Protein AF-A0A087SQT0-F1 (afdb_monomer_lite)

pLDDT: mean 78.24, std 19.34, range [22.3, 98.0]

Sequence (687 aa):
MQLRAHACLVACLLISAVVGAVAVTSETPVAKTRPLAFPFNVNFKPQDTWAPEAVFGVFVFLFLINIWRGRQSNERRAIFWATQLISAESQLPDNFALIGPGNSGEGEVLVRESMNIYCVHVSGRRYCKSGRLTFFFRKRQDLLAWAVSGITRSPDVLDIQIDLSPGSIPPLVLLIARAGHAKTLAKEQADVKTFTKLLEVKKDRLAAWPSIDLAVYAEQASAFYDLMTPYLLSHSFGQGAWEELGTCFRHLHITSEGQGDDTKQARQQAKRAAENRAKKEVLALKAAEQKRQEELMARREKKAEQDQPMRAASTAGASGDELRDELGFKLMRKGVKEFSGETILTPRFYTTDFEEMEKMYSLEENPNLKMDELEAMLAEFRRDYNQCHFVRNATFPEAAKKLTGNTRKIFIEFLERSCTAEFSGFLLYKELGRRLKKANPVLAEIFTLLSRDEARHAGFINKSMSDFNLALDLGFLTRNRKYTFFKPKFIIYATYLSEKIGYWRYISIYRHLQRNPDCQLYPLFEYFENWCQDESRHGDFLAATLKCQPELLEGTAARLWSRFFCLSVYITMYLNDHQRSFFYESLGMDTTRFNKHVILETNNTTERIFPEVPDVENPAFFQRLDEMVKHNNAIVQIGRSDAPNWLKNLQKLPHLERIAKGCILLFLAPAKRVGSLDVEGDAAFQY

InterPro domains:
  IPR003251 Rubrerythrin, diiron-binding domain [PF02915] (413-544)
  IPR008434 Magnesium-protoporphyrin IX monomethyl ester [oxidative] cyclase [MF_01840] (329-686)
  IPR008434 Magnesium-protoporphyrin IX monomethyl ester [oxidative] cyclase [NF010172] (332-672)
  IPR008434 Magnesium-protoporphyrin IX monomethyl ester [oxidative] cyclase [PTHR31053] (280-679)
  IPR008434 Magnesium-protoporphyrin IX monomethyl ester [oxidative] cyclase [TIGR02029] (334-672)
  IPR008434 Magnesium-protoporphyrin IX monomethyl ester [oxidative] cyclase [cd01047] (343-670)
  IPR009078 Ferritin-like superfamily [SSF47240] (409-549)
  IPR012879 PAT complex subunit CCDC47 [PF07946] (50-264)

Radius of gyration: 32.13 Å; chains: 1; bounding box: 74×80×95 Å

Secondary structure (DSSP, 8-state):
-HHHHHHHHHHHHHHHHHHHTT-----------PPPPP-----PPPPS--HHHHHHHHHHHHHHHHHHHHHHHHHHHHHHHHHHHHSTTSHHHHH-SEES-TTSSTT--EEEEETTEEEEEEE--TTEEEEEEEEE---TT-HHHHHHHHHS----EEEEEEEEPTTSS-S-EEEEEEHHHHHHHHHH-HHHHHH-EEE---TTT-TTS-SS-EEEEES-HHHHHHH--HHHIIIIISHHHHHHHHHH--EEEEESS---HHHHHHHHHHHHHHHHHHHHHHHHHHHHHHHHHHHHHHHHH-------PPPPPP-----S---B-TT--BEEETTEEPPPP--SSSPPEEEE-HHHHHHHT-TTT-TT---HHHHHHHHHHHH-TTTTT----THHHHHHHH--HHHHHHHHHHHHHHHHHHHHHHHHHHHHHHHTTTT-HHHHHHHHHHHHHHHHHHHHHHHHHGGGT-B--HHHHHHHPPEEEE-HHHHHHHHHHHHHHHHHHHHHHHHHHTT-GGG---GGGGGHHHHHHHHHHHHHHHHHHHHT-GGGTSHHHHHHHHHHHHHHHHHHHHHHHHTSHHHHHHTT--HHHHHHHHHHHHHHHHTTT-SEEE--SSHHHHHHHHHHHHHHHHHHHHHHSSS-HHHHHHHHHHHHHHHHHHHHHHHTS-EEE---TTSTT-TT---

Structure (mmCIF, N/CA/C/O backbone):
data_AF-A0A087SQT0-F1
#
_entry.id   AF-A0A087SQT0-F1
#
loop_
_atom_site.group_PDB
_atom_site.id
_atom_site.type_symbol
_atom_site.label_atom_id
_atom_site.label_alt_id
_atom_site.label_comp_id
_atom_site.label_asym_id
_atom_site.label_entity_id
_atom_site.label_seq_id
_atom_site.pdbx_PDB_ins_code
_atom_site.Cartn_x
_atom_site.Cartn_y
_atom_site.Cartn_z
_atom_site.occupancy
_atom_site.B_iso_or_equiv
_atom_site.auth_seq_id
_atom_site.auth_comp_id
_atom_site.auth_asym_id
_atom_site.auth_atom_id
_atom_site.pdbx_PDB_model_num
ATOM 1 N N . MET A 1 1 ? 25.299 16.210 4.305 1.00 24.50 1 MET A N 1
ATOM 2 C CA . MET A 1 1 ? 24.096 16.993 3.925 1.00 24.50 1 MET A CA 1
ATOM 3 C C . MET A 1 1 ? 22.971 16.100 3.387 1.00 24.50 1 MET A C 1
ATOM 5 O O . MET A 1 1 ? 21.899 16.110 3.978 1.00 24.50 1 MET A O 1
ATOM 9 N N . GLN A 1 2 ? 23.218 15.256 2.372 1.00 22.30 2 GLN A N 1
ATOM 10 C CA . GLN A 1 2 ? 22.230 14.309 1.807 1.00 22.30 2 GLN A CA 1
ATOM 11 C C . GLN A 1 2 ? 21.514 13.415 2.845 1.00 22.30 2 GLN A C 1
ATOM 13 O O . GLN A 1 2 ? 20.313 13.189 2.716 1.00 22.30 2 GLN A O 1
ATOM 18 N N . LEU A 1 3 ? 22.208 12.975 3.904 1.00 23.36 3 LEU A N 1
ATOM 19 C CA . LEU A 1 3 ? 21.633 12.151 4.982 1.00 23.36 3 LEU A CA 1
ATOM 20 C C . LEU A 1 3 ? 20.445 12.830 5.703 1.00 23.36 3 LEU A C 1
ATOM 22 O O . LEU A 1 3 ? 19.452 12.180 6.015 1.00 23.36 3 LEU A O 1
ATOM 26 N N . ARG A 1 4 ? 20.516 14.156 5.916 1.00 24.97 4 ARG A N 1
ATOM 27 C CA . ARG A 1 4 ? 19.424 14.934 6.533 1.00 24.97 4 ARG A CA 1
ATOM 28 C C . ARG A 1 4 ? 18.255 15.142 5.568 1.00 24.97 4 ARG A C 1
ATOM 30 O O . ARG A 1 4 ? 17.113 15.135 6.008 1.00 24.97 4 ARG A O 1
ATOM 37 N N . ALA A 1 5 ? 18.527 15.273 4.267 1.00 24.38 5 ALA A N 1
ATOM 38 C CA . ALA A 1 5 ? 17.484 15.396 3.248 1.00 24.38 5 ALA A CA 1
ATOM 39 C C . ALA A 1 5 ? 16.647 14.110 3.129 1.00 24.38 5 ALA A C 1
ATOM 41 O O . ALA A 1 5 ? 15.424 14.189 3.120 1.00 24.38 5 ALA A O 1
ATOM 42 N N . HIS A 1 6 ? 17.285 12.932 3.131 1.00 28.08 6 HIS A N 1
ATOM 43 C CA . HIS A 1 6 ? 16.575 11.647 3.082 1.00 28.08 6 HIS A CA 1
ATOM 44 C C . HIS A 1 6 ? 15.768 11.389 4.360 1.00 28.08 6 HIS A C 1
ATOM 46 O O . HIS A 1 6 ? 14.589 11.062 4.270 1.00 28.08 6 HIS A O 1
ATOM 52 N N . ALA A 1 7 ? 16.346 11.624 5.544 1.00 26.45 7 ALA A N 1
ATOM 53 C CA . ALA A 1 7 ? 15.611 11.502 6.806 1.00 26.45 7 ALA A CA 1
ATOM 54 C C . ALA A 1 7 ? 14.406 12.460 6.880 1.00 26.45 7 ALA A C 1
ATOM 56 O O . ALA A 1 7 ? 13.346 12.079 7.369 1.00 26.45 7 ALA A O 1
ATOM 57 N N . CYS A 1 8 ? 14.536 13.683 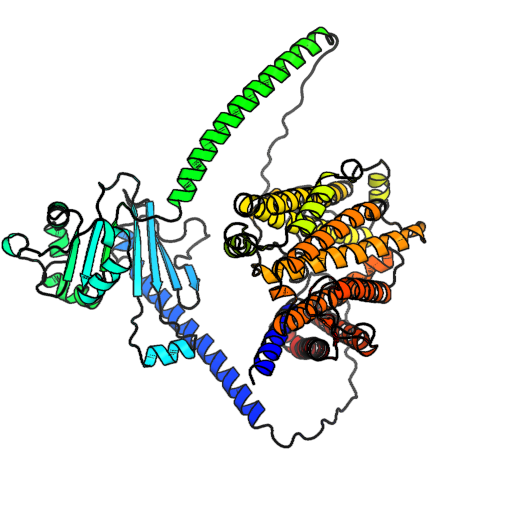6.353 1.00 26.09 8 CYS A N 1
ATOM 58 C CA . CYS A 1 8 ? 13.437 14.645 6.287 1.00 26.09 8 CYS A CA 1
ATOM 59 C C . CYS A 1 8 ? 12.353 14.216 5.280 1.00 26.09 8 CYS A C 1
ATOM 61 O O . CYS A 1 8 ? 11.170 14.306 5.592 1.00 26.09 8 CYS A O 1
ATOM 63 N N . LEU A 1 9 ? 12.731 13.661 4.121 1.00 27.08 9 LEU A N 1
ATOM 64 C CA . LEU A 1 9 ? 11.778 13.137 3.135 1.00 27.08 9 LEU A CA 1
ATOM 65 C C . LEU A 1 9 ? 10.979 11.941 3.686 1.00 27.08 9 LEU A C 1
ATOM 67 O O . LEU A 1 9 ? 9.760 11.889 3.541 1.00 27.08 9 LEU A O 1
ATOM 71 N N . VAL A 1 10 ? 11.656 11.008 4.365 1.00 31.86 10 VAL A N 1
ATOM 72 C CA . VAL A 1 10 ? 11.038 9.830 4.998 1.00 31.86 10 VAL A CA 1
ATOM 73 C C . VAL A 1 10 ? 10.148 10.238 6.180 1.00 31.86 10 VAL A C 1
ATOM 75 O O . VAL A 1 10 ? 9.036 9.728 6.320 1.00 31.86 10 VAL A O 1
ATOM 78 N N . ALA A 1 11 ? 10.559 11.239 6.964 1.00 28.00 11 ALA A N 1
ATOM 79 C CA . ALA A 1 11 ? 9.697 11.875 7.957 1.00 28.00 11 ALA A CA 1
ATOM 80 C C . ALA A 1 11 ? 8.444 12.505 7.322 1.00 28.00 11 ALA A C 1
ATOM 82 O O . ALA A 1 11 ? 7.341 12.273 7.805 1.00 28.00 11 ALA A O 1
ATOM 83 N N . CYS A 1 12 ? 8.566 13.243 6.213 1.00 27.77 12 CYS A N 1
ATOM 84 C CA . CYS A 1 12 ? 7.412 13.798 5.497 1.00 27.77 12 CYS A CA 1
ATOM 85 C C . CYS A 1 12 ? 6.469 12.715 4.940 1.00 27.77 12 CYS A C 1
ATOM 87 O O . CYS A 1 12 ? 5.258 12.942 4.882 1.00 27.77 12 CYS A O 1
ATOM 89 N N . LEU A 1 13 ? 6.983 11.534 4.577 1.00 32.22 13 LEU A N 1
ATOM 90 C CA . LEU A 1 13 ? 6.170 10.381 4.174 1.00 32.22 13 LEU A CA 1
ATOM 91 C C . LEU A 1 13 ? 5.427 9.753 5.367 1.00 32.22 13 LEU A C 1
ATOM 93 O O . LEU A 1 13 ? 4.225 9.518 5.249 1.00 32.22 13 LEU A O 1
ATOM 97 N N . LEU A 1 14 ? 6.078 9.579 6.529 1.00 31.28 14 LEU A N 1
ATOM 98 C CA . LEU A 1 14 ? 5.407 9.164 7.777 1.00 31.28 14 LEU A CA 1
ATOM 99 C C . LEU A 1 14 ? 4.304 10.153 8.162 1.00 31.28 14 LEU A C 1
ATOM 101 O O . LEU A 1 14 ? 3.178 9.761 8.453 1.00 31.28 14 LEU A O 1
ATOM 105 N N . ILE A 1 15 ? 4.612 11.450 8.109 1.00 31.16 15 ILE A N 1
ATOM 106 C CA . ILE A 1 15 ? 3.653 12.519 8.389 1.00 31.16 15 ILE A CA 1
ATOM 107 C C . ILE A 1 15 ? 2.492 12.462 7.396 1.00 31.16 15 ILE A C 1
ATOM 109 O O . ILE A 1 15 ? 1.354 12.580 7.820 1.00 31.16 15 ILE A O 1
ATOM 113 N N . SER A 1 16 ? 2.727 12.224 6.105 1.00 30.72 16 SER A N 1
ATOM 114 C CA . SER A 1 16 ? 1.643 12.133 5.114 1.00 30.72 16 SER A CA 1
ATOM 115 C C . SER A 1 16 ? 0.747 10.908 5.333 1.00 30.72 16 SER A C 1
ATOM 117 O O . SER A 1 16 ? -0.476 11.023 5.241 1.00 30.72 16 SER A O 1
ATOM 119 N N . ALA A 1 17 ? 1.332 9.756 5.677 1.00 36.12 17 ALA A N 1
ATOM 120 C CA . ALA A 1 17 ? 0.589 8.541 6.006 1.00 36.12 17 ALA A CA 1
ATOM 121 C C . ALA A 1 17 ? -0.269 8.720 7.271 1.00 36.12 17 ALA A C 1
ATOM 123 O O . ALA A 1 17 ? -1.450 8.369 7.279 1.00 36.12 17 ALA A O 1
ATOM 124 N N . VAL A 1 18 ? 0.296 9.324 8.322 1.00 34.44 18 VAL A N 1
ATOM 125 C CA . VAL A 1 18 ? -0.376 9.458 9.621 1.00 34.44 18 VAL A CA 1
ATOM 126 C C . VAL A 1 18 ? -1.300 10.682 9.688 1.00 34.44 18 VAL A C 1
ATOM 128 O O . VAL A 1 18 ? -2.393 10.566 10.223 1.00 34.44 18 VAL A O 1
ATOM 131 N N . VAL A 1 19 ? -0.975 11.832 9.088 1.00 30.95 19 VAL A N 1
ATOM 132 C CA . VAL A 1 19 ? -1.892 12.998 9.017 1.00 30.95 19 VAL A CA 1
ATOM 133 C C . VAL A 1 19 ? -3.154 12.672 8.216 1.00 30.95 19 VAL A C 1
ATOM 135 O O . VAL A 1 19 ? -4.225 13.201 8.512 1.00 30.95 19 VAL A O 1
ATOM 138 N N . GLY A 1 20 ? -3.068 11.748 7.257 1.00 31.95 20 GLY A N 1
ATOM 139 C CA . GLY A 1 20 ? -4.249 11.210 6.593 1.00 31.95 20 GLY A CA 1
ATOM 140 C C . GLY A 1 20 ? -5.165 10.376 7.507 1.00 31.95 20 GLY A C 1
ATOM 141 O O . GLY A 1 20 ? -6.382 10.366 7.322 1.00 31.95 20 GLY A O 1
ATOM 142 N N . ALA A 1 21 ? -4.610 9.686 8.505 1.00 35.38 21 ALA A N 1
ATOM 143 C CA . ALA A 1 21 ? -5.254 8.565 9.187 1.00 35.38 21 ALA A CA 1
ATOM 144 C C . ALA A 1 21 ? -6.438 8.836 10.158 1.00 35.38 21 ALA A C 1
ATOM 146 O O . ALA A 1 21 ? -7.159 7.896 10.463 1.00 35.38 21 ALA A O 1
ATOM 147 N N . VAL A 1 22 ? -6.811 10.009 10.679 1.00 32.50 22 VAL A N 1
ATOM 148 C CA . VAL A 1 22 ? -6.189 11.345 10.724 1.00 32.50 22 VAL A CA 1
ATOM 149 C C . VAL A 1 22 ? -7.206 12.438 10.288 1.00 32.50 22 VAL A C 1
ATOM 151 O O . VAL A 1 22 ? -7.233 13.549 10.822 1.00 32.50 22 VAL A O 1
ATOM 154 N N . ALA A 1 23 ? -8.141 12.108 9.375 1.00 25.30 23 ALA A N 1
ATOM 155 C CA . ALA A 1 23 ? -9.242 12.992 8.959 1.00 25.30 23 ALA A CA 1
ATOM 156 C C . ALA A 1 23 ? -10.615 12.297 8.724 1.00 25.30 23 ALA A C 1
ATOM 158 O O . ALA A 1 23 ? -10.821 11.630 7.720 1.00 25.30 23 ALA A O 1
ATOM 159 N N . VAL A 1 24 ? -11.589 12.635 9.592 1.00 31.34 24 VAL A N 1
ATOM 160 C CA . VAL A 1 24 ? -13.046 12.793 9.304 1.00 31.34 24 VAL A CA 1
ATOM 161 C C . VAL A 1 24 ? -13.956 11.531 9.247 1.00 31.34 24 VAL A C 1
ATOM 163 O O . VAL A 1 24 ? -14.137 10.902 8.217 1.00 31.34 24 VAL A O 1
ATOM 166 N N . THR A 1 25 ? -14.562 11.258 10.418 1.00 31.72 25 THR A N 1
ATOM 167 C CA . THR A 1 25 ? -16.002 11.045 10.772 1.00 31.72 25 THR A CA 1
ATOM 168 C C . THR A 1 25 ? -16.950 10.067 10.057 1.00 31.72 25 THR A C 1
ATOM 170 O O . THR A 1 25 ? -17.192 10.162 8.861 1.00 31.72 25 THR A O 1
ATOM 173 N N . SER A 1 26 ? -17.712 9.349 10.895 1.00 25.69 26 SER A N 1
ATOM 174 C CA . SER A 1 26 ? -19.106 8.924 10.672 1.00 25.69 26 SER A CA 1
ATOM 175 C C . SER A 1 26 ? -20.040 9.550 11.732 1.00 25.69 26 SER A C 1
ATOM 177 O O . SER A 1 26 ? -19.580 9.950 12.805 1.00 25.69 26 SER A O 1
ATOM 179 N N . GLU A 1 27 ? -21.338 9.647 11.433 1.00 26.75 27 GLU A N 1
ATOM 180 C CA . GLU A 1 27 ? -22.348 10.387 12.213 1.00 26.75 27 GLU A CA 1
ATOM 181 C C . GLU A 1 27 ? -23.009 9.547 13.326 1.00 26.75 27 GLU A C 1
ATOM 183 O O . GLU A 1 27 ? -23.510 8.458 13.056 1.00 26.75 27 GLU A O 1
ATOM 188 N N . THR A 1 28 ? -23.090 10.085 14.552 1.00 28.45 28 THR A N 1
ATOM 189 C CA . THR A 1 28 ? -24.044 9.687 15.618 1.00 28.45 28 THR A CA 1
ATOM 190 C C . THR A 1 28 ? -24.236 10.855 16.608 1.00 28.45 28 THR A C 1
ATOM 192 O O . THR A 1 28 ? -23.244 11.528 16.901 1.00 28.45 28 THR A O 1
ATOM 195 N N . PRO A 1 29 ? -25.444 11.107 17.152 1.00 30.52 29 PRO A N 1
ATOM 196 C CA . PRO A 1 29 ? -25.757 12.362 17.849 1.00 30.52 29 PRO A CA 1
ATOM 197 C C . PRO A 1 29 ? -25.503 12.403 19.378 1.00 30.52 29 PRO A C 1
ATOM 199 O O . PRO A 1 29 ? -25.776 11.447 20.092 1.00 30.52 29 PRO A O 1
ATOM 202 N N . VAL A 1 30 ? -25.131 13.609 19.844 1.00 28.39 30 VAL A N 1
ATOM 203 C CA . VAL A 1 30 ? -25.451 14.261 21.145 1.00 28.39 30 VAL A CA 1
ATOM 204 C C . VAL A 1 30 ? -24.851 13.733 22.468 1.00 28.39 30 VAL A C 1
ATOM 206 O O . VAL A 1 30 ? -25.267 12.718 23.009 1.00 28.39 30 VAL A O 1
ATOM 209 N N . ALA A 1 31 ? -24.039 14.595 23.106 1.00 27.14 31 ALA A N 1
ATOM 210 C CA . ALA A 1 31 ? -24.261 15.125 24.469 1.00 27.14 31 ALA A CA 1
ATOM 211 C C . ALA A 1 31 ? -23.409 16.402 24.690 1.00 27.14 31 ALA A C 1
ATOM 213 O O . ALA A 1 31 ? -22.259 16.456 24.259 1.00 27.14 31 ALA A O 1
ATOM 214 N N . LYS A 1 32 ? -23.950 17.450 25.338 1.00 32.50 32 LYS A N 1
ATOM 215 C CA . LYS A 1 32 ? -23.248 18.738 25.562 1.00 32.50 32 LYS A CA 1
ATOM 216 C C . LYS A 1 32 ? -22.628 18.818 26.962 1.00 32.50 32 LYS A C 1
ATOM 218 O O . LYS A 1 32 ? -23.358 18.749 27.945 1.00 32.50 32 LYS A O 1
ATOM 223 N N . THR A 1 33 ? -21.331 19.121 27.060 1.00 32.88 33 THR A N 1
ATOM 224 C CA . THR A 1 33 ? -20.671 19.534 28.318 1.00 32.88 33 THR A CA 1
ATOM 225 C C . THR A 1 33 ? -19.790 20.772 28.115 1.00 32.88 33 THR A C 1
ATOM 227 O O . THR A 1 33 ? -19.222 20.973 27.043 1.00 32.88 33 THR A O 1
ATOM 230 N N . ARG A 1 34 ? -19.704 21.633 29.141 1.00 30.41 34 ARG A N 1
ATOM 231 C CA . ARG A 1 34 ? -18.950 22.905 29.115 1.00 30.41 34 ARG A CA 1
ATOM 232 C C . ARG A 1 34 ? -17.424 22.683 29.109 1.00 30.41 34 ARG A C 1
ATOM 234 O O . ARG A 1 34 ? -16.968 21.701 29.690 1.00 30.41 34 ARG A O 1
ATOM 241 N N . PRO A 1 35 ? -16.630 23.603 28.525 1.00 31.52 35 PRO A N 1
ATOM 242 C CA . PRO A 1 35 ? -15.172 23.539 28.588 1.00 31.52 35 PRO A CA 1
ATOM 243 C C . PRO A 1 35 ? -14.650 23.902 29.987 1.00 31.52 35 PRO A C 1
ATOM 245 O O . PRO A 1 35 ? -15.111 24.866 30.598 1.00 31.52 35 PRO A O 1
ATOM 248 N N . LEU A 1 36 ? -13.653 23.155 30.464 1.00 33.41 36 LEU A N 1
ATOM 249 C CA . LEU A 1 36 ? -12.836 23.514 31.626 1.00 33.41 36 LEU A CA 1
ATOM 250 C C . LEU A 1 36 ? -11.635 24.361 31.177 1.00 33.41 36 LEU A C 1
ATOM 252 O O . LEU A 1 36 ? -11.065 24.126 30.111 1.00 33.41 36 LEU A O 1
ATOM 256 N N . ALA A 1 37 ? -11.256 25.349 31.988 1.00 33.06 37 ALA A N 1
ATOM 257 C CA . ALA A 1 37 ? -10.104 26.206 31.717 1.00 33.06 37 ALA A CA 1
ATOM 258 C C . ALA A 1 37 ? -8.779 25.469 31.991 1.00 33.06 37 ALA A C 1
ATOM 260 O O . ALA A 1 37 ? -8.655 24.764 32.990 1.00 33.06 37 ALA A O 1
ATOM 261 N N . PHE A 1 38 ? -7.782 25.660 31.121 1.00 31.44 38 PHE A N 1
ATOM 262 C CA . PHE A 1 38 ? -6.448 25.063 31.245 1.00 31.44 38 PHE A CA 1
ATOM 263 C C . PHE A 1 38 ? -5.476 26.000 31.987 1.00 31.44 38 PHE A C 1
ATOM 265 O O . PHE A 1 38 ? -5.259 27.114 31.509 1.00 31.44 38 PHE A O 1
ATOM 272 N N . PRO A 1 39 ? -4.817 25.559 33.077 1.00 38.50 39 PRO A N 1
ATOM 273 C CA . PRO A 1 39 ? -3.802 26.345 33.771 1.00 38.50 39 PRO A CA 1
ATOM 274 C C . PRO A 1 39 ? -2.400 25.726 33.614 1.00 38.50 39 PRO A C 1
ATOM 276 O O . PRO A 1 39 ? -1.864 25.154 34.557 1.00 38.50 39 PRO A O 1
ATOM 279 N N . PHE A 1 40 ? -1.777 25.848 32.437 1.00 36.47 40 PHE A N 1
ATOM 280 C CA . PHE A 1 40 ? -0.353 25.513 32.266 1.00 36.47 40 PHE A CA 1
ATOM 281 C C . PHE A 1 40 ? 0.355 26.523 31.365 1.00 36.47 40 PHE A C 1
ATOM 283 O O . PHE A 1 40 ? 0.182 26.527 30.148 1.00 36.47 40 PHE A O 1
ATOM 290 N N . ASN A 1 41 ? 1.177 27.371 31.984 1.00 34.03 41 ASN A N 1
ATOM 291 C CA . ASN A 1 41 ? 2.011 28.345 31.292 1.00 34.03 41 ASN A CA 1
ATOM 292 C C . ASN A 1 41 ? 3.368 27.692 30.975 1.00 34.03 41 ASN A C 1
ATOM 294 O O . ASN A 1 41 ? 4.134 27.375 31.886 1.00 34.03 41 ASN A O 1
ATOM 298 N N . VAL A 1 42 ? 3.644 27.422 29.697 1.00 40.41 42 VAL A N 1
ATOM 299 C CA . VAL A 1 42 ? 4.847 26.691 29.263 1.00 40.41 42 VAL A CA 1
ATOM 300 C C . VAL A 1 42 ? 5.933 27.685 28.860 1.00 40.41 42 VAL A C 1
ATOM 302 O O . VAL A 1 42 ? 5.876 28.264 27.778 1.00 40.41 42 VAL A O 1
ATOM 305 N N . ASN A 1 43 ? 6.948 27.852 29.710 1.00 34.09 43 ASN A N 1
ATOM 306 C CA . ASN A 1 43 ? 8.145 28.614 29.353 1.00 34.09 43 ASN A CA 1
ATOM 307 C C . ASN A 1 43 ? 9.030 27.794 28.405 1.00 34.09 43 ASN A C 1
ATOM 309 O O . ASN A 1 43 ? 9.648 26.803 28.798 1.00 34.09 43 ASN A O 1
ATOM 313 N N . PHE A 1 44 ? 9.107 28.229 27.150 1.00 41.53 44 PHE A N 1
ATOM 314 C CA . PHE A 1 44 ? 10.084 27.730 26.185 1.00 41.53 44 PHE A CA 1
ATOM 315 C C . PHE A 1 44 ? 11.473 28.300 26.507 1.00 41.53 44 PHE A C 1
ATOM 317 O O . PHE A 1 44 ? 11.587 29.438 26.963 1.00 41.53 44 PHE A O 1
ATOM 324 N N . LYS A 1 45 ? 12.546 27.536 26.243 1.00 46.75 45 LYS A N 1
ATOM 325 C CA . LYS A 1 45 ? 13.896 28.120 26.236 1.00 46.75 45 LYS A CA 1
ATOM 326 C C . LYS A 1 45 ? 13.950 29.213 25.156 1.00 46.75 45 LYS A C 1
ATOM 328 O O . LYS A 1 45 ? 13.444 28.963 24.060 1.00 46.75 45 LYS A O 1
ATOM 333 N N . PRO A 1 46 ? 14.559 30.381 25.425 1.00 47.22 46 PRO A N 1
ATOM 334 C CA . PRO A 1 46 ? 14.800 31.362 24.378 1.00 47.22 46 PRO A CA 1
ATOM 335 C C . PRO A 1 46 ? 15.697 30.735 23.307 1.00 47.22 46 PRO A C 1
ATOM 337 O O . PRO A 1 46 ? 16.717 30.126 23.623 1.00 47.22 46 PRO A O 1
ATOM 340 N N . GLN A 1 47 ? 15.275 30.850 22.050 1.00 58.19 47 GLN A N 1
ATOM 341 C CA . GLN A 1 47 ? 16.069 30.475 20.886 1.00 58.19 47 GLN A CA 1
ATOM 342 C C . GLN A 1 47 ? 16.683 31.755 20.317 1.00 58.19 47 GLN A C 1
ATOM 344 O O . GLN A 1 47 ? 15.947 32.669 19.945 1.00 58.19 47 GLN A O 1
ATOM 349 N N . ASP A 1 48 ? 18.016 31.821 20.283 1.00 64.94 48 ASP A N 1
ATOM 350 C CA . ASP A 1 48 ? 18.761 33.078 20.110 1.00 64.94 48 ASP A CA 1
ATOM 351 C C . ASP A 1 48 ? 18.466 33.798 18.786 1.00 64.94 48 ASP A C 1
ATOM 353 O O . ASP A 1 48 ? 18.485 35.025 18.730 1.00 64.94 48 ASP A O 1
ATOM 357 N N . THR A 1 49 ? 18.143 33.056 17.720 1.00 73.94 49 THR A N 1
ATOM 358 C CA . THR A 1 49 ? 17.610 33.627 16.475 1.00 73.94 49 THR A CA 1
ATOM 359 C C . THR A 1 49 ? 16.577 32.707 15.822 1.00 73.94 49 THR A C 1
ATOM 361 O O . THR A 1 49 ? 16.728 31.489 15.809 1.00 73.94 49 THR A O 1
ATOM 364 N N . TRP A 1 50 ? 15.545 33.324 15.237 1.00 78.44 50 TRP A N 1
ATOM 365 C CA . TRP A 1 50 ? 14.518 32.684 14.394 1.00 78.44 50 TRP A CA 1
ATOM 366 C C . TRP A 1 50 ? 14.764 32.912 12.892 1.00 78.44 50 TRP A C 1
ATOM 368 O O . TRP A 1 50 ? 13.901 32.641 12.058 1.00 78.44 50 TRP A O 1
ATOM 378 N N . ALA A 1 51 ? 15.909 33.500 12.533 1.00 77.12 51 ALA A N 1
ATOM 379 C CA . ALA A 1 51 ? 16.204 33.926 11.170 1.00 77.12 51 ALA A CA 1
ATOM 380 C C . ALA A 1 51 ? 16.182 32.774 10.139 1.00 77.12 51 ALA A C 1
ATOM 382 O O . ALA A 1 51 ? 15.522 32.945 9.111 1.00 77.12 51 ALA A O 1
ATOM 383 N N . PRO A 1 52 ? 16.828 31.606 10.360 1.00 76.44 52 PRO A N 1
ATOM 384 C CA . PRO A 1 52 ? 16.796 30.531 9.370 1.00 76.44 52 PRO A CA 1
ATOM 385 C C . PRO A 1 52 ? 15.413 29.868 9.264 1.00 76.44 52 PRO A C 1
ATOM 387 O O . PRO A 1 52 ? 14.988 29.543 8.155 1.00 76.44 52 PRO A O 1
ATOM 390 N N . GLU A 1 53 ? 14.670 29.729 10.366 1.00 79.31 53 GLU A N 1
ATOM 391 C CA . GLU A 1 53 ? 13.291 29.226 10.362 1.00 79.31 53 GLU A CA 1
ATOM 392 C C . GLU A 1 53 ? 12.341 30.184 9.634 1.00 79.31 53 GLU A C 1
ATOM 394 O O . GLU A 1 53 ? 11.510 29.740 8.842 1.00 79.31 53 GLU A O 1
ATOM 399 N N . ALA A 1 54 ? 12.486 31.496 9.846 1.00 80.81 54 ALA A N 1
ATOM 400 C CA . ALA A 1 54 ? 11.705 32.516 9.153 1.00 80.81 54 ALA A CA 1
ATOM 401 C C . ALA A 1 54 ? 12.013 32.538 7.648 1.00 80.81 54 ALA A C 1
ATOM 403 O O . ALA A 1 54 ? 11.089 32.554 6.837 1.00 80.81 54 ALA A O 1
ATOM 404 N N . VAL A 1 55 ? 13.291 32.465 7.253 1.00 82.19 55 VAL A N 1
ATOM 405 C CA . VAL A 1 55 ? 13.698 32.383 5.838 1.00 82.19 55 VAL A CA 1
ATOM 406 C C . VAL A 1 55 ? 13.158 31.110 5.182 1.00 82.19 55 VAL A C 1
ATOM 408 O O . VAL A 1 55 ? 12.617 31.176 4.076 1.00 82.19 55 VAL A O 1
ATOM 411 N N . PHE A 1 56 ? 13.231 29.960 5.859 1.00 77.06 56 PHE A N 1
ATOM 412 C CA . PHE A 1 56 ? 12.666 28.710 5.349 1.00 77.06 56 PHE A CA 1
ATOM 413 C C . PHE A 1 56 ? 11.132 28.760 5.256 1.00 77.06 56 PHE A C 1
ATOM 415 O O . PHE A 1 56 ? 10.563 28.353 4.243 1.00 77.06 56 PHE A O 1
ATOM 422 N N . GLY A 1 57 ? 10.456 29.326 6.260 1.00 82.12 57 GLY A N 1
ATOM 423 C CA . GLY A 1 57 ? 9.008 29.543 6.254 1.00 82.12 57 GLY A CA 1
ATOM 424 C C . GLY A 1 57 ? 8.554 30.450 5.107 1.00 82.12 57 GLY A C 1
ATOM 425 O O . GLY A 1 57 ? 7.609 30.112 4.394 1.00 82.12 57 GLY A O 1
ATOM 426 N N . VAL A 1 58 ? 9.269 31.553 4.860 1.00 85.94 58 VAL A N 1
ATOM 427 C CA . VAL A 1 58 ? 9.034 32.449 3.716 1.00 85.94 58 VAL A CA 1
ATOM 428 C C . VAL A 1 58 ? 9.279 31.726 2.389 1.00 85.94 58 VAL A C 1
ATOM 430 O O . VAL A 1 58 ? 8.461 31.849 1.479 1.00 85.94 58 VAL A O 1
ATOM 433 N N . PHE A 1 59 ? 10.342 30.923 2.270 1.00 84.75 59 PHE A N 1
ATOM 434 C CA . PHE A 1 59 ? 10.600 30.123 1.068 1.00 84.75 59 PHE A CA 1
ATOM 435 C C . PHE A 1 59 ? 9.459 29.134 0.776 1.00 84.75 59 PHE A C 1
ATOM 437 O O . PHE A 1 59 ? 8.941 29.108 -0.341 1.00 84.75 59 PHE A O 1
ATOM 444 N N . VAL A 1 60 ? 9.013 28.366 1.778 1.00 81.06 60 VAL A N 1
ATOM 445 C CA . VAL A 1 60 ? 7.891 27.419 1.637 1.00 81.06 60 VAL A CA 1
ATOM 446 C C . VAL A 1 60 ? 6.590 28.153 1.294 1.00 81.06 60 VAL A C 1
ATOM 448 O O . VAL A 1 60 ? 5.847 27.712 0.418 1.00 81.06 60 VAL A O 1
ATOM 451 N N . PHE A 1 61 ? 6.328 29.303 1.915 1.00 85.62 61 PHE A N 1
ATOM 452 C CA . PHE A 1 61 ? 5.155 30.128 1.620 1.00 85.62 61 PHE A CA 1
ATOM 453 C C . PHE A 1 61 ? 5.153 30.638 0.168 1.00 85.62 61 PHE A C 1
ATOM 455 O O . PHE A 1 61 ? 4.156 30.487 -0.542 1.00 85.62 61 PHE A O 1
ATOM 462 N N . LEU A 1 62 ? 6.283 31.165 -0.316 1.00 82.88 62 LEU A N 1
ATOM 463 C CA . LEU A 1 62 ? 6.440 31.609 -1.706 1.00 82.88 62 LEU A CA 1
ATOM 464 C C . LEU A 1 62 ? 6.344 30.444 -2.706 1.00 82.88 62 LEU A C 1
ATOM 466 O O . LEU A 1 62 ? 5.729 30.597 -3.763 1.00 82.88 62 LEU A O 1
ATOM 470 N N . PHE A 1 63 ? 6.880 29.269 -2.364 1.00 84.06 63 PHE A N 1
ATOM 471 C CA . PHE A 1 63 ? 6.760 28.047 -3.163 1.00 84.06 63 PHE A CA 1
ATOM 472 C C . PHE A 1 63 ? 5.297 27.600 -3.321 1.00 84.06 63 PHE A C 1
ATOM 474 O O . PHE A 1 63 ? 4.842 27.346 -4.439 1.00 84.06 63 PHE A O 1
ATOM 481 N N . LEU A 1 64 ? 4.526 27.581 -2.228 1.00 83.25 64 LEU A N 1
ATOM 482 C CA . LEU A 1 64 ? 3.096 27.251 -2.255 1.00 83.25 64 LEU A CA 1
ATOM 483 C C . LEU A 1 64 ? 2.282 28.282 -3.055 1.00 83.25 64 LEU A C 1
ATOM 485 O O . LEU A 1 64 ? 1.410 27.902 -3.842 1.00 83.25 64 LEU A O 1
ATOM 489 N N . ILE A 1 65 ? 2.609 29.574 -2.930 1.00 89.31 65 ILE A N 1
ATOM 490 C CA . ILE A 1 65 ? 2.028 30.634 -3.767 1.00 89.31 65 ILE A CA 1
ATOM 491 C C . ILE A 1 65 ? 2.343 30.401 -5.250 1.00 89.31 65 ILE A C 1
ATOM 493 O O . ILE A 1 65 ? 1.455 30.587 -6.087 1.00 89.31 65 ILE A O 1
ATOM 497 N N . ASN A 1 66 ? 3.562 29.975 -5.600 1.00 87.75 66 ASN A N 1
ATOM 498 C CA . ASN A 1 66 ? 3.913 29.673 -6.987 1.00 87.75 66 ASN A CA 1
ATOM 499 C C . ASN A 1 66 ? 3.117 28.484 -7.539 1.00 87.75 66 ASN A C 1
ATOM 501 O O . ASN A 1 66 ? 2.566 28.588 -8.633 1.00 87.75 66 ASN A O 1
ATOM 505 N N . ILE A 1 67 ? 2.989 27.391 -6.777 1.00 85.69 67 ILE A N 1
ATOM 506 C CA . ILE A 1 67 ? 2.165 26.238 -7.174 1.00 85.69 67 ILE A CA 1
ATOM 507 C C . ILE A 1 67 ? 0.725 26.683 -7.453 1.00 85.69 67 ILE A C 1
ATOM 509 O O . ILE A 1 67 ? 0.170 26.366 -8.508 1.00 85.69 67 ILE A O 1
ATOM 513 N N . TRP A 1 68 ? 0.134 27.456 -6.538 1.00 87.00 68 TRP A N 1
ATOM 514 C CA . TRP A 1 68 ? -1.242 27.933 -6.665 1.00 87.00 68 TRP A CA 1
ATOM 515 C C . TRP A 1 68 ? -1.432 28.862 -7.875 1.00 87.00 68 TRP A C 1
ATOM 517 O O . TRP A 1 68 ? -2.317 28.623 -8.701 1.00 87.00 68 TRP A O 1
ATOM 527 N N . ARG A 1 69 ? -0.564 29.872 -8.045 1.00 88.75 69 ARG A N 1
ATOM 528 C CA . ARG A 1 69 ? -0.599 30.800 -9.194 1.00 88.75 69 ARG A CA 1
ATOM 529 C C . ARG A 1 69 ? -0.340 30.090 -10.523 1.00 88.75 69 ARG A C 1
ATOM 531 O O . ARG A 1 69 ? -1.036 30.357 -11.502 1.00 88.75 69 ARG A O 1
ATOM 538 N N . GLY A 1 70 ? 0.635 29.185 -10.565 1.00 87.31 70 GLY A N 1
ATOM 539 C CA . GLY A 1 70 ? 1.006 28.426 -11.756 1.00 87.31 70 GLY A CA 1
ATOM 540 C C . GLY A 1 70 ? -0.118 27.509 -12.230 1.00 87.31 70 GLY A C 1
ATOM 541 O O . GLY A 1 70 ? -0.480 27.551 -13.408 1.00 87.31 70 GLY A O 1
ATOM 542 N N . ARG A 1 71 ? -0.743 26.770 -11.300 1.00 89.06 71 ARG A N 1
ATOM 543 C CA . ARG A 1 71 ? -1.951 25.978 -11.569 1.00 89.06 71 ARG A CA 1
ATOM 544 C C . ARG A 1 71 ? -3.071 26.858 -12.123 1.00 89.06 71 ARG A C 1
ATOM 546 O O . ARG A 1 71 ? -3.566 26.577 -13.208 1.00 89.06 71 ARG A O 1
ATOM 553 N N . GLN A 1 72 ? -3.430 27.935 -11.423 1.00 89.50 72 GLN A N 1
ATOM 554 C CA . GLN A 1 72 ? -4.509 28.841 -11.835 1.00 89.50 72 GLN A CA 1
ATOM 555 C C . GLN A 1 72 ? -4.255 29.493 -13.204 1.00 89.50 72 GLN A C 1
ATOM 557 O O . GLN A 1 72 ? -5.191 29.680 -13.979 1.00 89.50 72 GLN A O 1
ATOM 562 N N . SER A 1 73 ? -3.001 29.811 -13.544 1.00 90.00 73 SER A N 1
ATOM 563 C CA . SER A 1 73 ? -2.652 30.354 -14.862 1.00 90.00 73 SER A CA 1
ATOM 564 C C . SER A 1 73 ? -2.836 29.328 -15.985 1.00 90.00 73 SER A C 1
ATOM 566 O O . SER A 1 73 ? -3.384 29.672 -17.031 1.00 90.00 73 SER A O 1
ATOM 568 N N . ASN A 1 74 ? -2.424 28.074 -15.770 1.00 92.56 74 ASN A N 1
ATOM 569 C CA . ASN A 1 74 ? -2.634 26.992 -16.736 1.00 92.56 74 ASN A CA 1
ATOM 570 C C . ASN A 1 74 ? -4.126 26.651 -16.888 1.00 92.56 74 ASN A C 1
ATOM 572 O O . ASN A 1 74 ? -4.608 26.532 -18.007 1.00 92.56 74 ASN A O 1
ATOM 576 N N . GLU A 1 75 ? -4.864 26.571 -15.779 1.00 90.50 75 GLU A N 1
ATOM 577 C CA . GLU A 1 75 ? -6.303 26.267 -15.729 1.00 90.50 75 GLU A CA 1
ATOM 578 C C . GLU A 1 75 ? -7.119 27.314 -16.517 1.00 90.50 75 GLU A C 1
ATOM 580 O O . GLU A 1 75 ? -7.911 26.957 -17.386 1.00 90.50 75 GLU A O 1
ATOM 585 N N . ARG A 1 76 ? -6.829 28.614 -16.340 1.00 91.62 76 ARG A N 1
ATOM 586 C CA . ARG A 1 76 ? -7.447 29.699 -17.134 1.00 91.62 76 ARG A CA 1
ATOM 587 C C . ARG A 1 76 ? -7.123 29.622 -18.629 1.00 91.62 76 ARG A C 1
ATOM 589 O O . ARG A 1 76 ? -7.996 29.891 -19.447 1.00 91.62 76 ARG A O 1
ATOM 596 N N . ARG A 1 77 ? -5.885 29.265 -18.998 1.00 91.25 77 ARG A N 1
ATOM 597 C CA . ARG A 1 77 ? -5.478 29.103 -20.409 1.00 91.25 77 ARG A CA 1
ATOM 598 C C . ARG A 1 77 ? -6.159 27.902 -21.059 1.00 91.25 77 ARG A C 1
ATOM 600 O O . ARG A 1 77 ? -6.585 28.013 -22.202 1.00 91.25 77 ARG A O 1
ATOM 607 N N . ALA A 1 78 ? -6.285 26.795 -20.330 1.00 89.56 78 ALA A N 1
ATOM 608 C CA . ALA A 1 78 ? -6.987 25.602 -20.783 1.00 89.56 78 ALA A CA 1
ATOM 609 C C . ALA A 1 78 ? -8.471 25.896 -21.043 1.00 89.56 78 ALA A C 1
ATOM 611 O O . ALA A 1 78 ? -8.968 25.591 -22.121 1.00 89.56 78 ALA A O 1
ATOM 612 N N . ILE A 1 79 ? -9.147 26.570 -20.105 1.00 88.19 79 ILE A N 1
ATOM 613 C CA . ILE A 1 79 ? -10.552 26.984 -20.254 1.00 88.19 79 ILE A CA 1
ATOM 614 C C . ILE A 1 79 ? -10.726 27.947 -21.436 1.00 88.19 79 ILE A C 1
ATOM 616 O O . ILE A 1 79 ? -11.638 27.756 -22.237 1.00 88.19 79 ILE A O 1
ATOM 620 N N . PHE A 1 80 ? -9.848 28.949 -21.584 1.00 90.50 80 PHE A N 1
ATOM 621 C CA . PHE A 1 80 ? -9.900 29.887 -22.711 1.00 90.50 80 PHE A CA 1
ATOM 622 C C . PHE A 1 80 ? -9.808 29.159 -24.059 1.00 90.50 80 PHE A C 1
ATOM 624 O O . PHE A 1 80 ? -10.698 29.305 -24.892 1.00 90.50 80 PHE A O 1
ATOM 631 N N . TRP A 1 81 ? -8.779 28.328 -24.254 1.00 87.88 81 TRP A N 1
ATOM 632 C CA . TRP A 1 81 ? -8.593 27.600 -25.511 1.00 87.88 81 TRP A CA 1
ATOM 633 C C . TRP A 1 81 ? -9.682 26.559 -25.770 1.00 87.88 81 TRP A C 1
ATOM 635 O O . TRP A 1 81 ? -10.121 26.433 -26.908 1.00 87.88 81 TRP A O 1
ATOM 645 N N . ALA A 1 82 ? -10.166 25.862 -24.737 1.00 86.00 82 ALA A N 1
ATOM 646 C CA . ALA A 1 82 ? -11.308 24.964 -24.869 1.00 86.00 82 ALA A CA 1
ATOM 647 C C . ALA A 1 82 ? -12.558 25.730 -25.329 1.00 86.00 82 ALA A C 1
ATOM 649 O O . ALA A 1 82 ? -13.175 25.344 -26.312 1.00 86.00 82 ALA A O 1
ATOM 650 N N . THR A 1 83 ? -12.880 26.863 -24.697 1.00 85.62 83 THR A N 1
ATOM 651 C CA . THR A 1 83 ? -14.036 27.696 -25.077 1.00 85.62 83 THR A CA 1
ATOM 652 C C . THR A 1 83 ? -13.934 28.181 -26.525 1.00 85.62 83 THR A C 1
ATOM 654 O O . THR A 1 83 ? -14.917 28.124 -27.256 1.00 85.62 83 THR A O 1
ATOM 657 N N . GLN A 1 84 ? -12.744 28.598 -26.973 1.00 85.62 84 GLN A N 1
ATOM 658 C CA . GLN A 1 84 ? -12.515 28.994 -28.368 1.00 85.62 84 GLN A CA 1
ATOM 659 C C . GLN A 1 84 ? -12.697 27.821 -29.348 1.00 85.62 84 GLN A C 1
ATOM 661 O O . GLN A 1 84 ? -13.303 28.003 -30.397 1.00 85.62 84 GLN A O 1
ATOM 666 N N . LEU A 1 85 ? -12.252 26.613 -28.986 1.00 82.56 85 LEU A N 1
ATOM 667 C CA . LEU A 1 85 ? -12.377 25.396 -29.803 1.00 82.56 85 LEU A CA 1
ATOM 668 C C . LEU A 1 85 ? -13.763 24.727 -29.763 1.00 82.56 85 LEU A C 1
ATOM 670 O O . LEU A 1 85 ? -13.997 23.807 -30.535 1.00 82.56 85 LEU A O 1
ATOM 674 N N . ILE A 1 86 ? -14.655 25.143 -28.861 1.00 79.56 86 ILE A N 1
ATOM 675 C CA . ILE A 1 86 ? -16.037 24.636 -28.744 1.00 79.56 86 ILE A CA 1
ATOM 676 C C . ILE A 1 86 ? -17.051 25.693 -29.231 1.00 79.56 86 ILE A C 1
ATOM 678 O O . ILE A 1 86 ? -18.234 25.402 -29.390 1.00 79.56 86 ILE A O 1
ATOM 682 N N . SER A 1 87 ? -16.602 26.928 -29.479 1.00 81.75 87 SER A N 1
ATOM 683 C CA . SER A 1 87 ? -17.452 28.019 -29.960 1.00 81.75 87 SER A CA 1
ATOM 684 C C . SER A 1 87 ? -18.111 27.687 -31.306 1.00 81.75 87 SER A C 1
ATOM 686 O O . SER A 1 87 ? -17.532 26.986 -32.136 1.00 81.75 87 SER A O 1
ATOM 688 N N . ALA A 1 88 ? -19.307 28.233 -31.543 1.00 65.12 88 ALA A N 1
ATOM 689 C CA . ALA A 1 88 ? -20.050 28.047 -32.795 1.00 65.12 88 ALA A CA 1
ATOM 690 C C . ALA A 1 88 ? -19.379 28.700 -34.024 1.00 65.12 88 ALA A C 1
ATOM 692 O O . ALA A 1 88 ? -19.791 28.453 -35.149 1.00 65.12 88 ALA A O 1
ATOM 693 N N . GLU A 1 89 ? -18.350 29.525 -33.812 1.00 69.81 89 GLU A N 1
ATOM 694 C CA . GLU A 1 89 ? -17.509 30.114 -34.864 1.00 69.81 89 GLU A CA 1
ATOM 695 C C . GLU A 1 89 ? -16.307 29.212 -35.216 1.00 69.81 89 GLU A C 1
ATOM 697 O O . GLU A 1 89 ? -15.592 29.456 -36.188 1.00 69.81 89 GLU A O 1
ATOM 702 N N . SER A 1 90 ? -16.061 28.163 -34.424 1.00 78.19 90 SER A N 1
ATOM 703 C CA . SER A 1 90 ? -14.961 27.226 -34.636 1.00 78.19 90 SER A CA 1
ATOM 704 C C . SER A 1 90 ? -15.367 26.052 -35.525 1.00 78.19 90 SER A C 1
ATOM 706 O O . SER A 1 90 ? -16.507 25.604 -35.534 1.00 78.19 90 SER A O 1
ATOM 708 N N . GLN A 1 91 ? -14.394 25.482 -36.231 1.00 76.88 91 GLN A N 1
ATOM 709 C CA . GLN A 1 91 ? -14.621 24.343 -37.124 1.00 76.88 91 GLN A CA 1
ATOM 710 C C . GLN A 1 91 ? -14.814 22.998 -36.394 1.00 76.88 91 GLN A C 1
ATOM 712 O O . GLN A 1 91 ? -15.041 21.982 -37.048 1.00 76.88 91 GLN A O 1
ATOM 717 N N . LEU A 1 92 ? -14.686 22.929 -35.062 1.00 82.94 92 LEU A N 1
ATOM 718 C CA . LEU A 1 92 ? -14.725 21.648 -34.345 1.00 82.94 92 LEU A CA 1
ATOM 719 C C . LEU A 1 92 ? -16.154 21.073 -34.217 1.00 82.94 92 LEU A C 1
ATOM 721 O O . LEU A 1 92 ? -16.309 19.898 -34.560 1.00 82.94 92 LEU A O 1
ATOM 725 N N . PRO A 1 93 ? -17.193 21.848 -33.825 1.00 81.44 93 PRO A N 1
ATOM 726 C CA . PRO A 1 93 ? -18.583 21.377 -33.805 1.00 81.44 93 PRO A CA 1
ATOM 727 C C . PRO A 1 93 ? -19.117 21.003 -35.195 1.00 81.44 93 PRO A C 1
ATOM 729 O O . PRO A 1 93 ? -19.795 19.989 -35.330 1.00 81.44 93 PRO A O 1
ATOM 732 N N . ASP A 1 94 ? -18.738 21.748 -36.239 1.00 83.12 94 ASP A N 1
ATOM 733 C CA . ASP A 1 94 ? -19.115 21.450 -37.633 1.00 83.12 94 ASP A CA 1
ATOM 734 C C . ASP A 1 94 ? -18.579 20.092 -38.116 1.00 83.12 94 ASP A C 1
ATOM 736 O O . ASP A 1 94 ? -19.174 19.429 -38.968 1.00 83.12 94 ASP A O 1
ATOM 740 N N . ASN A 1 95 ? -17.424 19.672 -37.591 1.00 82.81 95 ASN A N 1
ATOM 741 C CA . ASN A 1 95 ? -16.729 18.467 -38.032 1.00 82.81 95 ASN A CA 1
ATOM 742 C C . ASN A 1 95 ? -16.970 17.240 -37.131 1.00 82.81 95 ASN A C 1
ATOM 744 O O . ASN A 1 95 ? -16.731 16.122 -37.594 1.00 82.81 95 ASN A O 1
ATOM 748 N N . PHE A 1 96 ? -17.413 17.408 -35.879 1.00 85.94 96 PHE A N 1
ATOM 749 C CA . PHE A 1 96 ? -17.586 16.324 -34.902 1.00 85.94 96 PHE A CA 1
ATOM 750 C C . PHE A 1 96 ? -18.902 16.457 -34.125 1.00 85.94 96 PHE A C 1
ATOM 752 O O . PHE A 1 96 ? -19.092 17.395 -33.359 1.00 85.94 96 PHE A O 1
ATOM 759 N N . ALA A 1 97 ? -19.780 15.456 -34.252 1.00 81.38 97 ALA A N 1
ATOM 760 C CA . ALA A 1 97 ? -21.099 15.456 -33.611 1.00 81.38 97 ALA A CA 1
ATOM 761 C C . ALA A 1 97 ? -21.071 15.307 -32.075 1.00 81.38 97 ALA A C 1
ATOM 763 O O . ALA A 1 97 ? -22.082 15.553 -31.422 1.00 81.38 97 ALA A O 1
ATOM 764 N N . LEU A 1 98 ? -19.950 14.865 -31.493 1.00 82.12 98 LEU A N 1
ATOM 765 C CA . LEU A 1 98 ? -19.789 14.675 -30.050 1.00 82.12 98 LEU A CA 1
ATOM 766 C C . LEU A 1 98 ? -18.465 15.289 -29.586 1.00 82.12 98 LEU A C 1
ATOM 768 O O . LEU A 1 98 ? -17.397 14.880 -30.046 1.00 82.12 98 LEU A O 1
ATOM 772 N N . ILE A 1 99 ? -18.541 16.223 -28.637 1.00 82.75 99 ILE A N 1
ATOM 773 C CA . ILE A 1 99 ? -17.390 16.866 -27.996 1.00 82.75 99 ILE A CA 1
ATOM 774 C C . ILE A 1 99 ? -17.509 16.659 -26.479 1.00 82.75 99 ILE A C 1
ATOM 776 O O . ILE A 1 99 ? -18.536 16.976 -25.884 1.00 82.75 99 ILE A O 1
ATOM 780 N N . GLY A 1 100 ? -16.457 16.122 -25.864 1.00 75.06 100 GLY A N 1
ATOM 781 C CA . GLY A 1 100 ? -16.402 15.725 -24.456 1.00 75.06 100 GLY A CA 1
ATOM 782 C C . GLY A 1 100 ? -16.374 14.200 -24.244 1.00 75.06 100 GLY A C 1
ATOM 783 O O . GLY A 1 100 ? -16.632 13.421 -25.169 1.00 75.06 100 GLY A O 1
ATOM 784 N N . PRO A 1 101 ? -16.026 13.737 -23.031 1.00 64.25 101 PRO A N 1
ATOM 785 C CA . PRO A 1 101 ? -16.039 12.321 -22.676 1.00 64.25 101 PRO A CA 1
ATOM 786 C C . PRO A 1 101 ? -17.486 11.831 -22.490 1.00 64.25 101 PRO A C 1
ATOM 788 O O . PRO A 1 101 ? -18.124 12.112 -21.481 1.00 64.25 101 PRO A O 1
ATOM 791 N N . GLY A 1 102 ? -18.006 11.066 -23.454 1.00 54.91 102 GLY A N 1
ATOM 792 C CA . GLY A 1 102 ? -19.430 10.693 -23.566 1.00 54.91 102 GLY A CA 1
ATOM 793 C C . GLY A 1 102 ? -20.042 9.783 -22.482 1.00 54.91 102 GLY A C 1
ATOM 794 O O . GLY A 1 102 ? -21.010 9.094 -22.779 1.00 54.91 102 GLY A O 1
ATOM 795 N N . ASN A 1 103 ? -19.486 9.746 -21.266 1.00 52.31 103 ASN A N 1
ATOM 796 C CA . ASN A 1 103 ? -19.972 8.969 -20.114 1.00 52.31 103 ASN A CA 1
ATOM 797 C C . ASN A 1 103 ? -20.038 9.768 -18.790 1.00 52.31 103 ASN A C 1
ATOM 799 O O . ASN A 1 103 ? -20.463 9.209 -17.780 1.00 52.31 103 ASN A O 1
ATOM 803 N N . SER A 1 104 ? -19.617 11.038 -18.748 1.00 45.03 104 SER A N 1
ATOM 804 C CA . SER A 1 104 ? -19.796 11.904 -17.569 1.00 45.03 104 SER A CA 1
ATOM 805 C C . SER A 1 104 ? -21.071 12.737 -17.689 1.00 45.03 104 SER A C 1
ATOM 807 O O . SER A 1 104 ? -21.378 13.248 -18.764 1.00 45.03 104 SER A O 1
ATOM 809 N N . GLY A 1 105 ? -21.801 12.893 -16.580 1.00 40.75 105 GLY A N 1
ATOM 810 C CA . GLY A 1 105 ? -22.984 13.752 -16.529 1.00 40.75 105 GLY A CA 1
ATOM 811 C C . GLY A 1 105 ? -22.660 15.208 -16.883 1.00 40.75 105 GLY A C 1
ATOM 812 O O . GLY A 1 105 ? -21.628 15.724 -16.471 1.00 40.75 105 GLY A O 1
ATOM 813 N N . GLU A 1 106 ? -23.554 15.815 -17.665 1.00 42.56 106 GLU A N 1
ATOM 814 C CA . GLU A 1 106 ? -23.696 17.245 -17.984 1.00 42.56 106 GLU A CA 1
ATOM 815 C C . GLU A 1 106 ? -22.429 18.136 -17.948 1.00 42.56 106 GLU A C 1
ATOM 817 O O . GLU A 1 106 ? -22.040 18.691 -16.924 1.00 42.56 106 GLU A O 1
ATOM 822 N N . GLY A 1 107 ? -21.875 18.410 -19.136 1.00 54.09 107 GLY A N 1
ATOM 823 C CA . GLY A 1 107 ? -21.195 19.682 -19.429 1.00 54.09 107 GLY A CA 1
ATOM 824 C C . GLY A 1 107 ? -19.672 19.756 -19.259 1.00 54.09 107 GLY A C 1
ATOM 825 O O . GLY A 1 107 ? -19.075 20.720 -19.740 1.00 54.09 107 GLY A O 1
ATOM 826 N N . GLU A 1 108 ? -19.004 18.775 -18.645 1.00 60.59 108 GLU A N 1
ATOM 827 C CA . GLU A 1 108 ? -17.541 18.828 -18.462 1.00 60.59 108 GLU A CA 1
ATOM 828 C C . GLU A 1 108 ? -16.773 18.382 -19.727 1.00 60.59 108 GLU A C 1
ATOM 830 O O . GLU A 1 108 ? -16.394 17.226 -19.898 1.00 60.59 108 GLU A O 1
ATOM 835 N N . VAL A 1 109 ? -16.542 19.325 -20.649 1.00 72.31 109 VAL A N 1
ATOM 836 C CA . VAL A 1 109 ? -15.880 19.063 -21.947 1.00 72.31 109 VAL A CA 1
ATOM 837 C C . VAL A 1 109 ? -14.344 18.972 -21.833 1.00 72.31 109 VAL A C 1
ATOM 839 O O . VAL A 1 109 ? -13.691 18.330 -22.659 1.00 72.31 109 VAL A O 1
ATOM 842 N N . LEU A 1 110 ? -13.758 19.610 -20.814 1.00 83.44 110 LEU A N 1
ATOM 843 C CA . LEU A 1 110 ? -12.311 19.733 -20.608 1.00 83.44 110 LEU A CA 1
ATOM 844 C C . LEU A 1 110 ? -11.836 18.831 -19.461 1.00 83.44 110 LEU A C 1
ATOM 846 O O . LEU A 1 110 ? -12.088 19.117 -18.294 1.00 83.44 110 LEU A O 1
ATOM 850 N N . VAL A 1 111 ? -11.063 17.794 -19.779 1.00 83.88 111 VAL A N 1
ATOM 851 C CA . VAL A 1 111 ? -10.510 16.852 -18.796 1.00 83.88 111 VAL A CA 1
ATOM 852 C C . VAL A 1 111 ? -9.098 17.283 -18.387 1.00 83.88 111 VAL A C 1
ATOM 854 O O . VAL A 1 111 ? -8.232 17.508 -19.234 1.00 83.88 111 VAL A O 1
ATOM 857 N N . ARG A 1 112 ? -8.825 17.383 -17.080 1.00 86.50 112 ARG A N 1
ATOM 858 C CA . ARG A 1 112 ? -7.486 17.704 -16.547 1.00 86.50 112 ARG A CA 1
ATOM 859 C C . ARG A 1 112 ? -6.747 16.442 -16.102 1.00 86.50 112 ARG A C 1
ATOM 861 O O . ARG A 1 112 ? -7.029 15.911 -15.030 1.00 86.50 112 ARG A O 1
ATOM 868 N N . GLU A 1 113 ? -5.732 16.041 -16.859 1.00 82.81 113 GLU A N 1
ATOM 869 C CA . GLU A 1 113 ? -4.864 14.903 -16.518 1.00 82.81 113 GLU A CA 1
ATOM 870 C C . GLU A 1 113 ? -3.719 15.292 -15.570 1.00 82.81 113 GLU A C 1
ATOM 872 O O . GLU A 1 113 ? -3.298 14.501 -14.730 1.00 82.81 113 GLU A O 1
ATOM 877 N N . SER A 1 114 ? -3.211 16.525 -15.670 1.00 85.12 114 SER A N 1
ATOM 878 C CA . SER A 1 114 ? -2.139 17.037 -14.807 1.00 85.12 114 SER A CA 1
ATOM 879 C C . SER A 1 114 ? -2.235 18.557 -14.637 1.00 85.12 114 SER A C 1
ATOM 881 O O . SER A 1 114 ? -2.994 19.230 -15.329 1.00 85.12 114 SER A O 1
ATOM 883 N N . MET A 1 115 ? -1.438 19.155 -13.745 1.00 82.44 115 MET A N 1
ATOM 884 C CA . MET A 1 115 ? -1.445 20.614 -13.513 1.00 82.44 115 MET A CA 1
ATOM 885 C C . MET A 1 115 ? -1.015 21.448 -14.739 1.00 82.44 115 MET A C 1
ATOM 887 O O . MET A 1 115 ? -1.188 22.670 -14.755 1.00 82.44 115 MET A O 1
ATOM 891 N N . ASN A 1 116 ? -0.456 20.806 -15.766 1.00 87.31 116 ASN A N 1
ATOM 892 C CA . ASN A 1 116 ? -0.068 21.424 -17.032 1.00 87.31 116 ASN A CA 1
ATOM 893 C C . ASN A 1 116 ? -0.522 20.638 -18.280 1.00 87.31 116 ASN A C 1
ATOM 895 O O . ASN A 1 116 ? -0.087 20.983 -19.374 1.00 87.31 116 ASN A O 1
ATOM 899 N N . ILE A 1 117 ? -1.363 19.605 -18.125 1.00 89.56 117 ILE A N 1
ATOM 900 C CA . ILE A 1 117 ? -1.877 18.786 -19.236 1.00 89.56 117 ILE A CA 1
ATOM 901 C C . ILE A 1 117 ? -3.397 18.704 -19.120 1.00 89.56 117 ILE A C 1
ATOM 903 O O . ILE A 1 117 ? -3.927 18.256 -18.099 1.00 89.56 117 ILE A O 1
ATOM 907 N N . TYR A 1 118 ? -4.075 19.151 -20.170 1.00 90.94 118 TYR A N 1
ATOM 908 C CA . TYR A 1 118 ? -5.530 19.159 -20.290 1.00 90.94 118 TYR A CA 1
ATOM 909 C C . TYR A 1 118 ? -5.901 18.572 -21.649 1.00 90.94 118 TYR A C 1
ATOM 911 O O . TYR A 1 118 ? -5.167 18.779 -22.613 1.00 90.94 118 TYR A O 1
ATOM 919 N N . CYS A 1 119 ? -7.021 17.867 -21.751 1.00 90.25 119 CYS A N 1
ATOM 920 C CA . CYS A 1 119 ? -7.464 17.268 -23.002 1.00 90.25 119 CYS A CA 1
ATOM 921 C C . CYS A 1 119 ? -8.965 17.454 -23.250 1.00 90.25 119 CYS A C 1
ATOM 923 O O . CYS A 1 119 ? -9.758 17.608 -22.321 1.00 90.25 119 CYS A O 1
ATOM 925 N N . VAL A 1 120 ? -9.331 17.466 -24.529 1.00 89.56 120 VAL A N 1
ATOM 926 C CA . VAL A 1 120 ? -10.708 17.482 -25.030 1.00 89.56 120 VAL A CA 1
ATOM 927 C C . VAL A 1 120 ? -10.855 16.303 -25.983 1.00 89.56 120 VAL A C 1
ATOM 929 O O . VAL A 1 120 ? -10.037 16.113 -26.885 1.00 89.56 120 VAL A O 1
ATOM 932 N N . HIS A 1 121 ? -11.894 15.502 -25.775 1.00 88.81 121 HIS A N 1
ATOM 933 C CA . HIS A 1 121 ? -12.214 14.362 -26.628 1.00 88.81 121 HIS A CA 1
ATOM 934 C C . HIS A 1 121 ? -13.251 14.755 -27.680 1.00 88.81 121 HIS A C 1
ATOM 936 O O . HIS A 1 121 ? -14.172 15.511 -27.383 1.00 88.81 121 HIS A O 1
ATOM 942 N N . VAL A 1 122 ? -13.116 14.228 -28.896 1.00 87.81 122 VAL A N 1
ATOM 943 C CA . VAL A 1 122 ? -14.079 14.417 -29.990 1.00 87.81 122 VAL A CA 1
ATOM 944 C C . VAL A 1 122 ? -14.400 13.090 -30.672 1.00 87.81 122 VAL A C 1
ATOM 946 O O . VAL A 1 122 ? -13.554 12.201 -30.768 1.00 87.81 122 VAL A O 1
ATOM 949 N N . SER A 1 123 ? -15.634 12.925 -31.139 1.00 85.69 123 SER A N 1
ATOM 950 C CA . SER A 1 123 ? -16.078 11.736 -31.875 1.00 85.69 123 SER A CA 1
ATOM 951 C C . SER A 1 123 ? -17.313 12.037 -32.740 1.00 85.69 123 SER A C 1
ATOM 953 O O . SER A 1 123 ? -17.748 13.182 -32.854 1.00 85.69 123 SER A O 1
ATOM 955 N N . GLY A 1 124 ? -17.851 11.024 -33.424 1.00 80.75 124 GLY A N 1
ATOM 956 C CA . GLY A 1 124 ? -19.042 11.179 -34.270 1.00 80.75 124 GLY A CA 1
ATOM 957 C C . GLY A 1 124 ? -18.782 11.718 -35.685 1.00 80.75 124 GLY A C 1
ATOM 958 O O . GLY A 1 124 ? -19.735 11.993 -36.407 1.00 80.75 124 GLY A O 1
ATOM 959 N N . ARG A 1 125 ? -17.518 11.835 -36.119 1.00 85.75 125 ARG A N 1
ATOM 960 C CA . ARG A 1 125 ? -17.162 12.123 -37.520 1.00 85.75 125 ARG A CA 1
ATOM 961 C C . ARG A 1 125 ? -17.038 10.828 -38.324 1.00 85.75 125 ARG A C 1
ATOM 963 O O . ARG A 1 125 ? -16.364 9.894 -37.897 1.00 85.75 125 ARG A O 1
ATOM 970 N N . ARG A 1 126 ? -17.635 10.774 -39.521 1.00 81.44 126 ARG A N 1
ATOM 971 C CA . ARG A 1 126 ? -17.537 9.608 -40.422 1.00 81.44 126 ARG A CA 1
ATOM 972 C C . ARG A 1 126 ? -16.068 9.268 -40.721 1.00 81.44 126 ARG A C 1
ATOM 974 O O . ARG A 1 126 ? -15.272 10.161 -40.988 1.00 81.44 126 ARG A O 1
ATOM 981 N N . TYR A 1 127 ? -15.739 7.975 -40.690 1.00 83.12 127 TYR A N 1
ATOM 982 C CA . TYR A 1 127 ? -14.389 7.399 -40.839 1.00 83.12 127 TYR A CA 1
ATOM 983 C C . TYR A 1 127 ? -13.390 7.668 -39.695 1.00 83.12 127 TYR A C 1
ATOM 985 O O . TYR A 1 127 ? -12.367 6.981 -39.646 1.00 83.12 127 TYR A O 1
ATOM 993 N N . CYS A 1 128 ? -13.695 8.541 -38.729 1.00 85.19 128 CYS A N 1
ATOM 994 C CA . CYS A 1 128 ? -12.925 8.720 -37.493 1.00 85.19 128 CYS A CA 1
ATOM 995 C C . CYS A 1 128 ? -13.513 7.857 -36.364 1.00 85.19 128 CYS A C 1
ATOM 997 O O . CYS A 1 128 ? -14.720 7.868 -36.133 1.00 85.19 128 CYS A O 1
ATOM 999 N N . LYS A 1 129 ? -12.665 7.121 -35.642 1.00 83.56 129 LYS A N 1
ATOM 1000 C CA . LYS A 1 129 ? -13.051 6.334 -34.460 1.00 83.56 129 LYS A CA 1
ATOM 1001 C C . LYS A 1 129 ? -13.138 7.234 -33.221 1.00 83.56 129 LYS A C 1
ATOM 1003 O O . LYS A 1 129 ? -14.128 7.202 -32.495 1.00 83.56 129 LYS A O 1
ATOM 1008 N N . SER A 1 130 ? -12.097 8.029 -33.003 1.00 85.94 130 SER A N 1
ATOM 1009 C CA . SER A 1 130 ? -11.910 8.901 -31.843 1.00 85.94 130 SER A CA 1
ATOM 1010 C C . SER A 1 130 ? -10.957 10.035 -32.209 1.00 85.94 130 SER A C 1
ATOM 1012 O O . SER A 1 130 ? -10.137 9.897 -33.111 1.00 85.94 130 SER A O 1
ATOM 1014 N N . GLY A 1 131 ? -11.058 11.166 -31.522 1.00 87.19 131 GLY A N 1
ATOM 1015 C CA . GLY A 1 131 ? -10.073 12.236 -31.578 1.00 87.19 131 GLY A CA 1
ATOM 1016 C C . GLY A 1 131 ? -9.799 12.788 -30.185 1.00 87.19 131 GLY A C 1
ATOM 1017 O O . GLY A 1 131 ? -10.659 12.753 -29.300 1.00 87.19 131 GLY A O 1
ATOM 1018 N N . ARG A 1 132 ? -8.579 13.274 -29.988 1.00 90.31 132 ARG A N 1
ATOM 1019 C CA . ARG A 1 132 ? -8.071 13.771 -28.715 1.00 90.31 132 ARG A CA 1
ATOM 1020 C C . ARG A 1 132 ? -7.194 14.993 -28.968 1.00 90.31 132 ARG A C 1
ATOM 1022 O O . ARG A 1 132 ? -6.121 14.895 -29.557 1.00 90.31 132 ARG A O 1
ATOM 1029 N N . LEU A 1 133 ? -7.655 16.142 -28.489 1.00 91.12 133 LEU A N 1
ATOM 1030 C CA . LEU A 1 133 ? -6.912 17.395 -28.492 1.00 91.12 133 LEU A CA 1
ATOM 1031 C C . LEU A 1 133 ? -6.244 17.532 -27.121 1.00 91.12 133 LEU A C 1
ATOM 1033 O O . LEU A 1 133 ? -6.944 17.546 -26.111 1.00 91.12 133 LEU A O 1
ATOM 1037 N N . THR A 1 134 ? -4.915 17.611 -27.063 1.00 92.62 134 THR A N 1
ATOM 1038 C CA . THR A 1 134 ? -4.152 17.690 -25.805 1.00 92.62 134 THR A CA 1
ATOM 1039 C C . THR A 1 134 ? -3.377 19.005 -25.726 1.00 92.62 134 THR A C 1
ATOM 1041 O O . THR A 1 134 ? -2.515 19.290 -26.555 1.00 92.62 134 THR A O 1
ATOM 1044 N N . PHE A 1 135 ? -3.661 19.808 -24.702 1.00 92.88 135 PHE A N 1
ATOM 1045 C CA . PHE A 1 135 ? -2.935 21.033 -24.381 1.00 92.88 135 PHE A CA 1
ATOM 1046 C C . PHE A 1 135 ? -1.790 20.730 -23.410 1.00 92.88 135 PHE A C 1
ATOM 1048 O O . PHE A 1 135 ? -2.011 20.462 -22.225 1.00 92.88 135 PHE A O 1
ATOM 1055 N N . PHE A 1 136 ? -0.558 20.834 -23.897 1.00 92.00 136 PHE A N 1
ATOM 1056 C CA . PHE A 1 136 ? 0.663 20.759 -23.107 1.00 92.00 136 PHE A CA 1
ATOM 1057 C C . PHE A 1 136 ? 1.137 22.172 -22.751 1.00 92.00 136 PHE A C 1
ATOM 1059 O O . PHE A 1 136 ? 1.838 22.837 -23.517 1.00 92.00 136 PHE A O 1
ATOM 1066 N N . PHE A 1 137 ? 0.770 22.639 -21.560 1.00 91.25 137 PHE A N 1
ATOM 1067 C CA . PHE A 1 137 ? 1.242 23.916 -21.034 1.00 91.25 137 PHE A CA 1
ATOM 1068 C C . PHE A 1 137 ? 2.616 23.781 -20.365 1.00 91.25 137 PHE A C 1
ATOM 1070 O O . PHE A 1 137 ? 2.982 22.720 -19.846 1.00 91.25 137 PHE A O 1
ATOM 1077 N N . ARG A 1 138 ? 3.362 24.890 -20.281 1.00 89.19 138 ARG A N 1
ATOM 1078 C CA . ARG A 1 138 ? 4.539 25.006 -19.404 1.00 89.19 138 ARG A CA 1
ATOM 1079 C C . ARG A 1 138 ? 4.174 24.644 -17.960 1.00 89.19 138 ARG A C 1
ATOM 1081 O O . ARG A 1 138 ? 3.104 25.005 -17.458 1.00 89.19 138 ARG A O 1
ATOM 1088 N N . LYS A 1 139 ? 5.110 24.016 -17.245 1.00 87.31 139 LYS A N 1
ATOM 1089 C CA . LYS A 1 139 ? 4.991 23.676 -15.816 1.00 87.31 139 LYS A CA 1
ATOM 1090 C C . LYS A 1 139 ? 5.162 24.910 -14.910 1.00 87.31 139 LYS A C 1
ATOM 1092 O O . LYS A 1 139 ? 6.072 24.972 -14.095 1.00 87.31 139 LYS A O 1
ATOM 1097 N N . ARG A 1 140 ? 4.286 25.911 -15.055 1.00 85.75 140 ARG A N 1
ATOM 1098 C CA . ARG A 1 140 ? 4.320 27.189 -14.310 1.00 85.75 140 ARG A CA 1
ATOM 1099 C C . ARG A 1 140 ? 4.232 27.009 -12.786 1.00 85.75 140 ARG A C 1
ATOM 1101 O O . ARG A 1 140 ? 4.676 27.874 -12.043 1.00 85.75 140 ARG A O 1
ATOM 1108 N N . GLN A 1 141 ? 3.661 25.895 -12.329 1.00 84.00 141 GLN A N 1
ATOM 1109 C CA . GLN A 1 141 ? 3.548 25.516 -10.919 1.00 84.00 141 GLN A CA 1
ATOM 1110 C C . GLN A 1 141 ? 4.879 25.071 -10.280 1.00 84.00 141 GLN A C 1
ATOM 1112 O O . GLN A 1 141 ? 5.028 25.150 -9.064 1.00 84.00 141 GLN A O 1
ATOM 1117 N N . ASP A 1 142 ? 5.839 24.612 -11.081 1.00 83.62 142 ASP A N 1
ATOM 1118 C CA . ASP A 1 142 ? 7.122 24.056 -10.645 1.00 83.62 142 ASP A CA 1
ATOM 1119 C C . ASP A 1 142 ? 8.207 25.135 -10.778 1.00 83.62 142 ASP A C 1
ATOM 1121 O O . ASP A 1 142 ? 8.451 25.622 -11.879 1.00 83.62 142 ASP A O 1
ATOM 1125 N N . LEU A 1 143 ? 8.847 25.532 -9.670 1.00 77.88 143 LEU A N 1
ATOM 1126 C CA . LEU A 1 143 ? 9.867 26.593 -9.682 1.00 77.88 143 LEU A CA 1
ATOM 1127 C C . LEU A 1 143 ? 11.099 26.240 -10.525 1.00 77.88 143 LEU A C 1
ATOM 1129 O O . LEU A 1 143 ? 11.667 27.131 -11.157 1.00 77.88 143 LEU A O 1
ATOM 1133 N N . LEU A 1 144 ? 11.516 24.970 -10.551 1.00 76.31 144 LEU A N 1
ATOM 1134 C CA . LEU A 1 144 ? 12.689 24.539 -11.314 1.00 76.31 144 LEU A CA 1
ATOM 1135 C C . LEU A 1 144 ? 12.366 24.554 -12.807 1.00 76.31 144 LEU A C 1
ATOM 1137 O O . LEU A 1 144 ? 13.099 25.150 -13.596 1.00 76.31 144 LEU A O 1
ATOM 1141 N N . ALA A 1 145 ? 11.224 23.979 -13.192 1.00 76.38 145 ALA A N 1
ATOM 1142 C CA . ALA A 1 145 ? 10.771 24.017 -14.578 1.00 76.38 145 ALA A CA 1
ATOM 1143 C C . ALA A 1 145 ? 10.449 25.449 -15.046 1.00 76.38 145 ALA A C 1
ATOM 1145 O O . ALA A 1 145 ? 10.742 25.796 -16.189 1.00 76.38 145 ALA A O 1
ATOM 1146 N N . TRP A 1 146 ? 9.901 26.300 -14.172 1.00 79.56 146 TRP A N 1
ATOM 1147 C CA . TRP A 1 146 ? 9.668 27.717 -14.450 1.00 79.56 146 TRP A CA 1
ATOM 1148 C C . TRP A 1 146 ? 10.984 28.454 -14.720 1.00 79.56 146 TRP A C 1
ATOM 1150 O O . TRP A 1 146 ? 11.108 29.063 -15.784 1.00 79.56 146 TRP A O 1
ATOM 1160 N N . ALA A 1 147 ? 11.987 28.322 -13.843 1.00 74.38 147 ALA A N 1
ATOM 1161 C CA . ALA A 1 147 ? 13.307 28.929 -14.018 1.00 74.38 147 ALA A CA 1
ATOM 1162 C C . ALA A 1 147 ? 14.002 28.448 -15.306 1.00 74.38 147 ALA A C 1
ATOM 1164 O O . ALA A 1 147 ? 14.447 29.264 -16.116 1.00 74.38 147 ALA A O 1
ATOM 1165 N N . VAL A 1 148 ? 14.006 27.135 -15.564 1.00 74.62 148 VAL A N 1
ATOM 1166 C CA . VAL A 1 148 ? 14.552 26.557 -16.805 1.00 74.62 148 VAL A CA 1
ATOM 1167 C C . VAL A 1 148 ? 13.779 27.042 -18.040 1.00 74.62 148 VAL A C 1
ATOM 1169 O O . VAL A 1 148 ? 14.396 27.299 -19.073 1.00 74.62 148 VAL A O 1
ATOM 1172 N N . SER A 1 149 ? 12.459 27.256 -17.954 1.00 67.88 149 SER A N 1
ATOM 1173 C CA . SER A 1 149 ? 11.637 27.823 -19.044 1.00 67.88 149 SER A CA 1
ATOM 1174 C C . SER A 1 149 ? 11.775 29.344 -19.232 1.00 67.88 149 SER A C 1
ATOM 1176 O O . SER A 1 149 ? 11.304 29.894 -20.232 1.00 67.88 149 SER A O 1
ATOM 1178 N N . GLY A 1 150 ? 12.410 30.035 -18.279 1.00 68.75 150 GLY A N 1
ATOM 1179 C CA . GLY A 1 150 ? 12.865 31.417 -18.439 1.00 68.75 150 GLY A CA 1
ATOM 1180 C C . GLY A 1 150 ? 14.094 31.500 -19.348 1.00 68.75 150 GLY A C 1
ATOM 1181 O O . GLY A 1 150 ? 14.190 32.405 -20.172 1.00 68.75 150 GLY A O 1
ATOM 1182 N N . ILE A 1 151 ? 14.984 30.508 -19.247 1.00 72.94 151 ILE A N 1
ATOM 1183 C CA . ILE A 1 151 ? 16.183 30.358 -20.087 1.00 72.94 151 ILE A CA 1
ATOM 1184 C C . ILE A 1 151 ? 15.814 29.740 -21.448 1.00 72.94 151 ILE A C 1
ATOM 1186 O O . ILE A 1 151 ? 16.240 30.212 -22.500 1.00 72.94 151 ILE A O 1
ATOM 1190 N N . THR A 1 152 ? 14.977 28.699 -21.446 1.00 65.44 152 THR A N 1
ATOM 1191 C CA . THR A 1 152 ? 14.537 27.974 -22.646 1.00 65.44 152 THR A CA 1
ATOM 1192 C C . THR A 1 152 ? 13.124 28.397 -23.055 1.00 65.44 152 THR A C 1
ATOM 1194 O O . THR A 1 152 ? 12.137 28.055 -22.402 1.00 65.44 152 THR A O 1
ATOM 1197 N N . ARG A 1 153 ? 12.993 29.130 -24.171 1.00 67.94 153 ARG A N 1
ATOM 1198 C CA . ARG A 1 153 ? 11.695 29.576 -24.723 1.00 67.94 153 ARG A CA 1
ATOM 1199 C C . ARG A 1 153 ? 10.878 28.402 -25.297 1.00 67.94 153 ARG A C 1
ATOM 1201 O O . ARG A 1 153 ? 10.730 28.268 -26.504 1.00 67.94 153 ARG A O 1
ATOM 1208 N N . SER A 1 154 ? 10.320 27.571 -24.423 1.00 73.69 154 SER A N 1
ATOM 1209 C CA . SER A 1 154 ? 9.472 26.412 -24.737 1.00 73.69 154 SER A CA 1
ATOM 1210 C C . SER A 1 154 ? 7.999 26.837 -24.885 1.00 73.69 154 SER A C 1
ATOM 1212 O O . SER A 1 154 ? 7.363 27.126 -23.876 1.00 73.69 154 SER A O 1
ATOM 1214 N N . PRO A 1 155 ? 7.416 26.991 -26.089 1.00 83.75 155 PRO A N 1
ATOM 1215 C CA . PRO A 1 155 ? 6.014 27.411 -26.223 1.00 83.75 155 PRO A CA 1
ATOM 1216 C C . PRO A 1 155 ? 5.047 26.412 -25.558 1.00 83.75 155 PRO A C 1
ATOM 1218 O O . PRO A 1 155 ? 5.382 25.240 -25.395 1.00 83.75 155 PRO A O 1
ATOM 1221 N N . ASP A 1 156 ? 3.854 26.877 -25.170 1.00 89.44 156 ASP A N 1
ATOM 1222 C CA . ASP A 1 156 ? 2.741 25.960 -24.885 1.00 89.44 156 ASP A CA 1
ATOM 1223 C C . ASP A 1 156 ? 2.349 25.266 -26.213 1.00 89.44 156 ASP A C 1
ATOM 1225 O O . ASP A 1 156 ? 2.416 25.896 -27.270 1.00 89.44 156 ASP A O 1
ATOM 1229 N N . VAL A 1 157 ? 1.982 23.982 -26.184 1.00 90.50 157 VAL A N 1
ATOM 1230 C CA . VAL A 1 157 ? 1.738 23.167 -27.392 1.00 90.50 157 VAL A CA 1
ATOM 1231 C C . VAL A 1 157 ? 0.317 22.607 -27.372 1.00 90.50 157 VAL A C 1
ATOM 1233 O O . VAL A 1 157 ? -0.106 22.040 -26.369 1.00 90.50 157 VAL A O 1
ATOM 1236 N N . LEU A 1 158 ? -0.398 22.733 -28.491 1.00 91.94 158 LEU A N 1
ATOM 1237 C CA . LEU A 1 158 ? -1.610 21.968 -28.779 1.00 91.94 158 LEU A CA 1
ATOM 1238 C C . LEU A 1 158 ? -1.232 20.800 -29.692 1.00 91.94 158 LEU A C 1
ATOM 1240 O O . LEU A 1 158 ? -0.610 21.010 -30.732 1.00 91.94 158 LEU A O 1
ATOM 1244 N N . ASP A 1 159 ? -1.605 19.595 -29.285 1.00 91.69 159 ASP A N 1
ATOM 1245 C CA . ASP A 1 159 ? -1.470 18.369 -30.063 1.00 91.69 159 ASP A CA 1
ATOM 1246 C C . ASP A 1 159 ? -2.861 17.836 -30.433 1.00 91.69 159 ASP A C 1
ATOM 1248 O O . ASP A 1 159 ? -3.783 17.907 -29.616 1.00 91.69 159 ASP A O 1
ATOM 1252 N N . ILE A 1 160 ? -3.035 17.345 -31.660 1.00 91.75 160 ILE A N 1
ATOM 1253 C CA . ILE A 1 160 ? -4.336 16.919 -32.199 1.00 91.75 160 ILE A CA 1
ATOM 1254 C C . ILE A 1 160 ? -4.175 15.529 -32.807 1.00 91.75 160 ILE A C 1
ATOM 1256 O O . ILE A 1 160 ? -3.770 15.381 -33.959 1.00 91.75 160 ILE A O 1
ATOM 1260 N N . GLN A 1 161 ? -4.531 14.510 -32.031 1.00 91.69 161 GLN A N 1
ATOM 1261 C CA . GLN A 1 161 ? -4.542 13.123 -32.478 1.00 91.69 161 GLN A CA 1
ATOM 1262 C C . GLN A 1 161 ? -5.950 12.745 -32.951 1.00 91.69 161 GLN A C 1
ATOM 1264 O O . GLN A 1 161 ? -6.934 12.990 -32.251 1.00 91.69 161 GLN A O 1
ATOM 1269 N N . ILE A 1 162 ? -6.058 12.131 -34.131 1.00 90.56 162 ILE A N 1
ATOM 1270 C CA . ILE A 1 162 ? -7.320 11.608 -34.672 1.00 90.56 162 ILE A CA 1
ATOM 1271 C C . ILE A 1 162 ? -7.097 10.153 -35.078 1.00 90.56 162 ILE A C 1
ATOM 1273 O O . ILE A 1 162 ? -6.377 9.867 -36.033 1.00 90.56 162 ILE A O 1
ATOM 1277 N N . ASP A 1 163 ? -7.750 9.237 -34.371 1.00 89.00 163 ASP A N 1
ATOM 1278 C CA . ASP A 1 163 ? -7.727 7.816 -34.684 1.00 89.00 163 ASP A CA 1
ATOM 1279 C C . ASP A 1 163 ? -8.750 7.527 -35.786 1.00 89.00 163 ASP A C 1
ATOM 1281 O O . ASP A 1 163 ? -9.954 7.780 -35.651 1.00 89.00 163 ASP A O 1
ATOM 1285 N N . LEU A 1 164 ? -8.282 6.957 -36.889 1.00 87.12 164 LEU A N 1
ATOM 1286 C CA . LEU A 1 164 ? -9.128 6.595 -38.019 1.00 87.12 164 LEU A CA 1
ATOM 1287 C C . LEU A 1 164 ? -9.680 5.174 -37.869 1.00 87.12 164 LEU A C 1
ATOM 1289 O O . LEU A 1 164 ? -9.118 4.319 -37.183 1.00 87.12 164 LEU A O 1
ATOM 1293 N N . SER A 1 165 ? -10.820 4.916 -38.506 1.00 84.00 165 SER A N 1
ATOM 1294 C CA . SER A 1 165 ? -11.418 3.580 -38.514 1.00 84.00 165 SER A CA 1
ATOM 1295 C C . SER A 1 165 ? -10.555 2.600 -39.331 1.00 84.00 165 SER A C 1
ATOM 1297 O O . SER A 1 165 ? -9.960 3.000 -40.336 1.00 84.00 165 SER A O 1
ATOM 1299 N N . PRO A 1 166 ? -10.467 1.311 -38.944 1.00 77.19 166 PRO A N 1
ATOM 1300 C CA . PRO A 1 166 ? -9.646 0.339 -39.663 1.00 77.19 166 PRO A CA 1
ATOM 1301 C C . PRO A 1 166 ? -10.081 0.195 -41.128 1.00 77.19 166 PRO A C 1
ATOM 1303 O O . PRO A 1 166 ? -11.232 -0.140 -41.395 1.00 77.19 166 PRO A O 1
ATOM 1306 N N . GLY A 1 167 ? -9.151 0.413 -42.062 1.00 73.31 167 GLY A N 1
ATOM 1307 C CA . GLY A 1 167 ? -9.414 0.353 -43.505 1.00 73.31 167 GLY A CA 1
ATOM 1308 C C . GLY A 1 167 ? -9.917 1.658 -44.140 1.00 73.31 167 GLY A C 1
ATOM 1309 O O . GLY A 1 167 ? -10.223 1.648 -45.327 1.00 73.31 167 GLY A O 1
ATOM 1310 N N . SER A 1 168 ? -9.987 2.773 -43.399 1.00 74.81 168 SER A N 1
ATOM 1311 C CA . SER A 1 168 ? -10.382 4.083 -43.955 1.00 74.81 168 SER A CA 1
ATOM 1312 C C . SER A 1 168 ? -9.342 4.722 -44.887 1.00 74.81 168 SER A C 1
ATOM 1314 O O . SER A 1 168 ? -9.711 5.555 -45.709 1.00 74.81 168 SER A O 1
ATOM 1316 N N . ILE A 1 169 ? -8.057 4.383 -44.741 1.00 74.19 169 ILE A N 1
ATOM 1317 C CA . ILE A 1 169 ? -6.943 4.876 -45.570 1.00 74.19 169 ILE A CA 1
ATOM 1318 C C . ILE A 1 169 ? -6.072 3.660 -45.950 1.00 74.19 169 ILE A C 1
ATOM 1320 O O . ILE A 1 169 ? -5.943 2.750 -45.120 1.00 74.19 169 ILE A O 1
ATOM 1324 N N . PRO A 1 170 ? -5.507 3.590 -47.175 1.00 77.31 170 PRO A N 1
ATOM 1325 C CA . PRO A 1 170 ? -4.465 2.613 -47.512 1.00 77.31 170 PRO A CA 1
ATOM 1326 C C . PRO A 1 170 ? -3.225 2.747 -46.601 1.00 77.31 170 PRO A C 1
ATOM 1328 O O . PRO A 1 170 ? -3.080 3.759 -45.914 1.00 77.31 170 PRO A O 1
ATOM 1331 N N . PRO A 1 171 ? -2.307 1.761 -46.590 1.00 79.38 171 PRO A N 1
ATOM 1332 C CA . PRO A 1 171 ? -1.016 1.913 -45.926 1.00 79.38 171 PRO A CA 1
ATOM 1333 C C . PRO A 1 171 ? -0.300 3.177 -46.416 1.00 79.38 171 PRO A C 1
ATOM 1335 O O . PRO A 1 171 ? -0.211 3.409 -47.623 1.00 79.38 171 PRO A O 1
ATOM 1338 N N . LEU A 1 172 ? 0.111 4.024 -45.474 1.00 85.75 172 LEU A N 1
ATOM 1339 C CA . LEU A 1 172 ? 0.722 5.320 -45.746 1.00 85.75 172 LEU A CA 1
ATOM 1340 C C . LEU A 1 172 ? 1.474 5.804 -44.509 1.00 85.75 172 LEU A C 1
ATOM 1342 O O . LEU A 1 172 ? 0.864 6.018 -43.459 1.00 85.75 172 LEU A O 1
ATOM 1346 N N . VAL A 1 173 ? 2.770 6.073 -44.666 1.00 89.44 173 VAL A N 1
ATOM 1347 C CA . VAL A 1 173 ? 3.551 6.875 -43.714 1.00 89.44 173 VAL A CA 1
ATOM 1348 C C . VAL A 1 173 ? 3.988 8.186 -44.379 1.00 89.44 173 VAL A C 1
ATOM 1350 O O . VAL A 1 173 ? 4.649 8.191 -45.423 1.00 89.44 173 VAL A O 1
ATOM 1353 N N . LEU A 1 174 ? 3.596 9.312 -43.777 1.00 91.88 174 LEU A N 1
ATOM 1354 C CA . LEU A 1 174 ? 3.871 10.672 -44.240 1.00 91.88 174 LEU A CA 1
ATOM 1355 C C . LEU A 1 174 ? 4.111 11.610 -43.048 1.00 91.88 174 LEU A C 1
ATOM 1357 O O . LEU A 1 174 ? 3.248 11.780 -42.189 1.00 91.88 174 LEU A O 1
ATOM 1361 N N . LEU A 1 175 ? 5.256 12.289 -43.040 1.00 93.12 175 LEU A N 1
ATOM 1362 C CA . LEU A 1 175 ? 5.609 13.339 -42.089 1.00 93.12 175 LEU A CA 1
ATOM 1363 C C . LEU A 1 175 ? 5.899 14.646 -42.841 1.00 93.12 175 LEU A C 1
ATOM 1365 O O . LEU A 1 175 ? 6.749 14.689 -43.729 1.00 93.12 175 LEU A O 1
ATOM 1369 N N . ILE A 1 176 ? 5.240 15.732 -42.440 1.00 92.19 176 ILE A N 1
ATOM 1370 C CA . ILE A 1 176 ? 5.498 17.097 -42.917 1.00 92.19 176 ILE A CA 1
ATOM 1371 C C . ILE A 1 176 ? 5.839 17.955 -41.702 1.00 92.19 176 ILE A C 1
ATOM 1373 O O . ILE A 1 176 ? 5.010 18.123 -40.811 1.00 92.19 176 ILE A O 1
ATOM 1377 N N . ALA A 1 177 ? 7.050 18.502 -41.635 1.00 92.06 177 ALA A N 1
ATOM 1378 C CA . ALA A 1 177 ? 7.499 19.303 -40.494 1.00 92.06 177 ALA A CA 1
ATOM 1379 C C . ALA A 1 177 ? 8.552 20.335 -40.912 1.00 92.06 177 ALA A C 1
ATOM 1381 O O . ALA A 1 177 ? 9.209 20.178 -41.940 1.00 92.06 177 ALA A O 1
ATOM 1382 N N . ARG A 1 178 ? 8.776 21.374 -40.094 1.00 88.88 178 ARG A N 1
ATOM 1383 C CA . ARG A 1 178 ? 9.918 22.289 -40.307 1.00 88.88 178 ARG A CA 1
ATOM 1384 C C . ARG A 1 178 ? 11.227 21.492 -40.298 1.00 88.88 178 ARG A C 1
ATOM 1386 O O . ARG A 1 178 ? 11.399 20.661 -39.405 1.00 88.88 178 ARG A O 1
ATOM 1393 N N . ALA A 1 179 ? 12.150 21.723 -41.232 1.00 84.00 179 ALA A N 1
ATOM 1394 C CA . ALA A 1 179 ? 13.211 20.757 -41.546 1.00 84.00 179 ALA A CA 1
ATOM 1395 C C . ALA A 1 179 ? 14.120 20.389 -40.359 1.00 84.00 179 ALA A C 1
ATOM 1397 O O . ALA A 1 179 ? 14.524 19.232 -40.225 1.00 84.00 179 ALA A O 1
ATOM 1398 N N . GLY A 1 180 ? 14.397 21.333 -39.453 1.00 84.00 180 GLY A N 1
ATOM 1399 C CA . GLY A 1 180 ? 15.096 21.046 -38.193 1.00 84.00 180 GLY A CA 1
ATOM 1400 C C . GLY A 1 180 ? 14.347 20.046 -37.298 1.00 84.00 180 GLY A C 1
ATOM 1401 O O . GLY A 1 180 ? 14.940 19.080 -36.827 1.00 84.00 180 GLY A O 1
ATOM 1402 N N . HIS A 1 181 ? 13.035 20.228 -37.115 1.00 86.25 181 HIS A N 1
ATOM 1403 C CA . HIS A 1 181 ? 12.198 19.325 -36.318 1.00 86.25 181 HIS A CA 1
ATOM 1404 C C . HIS A 1 181 ? 11.936 17.994 -37.038 1.00 86.25 181 HIS A C 1
ATOM 1406 O O . HIS A 1 181 ? 11.948 16.943 -36.400 1.00 86.25 181 HIS A O 1
ATOM 1412 N N . ALA A 1 182 ? 11.779 18.027 -38.365 1.00 88.38 182 ALA A N 1
ATOM 1413 C CA . ALA A 1 182 ? 11.613 16.847 -39.209 1.00 88.38 182 ALA A CA 1
ATOM 1414 C C . ALA A 1 182 ? 12.795 15.875 -39.074 1.00 88.38 182 ALA A C 1
ATOM 1416 O O . ALA A 1 182 ? 12.591 14.678 -38.902 1.00 88.38 182 ALA A O 1
ATOM 1417 N N . LYS A 1 183 ? 14.033 16.393 -39.068 1.00 87.94 183 LYS A N 1
ATOM 1418 C CA . LYS A 1 183 ? 15.258 15.598 -38.861 1.00 87.94 183 LYS A CA 1
ATOM 1419 C C . LYS A 1 183 ? 15.325 14.933 -37.483 1.00 87.94 183 LYS A C 1
ATOM 1421 O O . LYS A 1 183 ? 15.963 13.890 -37.358 1.00 87.94 183 LYS A O 1
ATOM 1426 N N . THR A 1 184 ? 14.706 15.526 -36.462 1.00 89.44 184 THR A N 1
ATOM 1427 C CA . THR A 1 184 ? 14.577 14.924 -35.127 1.00 89.44 184 THR A CA 1
ATOM 1428 C C . THR A 1 184 ? 13.522 13.818 -35.143 1.00 89.44 184 THR A C 1
ATOM 1430 O O . THR A 1 184 ? 13.836 12.674 -34.826 1.00 89.44 184 THR A O 1
ATOM 1433 N N . LEU A 1 185 ? 12.311 14.116 -35.625 1.00 87.38 185 LEU A N 1
ATOM 1434 C CA . LEU A 1 185 ? 11.213 13.147 -35.697 1.00 87.38 185 LEU A CA 1
ATOM 1435 C C . LEU A 1 185 ? 11.558 11.928 -36.567 1.00 87.38 185 LEU A C 1
ATOM 1437 O O . LEU A 1 185 ? 11.305 10.806 -36.152 1.00 87.38 185 LEU A O 1
ATOM 1441 N N . ALA A 1 186 ? 12.229 12.114 -37.708 1.00 87.56 186 ALA A N 1
ATOM 1442 C CA . ALA A 1 186 ? 12.683 11.021 -38.575 1.00 87.56 186 ALA A CA 1
ATOM 1443 C C . ALA A 1 186 ? 13.820 10.158 -37.978 1.00 87.56 186 ALA A C 1
ATOM 1445 O O . ALA A 1 186 ? 14.173 9.126 -38.547 1.00 87.56 186 ALA A O 1
ATOM 1446 N N . LYS A 1 187 ? 14.417 10.563 -36.846 1.00 86.88 187 LYS A N 1
ATOM 1447 C CA . LYS A 1 187 ? 15.354 9.736 -36.063 1.00 86.88 187 LYS A CA 1
ATOM 1448 C C . LYS A 1 187 ? 14.673 9.029 -34.892 1.00 86.88 187 LYS A C 1
ATOM 1450 O O . LYS A 1 187 ? 15.071 7.910 -34.572 1.00 86.88 187 LYS A O 1
ATOM 1455 N N . GLU A 1 188 ? 13.708 9.693 -34.258 1.00 86.19 188 GLU A N 1
ATOM 1456 C CA . GLU A 1 188 ? 13.010 9.231 -33.051 1.00 86.19 188 GLU A CA 1
ATOM 1457 C C . GLU A 1 188 ? 11.834 8.291 -33.363 1.00 86.19 188 GLU A C 1
ATOM 1459 O O . GLU A 1 188 ? 11.649 7.298 -32.665 1.00 86.19 188 GLU A O 1
ATOM 1464 N N . GLN A 1 189 ? 11.062 8.569 -34.418 1.00 86.19 189 GLN A N 1
ATOM 1465 C CA . GLN A 1 189 ? 9.892 7.779 -34.811 1.00 86.19 189 GLN A CA 1
ATOM 1466 C C . GLN A 1 189 ? 10.304 6.609 -35.712 1.00 86.19 189 GLN A C 1
ATOM 1468 O O . GLN A 1 189 ? 10.888 6.792 -36.785 1.00 86.19 189 GLN A O 1
ATOM 1473 N N . ALA A 1 190 ? 10.024 5.387 -35.255 1.00 83.56 190 ALA A N 1
ATOM 1474 C CA . ALA A 1 190 ? 10.498 4.160 -35.894 1.00 83.56 190 ALA A CA 1
ATOM 1475 C C . ALA A 1 190 ? 9.840 3.886 -37.257 1.00 83.56 190 ALA A C 1
ATOM 1477 O O . ALA A 1 190 ? 10.497 3.348 -38.150 1.00 83.56 190 ALA A O 1
ATOM 1478 N N . ASP A 1 191 ? 8.576 4.269 -37.428 1.00 86.25 191 ASP A N 1
ATOM 1479 C CA . ASP A 1 191 ? 7.831 4.152 -38.682 1.00 86.25 191 ASP A CA 1
ATOM 1480 C C . ASP A 1 191 ? 8.359 5.134 -39.735 1.00 86.25 191 ASP A C 1
ATOM 1482 O O . ASP A 1 191 ? 8.757 4.706 -40.818 1.00 86.25 191 ASP A O 1
ATOM 1486 N N . VAL A 1 192 ? 8.496 6.420 -39.393 1.00 87.56 192 VAL A N 1
ATOM 1487 C CA . VAL A 1 192 ? 9.112 7.428 -40.274 1.00 87.56 192 VAL A CA 1
ATOM 1488 C C . VAL A 1 192 ? 10.510 6.975 -40.705 1.00 87.56 192 VAL A C 1
ATOM 1490 O O . VAL A 1 192 ? 10.814 6.955 -41.898 1.00 87.56 192 VAL A O 1
ATOM 1493 N N . LYS A 1 193 ? 11.348 6.544 -39.755 1.00 87.81 193 LYS A N 1
ATOM 1494 C CA . LYS A 1 193 ? 12.724 6.091 -40.012 1.00 87.81 193 LYS A CA 1
ATOM 1495 C C . LYS A 1 193 ? 12.814 4.869 -40.937 1.00 87.81 193 LYS A C 1
ATOM 1497 O O . LYS A 1 193 ? 13.792 4.746 -41.671 1.00 87.81 193 LYS A O 1
ATOM 1502 N N . THR A 1 194 ? 11.845 3.956 -40.865 1.00 84.94 194 THR A N 1
ATOM 1503 C CA . THR A 1 194 ? 11.868 2.676 -41.597 1.00 84.94 194 THR A CA 1
ATOM 1504 C C . THR A 1 194 ? 11.214 2.786 -42.972 1.00 84.94 194 THR A C 1
ATOM 1506 O O . THR A 1 194 ? 11.747 2.250 -43.941 1.00 84.94 194 THR A O 1
ATOM 1509 N N . PHE A 1 195 ? 10.075 3.476 -43.067 1.00 84.56 195 PHE A N 1
ATOM 1510 C CA . PHE A 1 195 ? 9.217 3.442 -44.254 1.00 84.56 195 PHE A CA 1
ATOM 1511 C C . PHE A 1 195 ? 9.339 4.675 -45.153 1.00 84.56 195 PHE A C 1
ATOM 1513 O O . PHE A 1 195 ? 9.027 4.584 -46.337 1.00 84.56 195 PHE A O 1
ATOM 1520 N N . THR A 1 196 ? 9.817 5.817 -44.647 1.00 89.69 196 THR A N 1
ATOM 1521 C CA . THR A 1 196 ? 9.828 7.071 -45.421 1.00 89.69 196 THR A CA 1
ATOM 1522 C C . THR A 1 196 ? 11.209 7.472 -45.929 1.00 89.69 196 THR A C 1
ATOM 1524 O O . THR A 1 196 ? 12.247 7.119 -45.366 1.00 89.69 196 THR A O 1
ATOM 1527 N N . LYS A 1 197 ? 11.227 8.281 -46.991 1.00 90.00 197 LYS A N 1
ATOM 1528 C CA . LYS A 1 197 ? 12.421 8.979 -47.483 1.00 90.00 197 LYS A CA 1
ATOM 1529 C C . LYS A 1 197 ? 12.144 10.475 -47.581 1.00 90.00 197 LYS A C 1
ATOM 1531 O O . LYS A 1 197 ? 11.009 10.884 -47.821 1.00 90.00 197 LYS A O 1
ATOM 1536 N N . LEU A 1 198 ? 13.192 11.284 -47.409 1.00 91.31 198 LEU A N 1
ATOM 1537 C CA . LEU A 1 198 ? 13.124 12.729 -47.632 1.00 91.31 198 LEU A CA 1
ATOM 1538 C C . LEU A 1 198 ? 12.760 12.996 -49.101 1.00 91.31 198 LEU A C 1
ATOM 1540 O O . LEU A 1 198 ? 13.457 12.539 -50.007 1.00 91.31 198 LEU A O 1
ATOM 1544 N N . LEU A 1 199 ? 11.673 13.731 -49.314 1.00 89.38 199 LEU A N 1
ATOM 1545 C CA . LEU A 1 199 ? 11.130 14.079 -50.618 1.00 89.38 199 LEU A CA 1
ATOM 1546 C C . LEU A 1 199 ? 11.452 15.537 -50.954 1.00 89.38 199 LEU A C 1
ATOM 1548 O O . LEU A 1 199 ? 11.106 16.453 -50.209 1.00 89.38 199 LEU A O 1
ATOM 1552 N N . GLU A 1 200 ? 12.061 15.754 -52.117 1.00 85.81 200 GLU A N 1
ATOM 1553 C CA . GLU A 1 200 ? 12.200 17.085 -52.703 1.00 85.81 200 GLU A CA 1
ATOM 1554 C C . GLU A 1 200 ? 10.897 17.470 -53.425 1.00 85.81 200 GLU A C 1
ATOM 1556 O O . GLU A 1 200 ? 10.476 16.816 -54.387 1.00 85.81 200 GLU A O 1
ATOM 1561 N N . VAL A 1 201 ? 10.229 18.521 -52.940 1.00 85.00 201 VAL A N 1
ATOM 1562 C CA . VAL A 1 201 ? 8.946 18.978 -53.491 1.00 85.00 201 VAL A CA 1
ATOM 1563 C C . VAL A 1 201 ? 9.188 19.802 -54.755 1.00 85.00 201 VAL A C 1
ATOM 1565 O O . VAL A 1 201 ? 9.659 20.939 -54.701 1.00 85.00 201 VAL A O 1
ATOM 1568 N N . LYS A 1 202 ? 8.841 19.234 -55.913 1.00 83.25 202 LYS A N 1
ATOM 1569 C CA . LYS A 1 202 ? 9.003 19.892 -57.215 1.00 83.25 202 LYS A CA 1
ATOM 1570 C C . LYS A 1 202 ? 7.937 20.970 -57.403 1.00 83.25 202 LYS A C 1
ATOM 1572 O O . LYS A 1 202 ? 6.758 20.649 -57.564 1.00 83.25 202 LYS A O 1
ATOM 1577 N N . LYS A 1 203 ? 8.361 22.238 -57.445 1.00 75.12 203 LYS A N 1
ATOM 1578 C CA . LYS A 1 203 ? 7.472 23.400 -57.643 1.00 75.12 203 LYS A CA 1
ATOM 1579 C C . LYS A 1 203 ? 6.638 23.306 -58.925 1.00 75.12 203 LYS A C 1
ATOM 1581 O O . LYS A 1 203 ? 5.479 23.695 -58.904 1.00 75.12 203 LYS A O 1
ATOM 1586 N N . ASP A 1 204 ? 7.165 22.684 -59.980 1.00 76.44 204 ASP A N 1
ATOM 1587 C CA . ASP A 1 204 ? 6.450 22.463 -61.250 1.00 76.44 204 ASP A CA 1
ATOM 1588 C C . ASP A 1 204 ? 5.167 21.623 -61.094 1.00 76.44 204 ASP A C 1
ATOM 1590 O O . ASP A 1 204 ? 4.273 21.695 -61.933 1.00 76.44 204 ASP A O 1
ATOM 1594 N N . ARG A 1 205 ? 5.071 20.806 -60.031 1.00 76.50 205 ARG A N 1
ATOM 1595 C CA . ARG A 1 205 ? 3.883 19.995 -59.706 1.00 76.50 205 ARG A CA 1
ATOM 1596 C C . ARG A 1 205 ? 3.008 20.602 -58.609 1.00 76.50 205 ARG A C 1
ATOM 1598 O O . ARG A 1 205 ? 1.826 20.289 -58.555 1.00 76.50 205 ARG A O 1
ATOM 1605 N N . LEU A 1 206 ? 3.572 21.443 -57.742 1.00 81.62 206 LEU A N 1
ATOM 1606 C CA . LEU A 1 206 ? 2.868 22.123 -56.650 1.00 81.62 206 LEU A CA 1
ATOM 1607 C C . LEU A 1 206 ? 3.319 23.587 -56.566 1.00 81.62 206 LEU A C 1
ATOM 1609 O O . LEU A 1 206 ? 4.042 23.980 -55.650 1.00 81.62 206 LEU A O 1
ATOM 1613 N N . ALA A 1 207 ? 2.875 24.407 -57.520 1.00 75.69 207 ALA A N 1
ATOM 1614 C CA . ALA A 1 207 ? 3.272 25.816 -57.608 1.00 75.69 207 ALA A CA 1
ATOM 1615 C C . ALA A 1 207 ? 2.853 26.649 -56.378 1.00 75.69 207 ALA A C 1
ATOM 1617 O O . ALA A 1 207 ? 3.499 27.643 -56.064 1.00 75.69 207 ALA A O 1
ATOM 1618 N N . ALA A 1 208 ? 1.798 26.229 -55.670 1.00 78.44 208 ALA A N 1
ATOM 1619 C CA . ALA A 1 208 ? 1.290 26.895 -54.469 1.00 78.44 208 ALA A CA 1
ATOM 1620 C C . ALA A 1 208 ? 2.026 26.515 -53.166 1.00 78.44 208 ALA A C 1
ATOM 1622 O O . ALA A 1 208 ? 1.733 27.108 -52.129 1.00 78.44 208 ALA A O 1
ATOM 1623 N N . TRP A 1 209 ? 2.938 25.530 -53.193 1.00 82.94 209 TRP A N 1
ATOM 1624 C CA . TRP A 1 209 ? 3.649 25.043 -52.002 1.00 82.94 209 TRP A CA 1
ATOM 1625 C C . TRP A 1 209 ? 4.514 26.149 -51.365 1.00 82.94 209 TRP A C 1
ATOM 1627 O O . TRP A 1 209 ? 5.133 26.926 -52.102 1.00 82.94 209 TRP A O 1
ATOM 1637 N N . PRO A 1 210 ? 4.622 26.245 -50.023 1.00 78.56 210 PRO A N 1
ATOM 1638 C CA . PRO A 1 210 ? 5.266 27.386 -49.392 1.00 78.56 210 PRO A CA 1
ATOM 1639 C C . PRO A 1 210 ? 6.774 27.333 -49.632 1.00 78.56 210 PRO A C 1
ATOM 1641 O O . PRO A 1 210 ? 7.408 26.289 -49.486 1.00 78.56 210 PRO A O 1
ATOM 1644 N N . SER A 1 211 ? 7.393 28.479 -49.914 1.00 65.38 211 SER A N 1
ATOM 1645 C CA . SER A 1 211 ? 8.847 28.597 -50.106 1.00 65.38 211 SER A CA 1
ATOM 1646 C C . SER A 1 211 ? 9.662 28.551 -48.801 1.00 65.38 211 SER A C 1
ATOM 1648 O O . SER A 1 211 ? 10.789 29.041 -48.764 1.00 65.38 211 SER A O 1
ATOM 1650 N N . ILE A 1 212 ? 9.082 28.020 -47.724 1.00 68.19 212 ILE A N 1
ATOM 1651 C CA . ILE A 1 212 ? 9.638 27.986 -46.365 1.00 68.19 212 ILE A CA 1
ATOM 1652 C C . ILE A 1 212 ? 10.207 26.585 -46.083 1.00 68.19 212 ILE A C 1
ATOM 1654 O O . ILE A 1 212 ? 9.821 25.617 -46.730 1.00 68.19 212 ILE A O 1
ATOM 1658 N N . ASP A 1 213 ? 11.131 26.489 -45.122 1.00 72.31 213 ASP A N 1
ATOM 1659 C CA . ASP A 1 213 ? 11.895 25.294 -44.718 1.00 72.31 213 ASP A CA 1
ATOM 1660 C C . ASP A 1 213 ? 11.028 24.158 -44.115 1.00 72.31 213 ASP A C 1
ATOM 1662 O O . ASP A 1 213 ? 11.156 23.785 -42.945 1.00 72.31 213 ASP A O 1
ATOM 1666 N N . LEU A 1 214 ? 10.104 23.616 -44.912 1.00 86.94 214 LEU A N 1
ATOM 1667 C CA . LEU A 1 214 ? 9.373 22.377 -44.667 1.00 86.94 214 LEU A CA 1
ATOM 1668 C C . LEU A 1 214 ? 10.109 21.207 -45.317 1.00 86.94 214 LEU A C 1
ATOM 1670 O O . LEU A 1 214 ? 10.336 21.195 -46.525 1.00 86.94 214 LEU A O 1
ATOM 1674 N N . ALA A 1 215 ? 10.402 20.182 -44.523 1.00 90.00 215 ALA A N 1
ATOM 1675 C CA . ALA A 1 215 ? 10.822 18.886 -45.027 1.00 90.00 215 ALA A CA 1
ATOM 1676 C C . ALA A 1 215 ? 9.623 17.933 -45.058 1.00 90.00 215 ALA A C 1
ATOM 1678 O O . ALA A 1 215 ? 8.868 17.821 -44.086 1.00 90.00 215 ALA A O 1
ATOM 1679 N N . VAL A 1 216 ? 9.489 17.227 -46.178 1.00 92.25 216 VAL A N 1
ATOM 1680 C CA . VAL A 1 216 ? 8.491 16.180 -46.389 1.00 92.25 216 VAL A CA 1
ATOM 1681 C C . VAL A 1 216 ? 9.208 14.839 -46.386 1.00 92.25 216 VAL A C 1
ATOM 1683 O O . VAL A 1 216 ? 10.172 14.645 -47.120 1.00 92.25 216 VAL A O 1
ATOM 1686 N N . TYR A 1 217 ? 8.733 13.911 -45.571 1.00 92.50 217 TYR A N 1
ATOM 1687 C CA . TYR A 1 217 ? 9.180 12.527 -45.531 1.00 92.50 217 TYR A CA 1
ATOM 1688 C C . TYR A 1 217 ? 7.990 11.648 -45.894 1.00 92.50 217 TYR A C 1
ATOM 1690 O O . TYR A 1 217 ? 6.996 11.647 -45.173 1.00 92.50 217 TYR A O 1
ATOM 1698 N N . ALA A 1 218 ? 8.068 10.924 -47.007 1.00 91.25 218 ALA A N 1
ATOM 1699 C CA . ALA A 1 218 ? 6.973 10.094 -47.503 1.00 91.25 218 ALA A CA 1
ATOM 1700 C C . ALA A 1 218 ? 7.470 8.692 -47.864 1.00 91.25 218 ALA A C 1
ATOM 1702 O O . ALA A 1 218 ? 8.609 8.528 -48.306 1.00 91.25 218 ALA A O 1
ATOM 1703 N N . GLU A 1 219 ? 6.612 7.688 -47.700 1.00 88.44 219 GLU A N 1
ATOM 1704 C CA . GLU A 1 219 ? 6.841 6.339 -48.231 1.00 88.44 219 GLU A CA 1
ATOM 1705 C C . GLU A 1 219 ? 6.861 6.343 -49.770 1.00 88.44 219 GLU A C 1
ATOM 1707 O O . GLU A 1 219 ? 7.774 5.805 -50.400 1.00 88.44 219 GLU A O 1
ATOM 1712 N N . GLN A 1 220 ? 5.888 7.027 -50.383 1.00 87.12 220 GLN A N 1
ATOM 1713 C CA . GLN A 1 220 ? 5.781 7.200 -51.831 1.00 87.12 220 GLN A CA 1
ATOM 1714 C C . GLN A 1 220 ? 5.521 8.665 -52.182 1.00 87.12 220 GLN A C 1
ATOM 1716 O O . GLN A 1 220 ? 4.674 9.327 -51.582 1.00 87.12 220 GLN A O 1
ATOM 1721 N N . ALA A 1 221 ? 6.227 9.173 -53.195 1.00 86.31 221 ALA A N 1
ATOM 1722 C CA . ALA A 1 221 ? 6.074 10.556 -53.641 1.00 86.31 221 ALA A CA 1
ATOM 1723 C C . ALA A 1 221 ? 4.669 10.843 -54.204 1.00 86.31 221 ALA A C 1
ATOM 1725 O O . ALA A 1 221 ? 4.136 11.922 -53.964 1.00 86.31 221 ALA A O 1
ATOM 1726 N N . SER A 1 222 ? 4.066 9.884 -54.918 1.00 86.50 222 SER A N 1
ATOM 1727 C CA . SER A 1 222 ? 2.689 9.954 -55.436 1.00 86.50 222 SER A CA 1
ATOM 1728 C C . SER A 1 222 ? 1.686 10.266 -54.330 1.00 86.50 222 SER A C 1
ATOM 1730 O O . SER A 1 222 ? 1.012 11.284 -54.409 1.00 86.50 222 SER A O 1
ATOM 1732 N N . ALA A 1 223 ? 1.688 9.482 -53.248 1.00 84.75 223 ALA A N 1
ATOM 1733 C CA . ALA A 1 223 ? 0.751 9.646 -52.137 1.00 84.75 223 ALA A CA 1
ATOM 1734 C C . ALA A 1 223 ? 0.813 11.039 -51.477 1.00 84.75 223 ALA A C 1
ATOM 1736 O O . ALA A 1 223 ? -0.209 11.551 -51.026 1.00 84.75 223 ALA A O 1
ATOM 1737 N N . PHE A 1 224 ? 1.987 11.684 -51.455 1.00 89.25 224 PHE A N 1
ATOM 1738 C CA . PHE A 1 224 ? 2.103 13.082 -51.026 1.00 89.25 224 PHE A CA 1
ATOM 1739 C C . PHE A 1 224 ? 1.433 14.050 -52.016 1.00 89.25 224 PHE A C 1
ATOM 1741 O O . PHE A 1 224 ? 0.664 14.909 -51.589 1.00 89.25 224 PHE A O 1
ATOM 1748 N N . TYR A 1 225 ? 1.693 13.916 -53.321 1.00 89.25 225 TYR A N 1
ATOM 1749 C CA . TYR A 1 225 ? 1.081 14.780 -54.339 1.00 89.25 225 TYR A CA 1
ATOM 1750 C C . TYR A 1 225 ? -0.444 14.591 -54.420 1.00 89.25 225 TYR A C 1
ATOM 1752 O O . TYR A 1 225 ? -1.162 15.582 -54.521 1.00 89.25 225 TYR A O 1
ATOM 1760 N N . ASP A 1 226 ? -0.936 13.356 -54.298 1.00 87.12 226 ASP A N 1
ATOM 1761 C CA . ASP A 1 226 ? -2.368 13.028 -54.337 1.00 87.12 226 ASP A CA 1
ATOM 1762 C C . ASP A 1 226 ? -3.123 13.584 -53.112 1.00 87.12 226 ASP A C 1
ATOM 1764 O O . ASP A 1 226 ? -4.277 14.005 -53.220 1.00 87.12 226 ASP A O 1
ATOM 1768 N N . LEU A 1 227 ? -2.467 13.645 -51.944 1.00 86.38 227 LEU A N 1
ATOM 1769 C CA . LEU A 1 227 ? -3.020 14.258 -50.731 1.00 86.38 227 LEU A CA 1
ATOM 1770 C C . LEU A 1 227 ? -3.070 15.796 -50.818 1.00 86.38 227 LEU A C 1
ATOM 1772 O O . LEU A 1 227 ? -3.963 16.421 -50.238 1.00 86.38 227 LEU A O 1
ATOM 1776 N N . MET A 1 228 ? -2.143 16.415 -51.557 1.00 88.50 228 MET A N 1
ATOM 1777 C CA . MET A 1 228 ? -2.030 17.871 -51.736 1.00 88.50 228 MET A CA 1
ATOM 1778 C C . MET A 1 228 ? -3.036 18.419 -52.756 1.00 88.50 228 MET A C 1
ATOM 1780 O O . MET A 1 228 ? -2.696 19.100 -53.723 1.00 88.50 228 MET A O 1
ATOM 1784 N N . THR A 1 229 ? -4.312 18.134 -52.500 1.00 87.56 229 THR A N 1
ATOM 1785 C CA . THR A 1 229 ? -5.447 18.644 -53.272 1.00 87.56 229 THR A CA 1
ATOM 1786 C C . THR A 1 229 ? -5.489 20.182 -53.283 1.00 87.56 229 THR A C 1
ATOM 1788 O O . THR A 1 229 ? -5.065 20.815 -52.310 1.00 87.56 229 THR A O 1
ATOM 1791 N N . PRO A 1 230 ? -6.085 20.816 -54.316 1.00 83.69 230 PRO A N 1
ATOM 1792 C CA . PRO A 1 230 ? -6.250 22.272 -54.366 1.00 83.69 230 PRO A CA 1
ATOM 1793 C C . PRO A 1 230 ? -6.927 22.865 -53.121 1.00 83.69 230 PRO A C 1
ATOM 1795 O O . PRO A 1 230 ? -6.574 23.963 -52.706 1.00 83.69 230 PRO A O 1
ATOM 1798 N N . TYR A 1 231 ? -7.838 22.114 -52.490 1.00 84.31 231 TYR A N 1
ATOM 1799 C CA . TYR A 1 231 ? -8.498 22.495 -51.240 1.00 84.31 231 TYR A CA 1
ATOM 1800 C C . TYR A 1 231 ? -7.534 22.526 -50.041 1.00 84.31 231 TYR A C 1
ATOM 1802 O O . TYR A 1 231 ? -7.559 23.472 -49.255 1.00 84.31 231 TYR A O 1
ATOM 1810 N N . LEU A 1 232 ? -6.672 21.513 -49.888 1.00 83.62 232 LEU A N 1
ATOM 1811 C CA . LEU A 1 232 ? -5.690 21.467 -48.795 1.00 83.62 232 LEU A CA 1
ATOM 1812 C C . LEU A 1 232 ? -4.590 22.525 -48.980 1.00 83.62 232 LEU A C 1
ATOM 1814 O O . LEU A 1 232 ? -4.083 23.090 -48.009 1.00 83.62 232 LEU A O 1
ATOM 1818 N N . LEU A 1 233 ? -4.254 22.837 -50.233 1.00 83.88 233 LEU A N 1
ATOM 1819 C CA . LEU A 1 233 ? -3.385 23.960 -50.561 1.00 83.88 233 LEU A CA 1
ATOM 1820 C C . LEU A 1 233 ? -4.072 25.289 -50.207 1.00 83.88 233 LEU A C 1
ATOM 1822 O O . LEU A 1 233 ? -3.510 26.058 -49.438 1.00 83.88 233 LEU A O 1
ATOM 1826 N N . SER A 1 234 ? -5.303 25.557 -50.651 1.00 83.25 234 SER A N 1
ATOM 1827 C CA . SER A 1 234 ? -5.950 26.853 -50.376 1.00 83.25 234 SER A CA 1
ATOM 1828 C C . SER A 1 234 ? -6.199 27.138 -48.887 1.00 83.25 234 SER A C 1
ATOM 1830 O O . SER A 1 234 ? -6.234 28.304 -48.512 1.00 83.25 234 SER A O 1
ATOM 1832 N N . HIS A 1 235 ? -6.348 26.107 -48.043 1.00 81.12 235 HIS A N 1
ATOM 1833 C CA . HIS A 1 235 ? -6.675 26.255 -46.614 1.00 81.12 235 HIS A CA 1
ATOM 1834 C C . HIS A 1 235 ? -5.530 25.943 -45.637 1.00 81.12 235 HIS A C 1
ATOM 1836 O O . HIS A 1 235 ? -5.701 26.119 -44.432 1.00 81.12 235 HIS A O 1
ATOM 1842 N N . SER A 1 236 ? -4.390 25.408 -46.086 1.00 81.75 236 SER A N 1
ATOM 1843 C CA . SER A 1 236 ? -3.311 25.014 -45.161 1.00 81.75 236 SER A CA 1
ATOM 1844 C C . SER A 1 236 ? -1.912 25.223 -45.725 1.00 81.75 236 SER A C 1
ATOM 1846 O O . SER A 1 236 ? -1.159 26.006 -45.162 1.00 81.75 236 SER A O 1
ATOM 1848 N N . PHE A 1 237 ? -1.545 24.546 -46.817 1.00 83.50 237 PHE A N 1
ATOM 1849 C CA . PHE A 1 237 ? -0.159 24.545 -47.325 1.00 83.50 237 PHE A CA 1
ATOM 1850 C C . PHE A 1 237 ? 0.077 25.465 -48.536 1.00 83.50 237 PHE A C 1
ATOM 1852 O O . PHE A 1 237 ? 1.108 25.375 -49.193 1.00 83.50 237 PHE A O 1
ATOM 1859 N N . GLY A 1 238 ? -0.871 26.339 -48.858 1.00 82.62 238 GLY A N 1
ATOM 1860 C CA . GLY A 1 238 ? -0.747 27.359 -49.895 1.00 82.62 238 GLY A CA 1
ATOM 1861 C C . GLY A 1 238 ? -0.122 28.636 -49.347 1.00 82.62 238 GLY A C 1
ATOM 1862 O O . GLY A 1 238 ? -0.341 28.973 -48.186 1.00 82.62 238 GLY A O 1
ATOM 1863 N N . GLN A 1 239 ? 0.616 29.366 -50.187 1.00 75.50 239 GLN A N 1
ATOM 1864 C CA . GLN A 1 239 ? 1.393 30.546 -49.783 1.00 75.50 239 GLN A CA 1
ATOM 1865 C C . GLN A 1 239 ? 0.640 31.520 -48.851 1.00 75.50 239 GLN A C 1
ATOM 1867 O O . GLN A 1 239 ? 1.175 31.844 -47.798 1.00 75.50 239 GLN A O 1
ATOM 1872 N N . GLY A 1 240 ? -0.597 31.918 -49.179 1.00 78.38 240 GLY A N 1
ATOM 1873 C CA . GLY A 1 240 ? -1.386 32.842 -48.346 1.00 78.38 240 GLY A CA 1
ATOM 1874 C C . GLY A 1 240 ? -1.832 32.253 -46.999 1.00 78.38 240 GLY A C 1
ATOM 1875 O O . GLY A 1 240 ? -1.573 32.842 -45.956 1.00 78.38 240 GLY A O 1
ATOM 1876 N N . ALA A 1 241 ? -2.440 31.060 -46.989 1.00 78.69 241 ALA A N 1
ATOM 1877 C CA . ALA A 1 241 ? -2.875 30.404 -45.746 1.00 78.69 241 ALA A CA 1
ATOM 1878 C C . ALA A 1 241 ? -1.695 30.053 -44.814 1.00 78.69 241 ALA A C 1
ATOM 1880 O O . ALA A 1 241 ? -1.833 30.003 -43.589 1.00 78.69 241 ALA A O 1
ATOM 1881 N N . TRP A 1 242 ? -0.516 29.826 -45.397 1.00 84.00 242 TRP A N 1
ATOM 1882 C CA . TRP A 1 242 ? 0.696 29.488 -44.665 1.00 84.00 242 TRP A CA 1
ATOM 1883 C C . TRP A 1 242 ? 1.351 30.684 -43.956 1.00 84.00 242 TRP A C 1
ATOM 1885 O O . TRP A 1 242 ? 2.097 30.465 -43.003 1.00 84.00 242 TRP A O 1
ATOM 1895 N N . GLU A 1 243 ? 1.077 31.932 -44.349 1.00 81.38 243 GLU A N 1
ATOM 1896 C CA . GLU A 1 243 ? 1.611 33.112 -43.643 1.00 81.38 243 GLU A CA 1
ATOM 1897 C C . GLU A 1 243 ? 1.093 33.190 -42.196 1.00 81.38 243 GLU A C 1
ATOM 1899 O O . GLU A 1 243 ? 1.865 33.462 -41.274 1.00 81.38 243 GLU A O 1
ATOM 1904 N N . GLU A 1 244 ? -0.176 32.840 -41.971 1.00 79.06 244 GLU A N 1
ATOM 1905 C CA . GLU A 1 244 ? -0.778 32.770 -40.635 1.00 79.06 244 GLU A CA 1
ATOM 1906 C C . GLU A 1 244 ? -0.439 31.443 -39.931 1.00 79.06 244 GLU A C 1
ATOM 1908 O O . GLU A 1 244 ? 0.218 31.424 -38.880 1.00 79.06 244 GLU A O 1
ATOM 1913 N N . LEU A 1 245 ? -0.832 30.311 -40.536 1.00 81.62 245 LEU A N 1
ATOM 1914 C CA . LEU A 1 245 ? -0.688 28.967 -39.958 1.00 81.62 245 LEU A CA 1
ATOM 1915 C C . LEU A 1 245 ? 0.779 28.591 -39.706 1.00 81.62 245 LEU A C 1
ATOM 1917 O O . LEU A 1 245 ? 1.121 27.967 -38.693 1.00 81.62 245 LEU A O 1
ATOM 1921 N N . GLY A 1 246 ? 1.662 28.987 -40.624 1.00 80.00 246 GLY A N 1
ATOM 1922 C CA . GLY A 1 246 ? 3.068 28.613 -40.638 1.00 80.00 246 GLY A CA 1
ATOM 1923 C C . GLY A 1 246 ? 3.843 29.107 -39.423 1.00 80.00 246 GLY A C 1
ATOM 1924 O O . GLY A 1 246 ? 4.874 28.514 -39.107 1.00 80.00 246 GLY A O 1
ATOM 1925 N N . THR A 1 247 ? 3.354 30.118 -38.692 1.00 81.50 247 THR A N 1
ATOM 1926 C CA . THR A 1 247 ? 3.958 30.601 -37.435 1.00 81.50 247 THR A CA 1
ATOM 1927 C C . THR A 1 247 ? 3.824 29.593 -36.287 1.00 81.50 247 THR A C 1
ATOM 1929 O O . THR A 1 247 ? 4.791 29.364 -35.550 1.00 81.50 247 THR A O 1
ATOM 1932 N N . CYS A 1 248 ? 2.661 28.945 -36.178 1.00 84.25 248 CYS A N 1
ATOM 1933 C CA . CYS A 1 248 ? 2.286 28.049 -35.081 1.00 84.25 248 CYS A CA 1
ATOM 1934 C C . CYS A 1 248 ? 2.481 26.560 -35.414 1.00 84.25 248 CYS A C 1
ATOM 1936 O O . CYS A 1 248 ? 2.622 25.739 -34.505 1.00 84.25 248 CYS A O 1
ATOM 1938 N N . PHE A 1 249 ? 2.525 26.197 -36.699 1.00 88.31 249 PHE A N 1
ATOM 1939 C CA . PHE A 1 249 ? 2.676 24.812 -37.142 1.00 88.31 249 PHE A CA 1
ATOM 1940 C C . PHE A 1 249 ? 4.012 24.177 -36.702 1.00 88.31 249 PHE A C 1
ATOM 1942 O O . PHE A 1 249 ? 5.096 24.710 -36.965 1.00 88.31 249 PHE A O 1
ATOM 1949 N N . ARG A 1 250 ? 3.939 22.987 -36.083 1.00 88.50 250 ARG A N 1
ATOM 1950 C CA . ARG A 1 250 ? 5.106 22.142 -35.751 1.00 88.50 250 ARG A CA 1
ATOM 1951 C C . ARG A 1 250 ? 5.332 21.030 -36.771 1.00 88.50 250 ARG A C 1
ATOM 1953 O O . ARG A 1 250 ? 6.397 20.980 -37.389 1.00 88.50 250 ARG A O 1
ATOM 1960 N N . HIS A 1 251 ? 4.368 20.118 -36.868 1.00 91.75 251 HIS A N 1
ATOM 1961 C CA . HIS A 1 251 ? 4.410 18.948 -37.736 1.00 91.75 251 HIS A CA 1
ATOM 1962 C C . HIS A 1 251 ? 3.003 18.390 -37.980 1.00 91.75 251 HIS A C 1
ATOM 1964 O O . HIS A 1 251 ? 2.101 18.617 -37.177 1.00 91.75 251 HIS A O 1
ATOM 1970 N N . LEU A 1 252 ? 2.866 17.634 -39.064 1.00 92.12 252 LEU A N 1
ATOM 1971 C CA . LEU A 1 252 ? 1.751 16.756 -39.392 1.00 92.12 252 LEU A CA 1
ATOM 1972 C C . LEU A 1 252 ? 2.337 15.360 -39.616 1.00 92.12 252 LEU A C 1
ATOM 1974 O O . LEU A 1 252 ? 3.235 15.210 -40.445 1.00 92.12 252 LEU A O 1
ATOM 1978 N N . HIS A 1 253 ? 1.847 14.362 -38.884 1.00 92.19 253 HIS A N 1
ATOM 1979 C CA . HIS A 1 253 ? 2.238 12.963 -39.044 1.00 92.19 253 HIS A CA 1
ATOM 1980 C C . HIS A 1 253 ? 0.997 12.117 -39.344 1.00 92.19 253 HIS A C 1
ATOM 1982 O O . HIS A 1 253 ? 0.024 12.151 -38.595 1.00 92.19 253 HIS A O 1
ATOM 1988 N N . ILE A 1 254 ? 1.034 11.381 -40.452 1.00 90.81 254 ILE A N 1
ATOM 1989 C CA . ILE A 1 254 ? 0.019 10.413 -40.867 1.00 90.81 254 ILE A CA 1
ATOM 1990 C C . ILE A 1 254 ? 0.730 9.067 -40.970 1.00 90.81 254 ILE A C 1
ATOM 1992 O O . ILE A 1 254 ? 1.750 8.966 -41.649 1.00 90.81 254 ILE A O 1
ATOM 1996 N N . THR A 1 255 ? 0.214 8.046 -40.290 1.00 87.44 255 THR A N 1
ATOM 1997 C CA . THR A 1 255 ? 0.838 6.720 -40.244 1.00 87.44 255 THR A CA 1
ATOM 1998 C C . THR A 1 255 ? -0.218 5.618 -40.160 1.00 87.44 255 THR A C 1
ATOM 2000 O O . THR A 1 255 ? -1.129 5.680 -39.332 1.00 87.44 255 THR A O 1
ATOM 2003 N N . SER A 1 256 ? -0.103 4.602 -41.019 1.00 82.38 256 SER A N 1
ATOM 2004 C CA . SER A 1 256 ? -0.824 3.324 -40.894 1.00 82.38 256 SER A CA 1
ATOM 2005 C C . SER A 1 256 ? -0.157 2.359 -39.912 1.00 82.38 256 SER A C 1
ATOM 2007 O O . SER A 1 256 ? -0.818 1.467 -39.381 1.00 82.38 256 SER A O 1
ATOM 2009 N N . GLU A 1 257 ? 1.138 2.558 -39.659 1.00 76.94 257 GLU A N 1
ATOM 2010 C CA . GLU A 1 257 ? 1.982 1.706 -38.812 1.00 76.94 257 GLU A CA 1
ATOM 2011 C C . GLU A 1 257 ? 1.970 2.147 -37.340 1.00 76.94 257 GLU A C 1
ATOM 2013 O O . GLU A 1 257 ? 2.422 1.417 -36.450 1.00 76.94 257 GLU A O 1
ATOM 2018 N N . GLY A 1 258 ? 1.406 3.329 -37.076 1.00 59.72 258 GLY A N 1
ATOM 2019 C CA . GLY A 1 258 ? 1.194 3.883 -35.749 1.00 59.72 258 GLY A CA 1
ATOM 2020 C C . GLY A 1 258 ? 0.441 2.917 -34.839 1.00 59.72 258 GLY A C 1
ATOM 2021 O O . GLY A 1 258 ? -0.685 2.489 -35.110 1.00 59.72 258 GLY A O 1
ATOM 2022 N N . GLN A 1 259 ? 1.056 2.593 -33.703 1.00 49.44 259 GLN A N 1
ATOM 2023 C CA . GLN A 1 259 ? 0.404 1.806 -32.666 1.00 49.44 259 GLN A CA 1
ATOM 2024 C C . GLN A 1 259 ? -0.600 2.689 -31.924 1.00 49.44 259 GLN A C 1
ATOM 2026 O O . GLN A 1 259 ? -0.257 3.329 -30.940 1.00 49.44 259 GLN A O 1
ATOM 2031 N N . GLY A 1 260 ? -1.857 2.704 -32.374 1.00 43.84 260 GLY A N 1
ATOM 2032 C CA . GLY A 1 260 ? -2.951 3.194 -31.537 1.00 43.84 260 GLY A CA 1
ATOM 2033 C C . GLY A 1 260 ? -3.065 2.297 -30.302 1.00 43.84 260 GLY A C 1
ATOM 2034 O O . GLY A 1 260 ? -3.551 1.167 -30.432 1.00 43.84 260 GLY A O 1
ATOM 2035 N N . ASP A 1 261 ? -2.595 2.787 -29.149 1.00 43.09 261 ASP A N 1
ATOM 2036 C CA . ASP A 1 261 ? -2.326 2.019 -27.918 1.00 43.09 261 ASP A CA 1
ATOM 2037 C C . ASP A 1 261 ? -3.460 1.056 -27.527 1.00 43.09 261 ASP A C 1
ATOM 2039 O O . ASP A 1 261 ? -3.231 -0.132 -27.274 1.00 43.09 261 ASP A O 1
ATOM 2043 N N . ASP A 1 262 ? -4.710 1.520 -27.595 1.00 43.12 262 ASP A N 1
ATOM 2044 C CA . ASP A 1 262 ? -5.890 0.720 -27.249 1.00 43.12 262 ASP A CA 1
ATOM 2045 C C . ASP A 1 262 ? -6.091 -0.517 -28.143 1.00 43.12 262 ASP A C 1
ATOM 2047 O O . ASP A 1 262 ? -6.710 -1.507 -27.744 1.00 43.12 262 ASP A O 1
ATOM 2051 N N . THR A 1 263 ? -5.619 -0.484 -29.392 1.00 44.47 263 THR A N 1
ATOM 2052 C CA . THR A 1 263 ? -6.140 -1.380 -30.435 1.00 44.47 263 THR A CA 1
ATOM 2053 C C . THR A 1 263 ? -5.348 -2.682 -30.564 1.00 44.47 263 THR A C 1
ATOM 2055 O O . THR A 1 263 ? -5.949 -3.711 -30.875 1.00 44.47 263 THR A O 1
ATOM 2058 N N . LYS A 1 264 ? -4.042 -2.721 -30.251 1.00 39.66 264 LYS A N 1
ATOM 2059 C CA . LYS A 1 264 ? -3.312 -4.008 -30.171 1.00 39.66 264 LYS A CA 1
ATOM 2060 C C . LYS A 1 264 ? -3.826 -4.859 -29.012 1.00 39.66 264 LYS A C 1
ATOM 2062 O O . LYS A 1 264 ? -4.138 -6.033 -29.222 1.00 39.66 264 LYS A O 1
ATOM 2067 N N . GLN A 1 265 ? -3.991 -4.266 -27.826 1.00 40.91 265 GLN A N 1
ATOM 2068 C CA . GLN A 1 265 ? -4.541 -4.981 -26.674 1.00 40.91 265 GLN A CA 1
ATOM 2069 C C . GLN A 1 265 ? -5.991 -5.398 -26.928 1.00 40.91 265 GLN A C 1
ATOM 2071 O O . GLN A 1 265 ? -6.286 -6.587 -26.823 1.00 40.91 265 GLN A O 1
ATOM 2076 N N . ALA A 1 266 ? -6.870 -4.488 -27.366 1.00 38.84 266 ALA A N 1
ATOM 2077 C CA . ALA A 1 266 ? -8.274 -4.817 -27.606 1.00 38.84 266 ALA A CA 1
ATOM 2078 C C . ALA A 1 266 ? -8.471 -5.858 -28.719 1.00 38.84 266 ALA A C 1
ATOM 2080 O O . ALA A 1 266 ? -9.278 -6.766 -28.558 1.00 38.84 266 ALA A O 1
ATOM 2081 N N . ARG A 1 267 ? -7.727 -5.802 -29.835 1.00 40.31 267 ARG A N 1
ATOM 2082 C CA . ARG A 1 267 ? -7.898 -6.754 -30.954 1.00 40.31 267 ARG A CA 1
ATOM 2083 C C . ARG A 1 267 ? -7.293 -8.126 -30.636 1.00 40.31 267 ARG A C 1
ATOM 2085 O O . ARG A 1 267 ? -7.868 -9.144 -31.019 1.00 40.31 267 ARG A O 1
ATOM 2092 N N . GLN A 1 268 ? -6.192 -8.184 -29.877 1.00 43.22 268 GLN A N 1
ATOM 2093 C CA . GLN A 1 268 ? -5.606 -9.447 -29.411 1.00 43.22 268 GLN A CA 1
ATOM 2094 C C . GLN A 1 268 ? -6.394 -10.057 -28.239 1.00 43.22 268 GLN A C 1
ATOM 2096 O O . GLN A 1 268 ? -6.550 -11.277 -28.190 1.00 43.22 268 GLN A O 1
ATOM 2101 N N . GLN A 1 269 ? -6.954 -9.238 -27.340 1.00 46.75 269 GLN A N 1
ATOM 2102 C CA . GLN A 1 269 ? -7.918 -9.679 -26.328 1.00 46.75 269 GLN A CA 1
ATOM 2103 C C . GLN A 1 269 ? -9.236 -10.120 -26.962 1.00 46.75 269 GLN A C 1
ATOM 2105 O O . GLN A 1 269 ? -9.720 -11.173 -26.584 1.00 46.75 269 GLN A O 1
ATOM 2110 N N . ALA A 1 270 ? -9.789 -9.408 -27.947 1.00 46.22 270 ALA A N 1
ATOM 2111 C CA . ALA A 1 270 ? -11.025 -9.799 -28.629 1.00 46.22 270 ALA A CA 1
ATOM 2112 C C . ALA A 1 270 ? -10.851 -11.104 -29.414 1.00 46.22 270 ALA A C 1
ATOM 2114 O O . ALA A 1 270 ? -11.698 -11.988 -29.306 1.00 46.22 270 ALA A O 1
ATOM 2115 N N . LYS A 1 271 ? -9.728 -11.287 -30.127 1.00 50.91 271 LYS A N 1
ATOM 2116 C CA . LYS A 1 271 ? -9.424 -12.560 -30.800 1.00 50.91 271 LYS A CA 1
ATOM 2117 C C . LYS A 1 271 ? -9.247 -13.701 -29.789 1.00 50.91 271 LYS A C 1
ATOM 2119 O O . LYS A 1 271 ? -9.884 -14.738 -29.938 1.00 50.91 271 LYS A O 1
ATOM 2124 N N . ARG A 1 272 ? -8.487 -13.488 -28.705 1.00 56.78 272 ARG A N 1
ATOM 2125 C CA . ARG A 1 272 ? -8.351 -14.471 -27.611 1.00 56.78 272 ARG A CA 1
ATOM 2126 C C . ARG A 1 272 ? -9.657 -14.709 -26.852 1.00 56.78 272 ARG A C 1
ATOM 2128 O O . ARG A 1 272 ? -9.867 -15.813 -26.373 1.00 56.78 272 ARG A O 1
ATOM 2135 N N . ALA A 1 273 ? -10.538 -13.721 -26.728 1.00 55.06 273 ALA A N 1
ATOM 2136 C CA . ALA A 1 273 ? -11.835 -13.845 -26.070 1.00 55.06 273 ALA A CA 1
ATOM 2137 C C . ALA A 1 273 ? -12.836 -14.582 -26.961 1.00 55.06 273 ALA A C 1
ATOM 2139 O O . ALA A 1 273 ? -13.581 -15.401 -26.444 1.00 55.06 273 ALA A O 1
ATOM 2140 N N . ALA A 1 274 ? -12.810 -14.367 -28.279 1.00 58.81 274 ALA A N 1
ATOM 2141 C CA . ALA A 1 274 ? -13.564 -15.159 -29.245 1.00 58.81 274 ALA A CA 1
ATOM 2142 C C . ALA A 1 274 ? -13.068 -16.615 -29.272 1.00 58.81 274 ALA A C 1
ATOM 2144 O O . ALA A 1 274 ? -13.872 -17.528 -29.130 1.00 58.81 274 ALA A O 1
ATOM 2145 N N . GLU A 1 275 ? -11.752 -16.846 -29.331 1.00 61.81 275 GLU A N 1
ATOM 2146 C CA . GLU A 1 275 ? -11.159 -18.188 -29.233 1.00 61.81 275 GLU A CA 1
ATOM 2147 C C . GLU A 1 275 ? -11.456 -18.856 -27.880 1.00 61.81 275 GLU A C 1
ATOM 2149 O O . GLU A 1 275 ? -11.793 -20.035 -27.841 1.00 61.81 275 GLU A O 1
ATOM 2154 N N . ASN A 1 276 ? -11.392 -18.123 -26.763 1.00 61.44 276 ASN A N 1
ATOM 2155 C CA . ASN A 1 276 ? -11.731 -18.645 -25.436 1.00 61.44 276 ASN A CA 1
ATOM 2156 C C . ASN A 1 276 ? -13.238 -18.837 -25.242 1.00 61.44 276 ASN A C 1
ATOM 2158 O O . ASN A 1 276 ? -13.627 -19.710 -24.472 1.00 61.44 276 ASN A O 1
ATOM 2162 N N . ARG A 1 277 ? -14.090 -18.060 -25.920 1.00 64.69 277 ARG A N 1
ATOM 2163 C CA . ARG A 1 277 ? -15.546 -18.236 -25.924 1.00 64.69 277 ARG A CA 1
ATOM 2164 C C . ARG A 1 277 ? -15.931 -19.448 -26.758 1.00 64.69 277 ARG A C 1
ATOM 2166 O O . ARG A 1 277 ? -16.634 -20.294 -26.233 1.00 64.69 277 ARG A O 1
ATOM 2173 N N . ALA A 1 278 ? -15.369 -19.612 -27.954 1.00 68.00 278 ALA A N 1
ATOM 2174 C CA . ALA A 1 278 ? -15.524 -20.817 -28.764 1.00 68.00 278 ALA A CA 1
ATOM 2175 C C . ALA A 1 278 ? -14.982 -22.061 -28.036 1.00 68.00 278 ALA A C 1
ATOM 2177 O O . ALA A 1 278 ? -15.659 -23.081 -27.974 1.00 68.00 278 ALA A O 1
ATOM 2178 N N . LYS A 1 279 ? -13.808 -21.980 -27.389 1.00 68.69 279 LYS A N 1
ATOM 2179 C CA . LYS A 1 279 ? -13.287 -23.067 -26.539 1.00 68.69 279 LYS A CA 1
ATOM 2180 C C . LYS A 1 279 ? -14.178 -23.334 -25.326 1.00 68.69 279 LYS A C 1
ATOM 2182 O O . LYS A 1 279 ? -14.360 -24.496 -24.988 1.00 68.69 279 LYS A O 1
ATOM 2187 N N . LYS A 1 280 ? -14.754 -22.309 -24.686 1.00 67.38 280 LYS A N 1
ATOM 2188 C CA . LYS A 1 280 ? -15.730 -22.483 -23.598 1.00 67.38 280 LYS A CA 1
ATOM 2189 C C . LYS A 1 280 ? -17.056 -23.053 -24.083 1.00 67.38 280 LYS A C 1
ATOM 2191 O O . LYS A 1 280 ? -17.617 -23.854 -23.361 1.00 67.38 280 LYS A O 1
ATOM 2196 N N . GLU A 1 281 ? -17.541 -22.687 -25.263 1.00 74.00 281 GLU A N 1
ATOM 2197 C CA . GLU A 1 281 ? -18.761 -23.237 -25.859 1.00 74.00 281 GLU A CA 1
ATOM 2198 C C . GLU A 1 281 ? -18.534 -24.694 -26.279 1.00 74.00 281 GLU A C 1
ATOM 2200 O O . GLU A 1 281 ? -19.338 -25.541 -25.924 1.00 74.00 281 GLU A O 1
ATOM 2205 N N . VAL A 1 282 ? -17.394 -25.042 -26.887 1.00 76.75 282 VAL A N 1
ATOM 2206 C CA . VAL A 1 282 ? -17.017 -26.442 -27.166 1.00 76.75 282 VAL A CA 1
ATOM 2207 C C . VAL A 1 282 ? -16.806 -27.245 -25.878 1.00 76.75 282 VAL A C 1
ATOM 2209 O O . VAL A 1 282 ? -17.247 -28.388 -25.799 1.00 76.75 282 VAL A O 1
ATOM 2212 N N . LEU A 1 283 ? -16.166 -26.677 -24.850 1.00 71.31 283 LEU A N 1
ATOM 2213 C CA . LEU A 1 283 ? -15.989 -27.347 -23.558 1.00 71.31 283 LEU A CA 1
ATOM 2214 C C . LEU A 1 283 ? -17.318 -27.479 -22.801 1.00 71.31 283 LEU A C 1
ATOM 2216 O O . LEU A 1 283 ? -17.541 -28.500 -22.169 1.00 71.31 283 LEU A O 1
ATOM 2220 N N . ALA A 1 284 ? -18.211 -26.491 -22.889 1.00 75.50 284 ALA A N 1
ATOM 2221 C CA . ALA A 1 284 ? -19.545 -26.535 -22.296 1.00 75.50 284 ALA A CA 1
ATOM 2222 C C . ALA A 1 284 ? -20.478 -27.479 -23.058 1.00 75.50 284 ALA A C 1
ATOM 2224 O O . ALA A 1 284 ? -21.283 -28.139 -22.420 1.00 75.50 284 ALA A O 1
ATOM 2225 N N . LEU A 1 285 ? -20.348 -27.600 -24.383 1.00 75.94 285 LEU A N 1
ATOM 2226 C CA . LEU A 1 285 ? -21.040 -28.612 -25.181 1.00 75.94 285 LEU A CA 1
ATOM 2227 C C . LEU A 1 285 ? -20.536 -30.008 -24.820 1.00 75.94 285 LEU A C 1
ATOM 2229 O O . LEU A 1 285 ? -21.357 -30.860 -24.514 1.00 75.94 285 LEU A O 1
ATOM 2233 N N . LYS A 1 286 ? -19.216 -30.224 -24.732 1.00 78.38 286 LYS A N 1
ATOM 2234 C CA . LYS A 1 286 ? -18.645 -31.496 -24.255 1.00 78.38 286 LYS A CA 1
ATOM 2235 C C . LYS A 1 286 ? -19.056 -31.818 -22.821 1.00 78.38 286 LYS A C 1
ATOM 2237 O O . LYS A 1 286 ? -19.453 -32.941 -22.555 1.00 78.38 286 LYS A O 1
ATOM 2242 N N . ALA A 1 287 ? -19.023 -30.847 -21.911 1.00 74.19 287 ALA A N 1
ATOM 2243 C CA . ALA A 1 287 ? -19.462 -31.033 -20.530 1.00 74.19 287 ALA A CA 1
ATOM 2244 C C . ALA A 1 287 ? -20.980 -31.248 -20.433 1.00 74.19 287 ALA A C 1
ATOM 2246 O O . ALA A 1 287 ? -21.419 -32.040 -19.613 1.00 74.19 287 ALA A O 1
ATOM 2247 N N . ALA A 1 288 ? -21.790 -30.599 -21.274 1.00 76.50 288 ALA A N 1
ATOM 2248 C CA . ALA A 1 288 ? -23.228 -30.836 -21.352 1.00 76.50 288 ALA A CA 1
ATOM 2249 C C . ALA A 1 288 ? -23.550 -32.189 -21.995 1.00 76.50 288 ALA A C 1
ATOM 2251 O O . ALA A 1 288 ? -24.524 -32.813 -21.606 1.00 76.50 288 ALA A O 1
ATOM 2252 N N . GLU A 1 289 ? -22.748 -32.664 -22.944 1.00 77.44 289 GLU A N 1
ATOM 2253 C CA . GLU A 1 289 ? -22.888 -33.971 -23.586 1.00 77.44 289 GLU A CA 1
ATOM 2254 C C . GLU A 1 289 ? -22.451 -35.100 -22.645 1.00 77.44 289 GLU A C 1
ATOM 2256 O O . GLU A 1 289 ? -23.185 -36.069 -22.480 1.00 77.44 289 GLU A O 1
ATOM 2261 N N . GLN A 1 290 ? -21.339 -34.919 -21.933 1.00 72.94 290 GLN A N 1
ATOM 2262 C CA . GLN A 1 290 ? -20.870 -35.799 -20.863 1.00 72.94 290 GLN A CA 1
ATOM 2263 C C . GLN A 1 290 ? -21.875 -35.837 -19.705 1.00 72.94 290 GLN A C 1
ATOM 2265 O O . GLN A 1 290 ? -22.331 -36.911 -19.327 1.00 72.94 290 GLN A O 1
ATOM 2270 N N . LYS A 1 291 ? -22.353 -34.675 -19.241 1.00 74.06 291 LYS A N 1
ATOM 2271 C CA . LYS A 1 291 ? -23.422 -34.591 -18.240 1.00 74.06 291 LYS A CA 1
ATOM 2272 C C . LYS A 1 291 ? -24.747 -35.163 -18.753 1.00 74.06 291 LYS A C 1
ATOM 2274 O O . LYS A 1 291 ? -25.487 -35.748 -17.980 1.00 74.06 291 LYS A O 1
ATOM 2279 N N . ARG A 1 292 ? -25.055 -35.063 -20.051 1.00 75.81 292 ARG A N 1
ATOM 2280 C CA . ARG A 1 292 ? -26.244 -35.685 -20.664 1.00 75.81 292 ARG A CA 1
ATOM 2281 C C . ARG A 1 292 ? -26.098 -37.200 -20.793 1.00 75.81 292 ARG A C 1
ATOM 2283 O O . ARG A 1 292 ? -27.114 -37.879 -20.714 1.00 75.81 292 ARG A O 1
ATOM 2290 N N . GLN A 1 293 ? -24.884 -37.730 -20.958 1.00 69.19 293 GLN A N 1
ATOM 2291 C CA . GLN A 1 293 ? -24.587 -39.164 -20.867 1.00 69.19 293 GLN A CA 1
ATOM 2292 C C . GLN A 1 293 ? -24.697 -39.654 -19.415 1.00 69.19 293 GLN A C 1
ATOM 2294 O O . GLN A 1 293 ? -25.383 -40.642 -19.167 1.00 69.19 293 GLN A O 1
ATOM 2299 N N . GLU A 1 294 ? -24.127 -38.927 -18.452 1.00 69.50 294 GLU A N 1
ATOM 2300 C CA . GLU A 1 294 ? -24.275 -39.182 -17.011 1.00 69.50 294 GLU A CA 1
ATOM 2301 C C . GLU A 1 294 ? -25.748 -39.104 -16.569 1.00 69.50 294 GLU A C 1
ATOM 2303 O O . GLU A 1 294 ? -26.229 -39.994 -15.876 1.00 69.50 294 GLU A O 1
ATOM 2308 N N . GLU A 1 295 ? -26.513 -38.115 -17.039 1.00 68.31 295 GLU A N 1
ATOM 2309 C CA . GLU A 1 295 ? -27.958 -37.993 -16.803 1.00 68.31 295 GLU A CA 1
ATOM 2310 C C . GLU A 1 295 ? -28.764 -39.084 -17.531 1.00 68.31 295 GLU A C 1
ATOM 2312 O O . GLU A 1 295 ? -29.824 -39.465 -17.041 1.00 68.31 295 GLU A O 1
ATOM 2317 N N . LEU A 1 296 ? -28.294 -39.637 -18.659 1.00 65.38 296 LEU A N 1
ATOM 2318 C CA . LEU A 1 296 ? -28.917 -40.795 -19.326 1.00 65.38 296 LEU A CA 1
ATOM 2319 C C . LEU A 1 296 ? -28.677 -42.100 -18.557 1.00 65.38 296 LEU A C 1
ATOM 2321 O O . LEU A 1 296 ? -29.580 -42.934 -18.481 1.00 65.38 296 LEU A O 1
ATOM 2325 N N . MET A 1 297 ? -27.492 -42.255 -17.964 1.00 60.31 297 MET A N 1
ATOM 2326 C CA . MET A 1 297 ? -27.165 -43.364 -17.065 1.00 60.31 297 MET A CA 1
ATOM 2327 C C . MET A 1 297 ? -27.957 -43.233 -15.753 1.00 60.31 297 MET A C 1
ATOM 2329 O O . MET A 1 297 ? -28.679 -44.152 -15.377 1.00 60.31 297 MET A O 1
ATOM 2333 N N . ALA A 1 298 ? -27.981 -42.049 -15.136 1.00 57.16 298 ALA A N 1
ATOM 2334 C CA . ALA A 1 298 ? -28.758 -41.784 -13.926 1.00 57.16 298 ALA A CA 1
ATOM 2335 C C . ALA A 1 298 ? -30.284 -41.871 -14.146 1.00 57.16 298 ALA A C 1
ATOM 2337 O O . ALA A 1 298 ? -31.009 -42.308 -13.256 1.00 57.16 298 ALA A O 1
ATOM 2338 N N . ARG A 1 299 ? -30.805 -41.522 -15.335 1.00 53.00 299 ARG A N 1
ATOM 2339 C CA . ARG A 1 299 ? -32.225 -41.726 -15.708 1.00 53.00 299 ARG A CA 1
ATOM 2340 C C . ARG A 1 299 ? -32.579 -43.179 -16.033 1.00 53.00 299 ARG A C 1
ATOM 2342 O O . ARG A 1 299 ? -33.765 -43.504 -16.059 1.00 53.00 299 ARG A O 1
ATOM 2349 N N . ARG A 1 300 ? -31.594 -44.053 -16.272 1.00 53.25 300 ARG A N 1
ATOM 2350 C CA . ARG A 1 300 ? -31.805 -45.511 -16.272 1.00 53.25 300 ARG A CA 1
ATOM 2351 C C . ARG A 1 300 ? -31.924 -46.071 -14.852 1.00 53.25 300 ARG A C 1
ATOM 2353 O O . ARG A 1 300 ? -32.610 -47.070 -14.678 1.00 53.25 300 ARG A O 1
ATOM 2360 N N . GLU A 1 301 ? -31.329 -45.410 -13.860 1.00 53.16 301 GLU A N 1
ATOM 2361 C CA . GLU A 1 301 ? -31.339 -45.839 -12.452 1.00 53.16 301 GLU A CA 1
ATOM 2362 C C . GLU A 1 301 ? -32.415 -45.151 -11.590 1.00 53.16 301 GLU A C 1
ATOM 2364 O O . GLU A 1 301 ? -32.812 -45.687 -10.558 1.00 53.16 301 GLU A O 1
ATOM 2369 N N . LYS A 1 302 ? -32.940 -43.991 -12.008 1.00 45.72 302 LYS A N 1
ATOM 2370 C CA . LYS A 1 302 ? -34.033 -43.279 -11.323 1.00 45.72 302 LYS A CA 1
ATOM 2371 C C . LYS A 1 302 ? -35.196 -42.979 -12.264 1.00 45.72 302 LYS A C 1
ATOM 2373 O O . LYS A 1 302 ? -35.194 -41.976 -12.979 1.00 45.72 302 LYS A O 1
ATOM 2378 N N . LYS A 1 303 ? -36.223 -43.832 -12.206 1.00 38.44 303 LYS A N 1
ATOM 2379 C CA . LYS A 1 303 ? -37.519 -43.616 -12.866 1.00 38.44 303 LYS A CA 1
ATOM 2380 C C . LYS A 1 303 ? -38.700 -43.966 -11.946 1.00 38.44 303 LYS A C 1
ATOM 2382 O O . LYS A 1 303 ? -39.416 -44.932 -12.189 1.00 38.44 303 LYS A O 1
ATOM 2387 N N . ALA A 1 304 ? -38.904 -43.140 -10.921 1.00 36.38 304 ALA A N 1
ATOM 2388 C CA . ALA A 1 304 ? -40.144 -43.030 -10.149 1.00 36.38 304 ALA A CA 1
ATOM 2389 C C . ALA A 1 304 ? -40.302 -41.580 -9.636 1.00 36.38 304 ALA A C 1
ATOM 2391 O O . ALA A 1 304 ? -39.295 -40.980 -9.269 1.00 36.38 304 ALA A O 1
ATOM 2392 N N . GLU A 1 305 ? -41.545 -41.071 -9.643 1.00 35.47 305 GLU A N 1
ATOM 2393 C CA . GLU A 1 305 ? -42.050 -39.805 -9.042 1.00 35.47 305 GLU A CA 1
ATOM 2394 C C . GLU A 1 305 ? -41.478 -38.475 -9.623 1.00 35.47 305 GLU A C 1
ATOM 2396 O O . GLU A 1 305 ? -40.288 -38.192 -9.548 1.00 35.47 305 GLU A O 1
ATOM 2401 N N . GLN A 1 306 ? -42.243 -37.761 -10.475 1.00 35.12 306 GLN A N 1
ATOM 2402 C CA . GLN A 1 306 ? -43.264 -36.705 -10.197 1.00 35.12 306 GLN A CA 1
ATOM 2403 C C . GLN A 1 306 ? -42.639 -35.318 -9.879 1.00 35.12 306 GLN A C 1
ATOM 2405 O O . GLN A 1 306 ? -41.862 -35.185 -8.944 1.00 35.12 306 GLN A O 1
ATOM 2410 N N . ASP A 1 307 ? -42.719 -34.327 -10.789 1.00 29.69 307 ASP A N 1
ATOM 2411 C CA . ASP A 1 307 ? -43.771 -33.275 -10.931 1.00 29.69 307 ASP A CA 1
ATOM 2412 C C . ASP A 1 307 ? -43.874 -32.340 -9.691 1.00 29.69 307 ASP A C 1
ATOM 2414 O O . ASP A 1 307 ? -43.985 -32.831 -8.578 1.00 29.69 307 ASP A O 1
ATOM 2418 N N . GLN A 1 308 ? -43.859 -30.991 -9.736 1.00 29.61 308 GLN A N 1
ATOM 2419 C CA . GLN A 1 308 ? -44.159 -29.992 -10.791 1.00 29.61 308 GLN A CA 1
ATOM 2420 C C . GLN A 1 308 ? -43.425 -28.610 -10.515 1.00 29.61 308 GLN A C 1
ATOM 2422 O O . GLN A 1 308 ? -42.428 -28.633 -9.793 1.00 29.61 308 GLN A O 1
ATOM 2427 N N . PRO A 1 309 ? -43.749 -27.416 -11.100 1.00 32.09 309 PRO A N 1
ATOM 2428 C CA . PRO A 1 309 ? -42.724 -26.414 -11.474 1.00 32.09 309 PRO A CA 1
ATOM 2429 C C . PRO A 1 309 ? -42.450 -25.237 -10.505 1.00 32.09 309 PRO A C 1
ATOM 2431 O O . PRO A 1 309 ? -43.306 -24.787 -9.745 1.00 32.09 309 PRO A O 1
ATOM 2434 N N . MET A 1 310 ? -41.262 -24.630 -10.649 1.00 28.23 310 MET A N 1
ATOM 2435 C CA . MET A 1 310 ? -40.843 -23.396 -9.962 1.00 28.23 310 MET A CA 1
ATOM 2436 C C . MET A 1 310 ? -41.291 -22.112 -10.690 1.00 28.23 310 MET A C 1
ATOM 2438 O O . MET A 1 310 ? -41.080 -21.959 -11.893 1.00 28.23 310 MET A O 1
ATOM 2442 N N . ARG A 1 311 ? -41.838 -21.141 -9.942 1.00 28.38 311 ARG A N 1
ATOM 2443 C CA . ARG A 1 311 ? -42.160 -19.784 -10.431 1.00 28.38 311 ARG A CA 1
ATOM 2444 C C . ARG A 1 311 ? -40.899 -18.949 -10.685 1.00 28.38 311 ARG A C 1
ATOM 2446 O O . ARG A 1 311 ? -39.989 -18.926 -9.859 1.00 28.38 311 ARG A O 1
ATOM 2453 N N . ALA A 1 312 ? -40.906 -18.171 -11.768 1.00 28.72 312 ALA A N 1
ATOM 2454 C CA . ALA A 1 312 ? -39.939 -17.098 -11.984 1.00 28.72 312 ALA A CA 1
ATOM 2455 C C . ALA A 1 312 ? -40.187 -15.935 -11.005 1.00 28.72 312 ALA A C 1
ATOM 2457 O O . ALA A 1 312 ? -41.319 -15.472 -10.862 1.00 28.72 312 ALA A O 1
ATOM 2458 N N . ALA A 1 313 ? -39.128 -15.448 -10.353 1.00 27.70 313 ALA A N 1
ATOM 2459 C CA . ALA A 1 313 ? -39.183 -14.253 -9.518 1.00 27.70 313 ALA A CA 1
ATOM 2460 C C . ALA A 1 313 ? -38.951 -12.995 -10.371 1.00 27.70 313 ALA A C 1
ATOM 2462 O O . ALA A 1 313 ? -37.971 -12.895 -11.108 1.00 27.70 313 ALA A O 1
ATOM 2463 N N . SER A 1 314 ? -39.871 -12.040 -10.266 1.00 27.59 314 SER A N 1
ATOM 2464 C CA . SER A 1 314 ? -39.894 -10.795 -11.034 1.00 27.59 314 SER A CA 1
ATOM 2465 C C . SER A 1 314 ? -38.757 -9.838 -10.670 1.00 27.59 314 SER A C 1
ATOM 2467 O O . SER A 1 314 ? -38.571 -9.501 -9.499 1.00 27.59 314 SER A O 1
ATOM 2469 N N . THR A 1 315 ? -38.085 -9.288 -11.681 1.00 29.88 315 THR A N 1
ATOM 2470 C CA 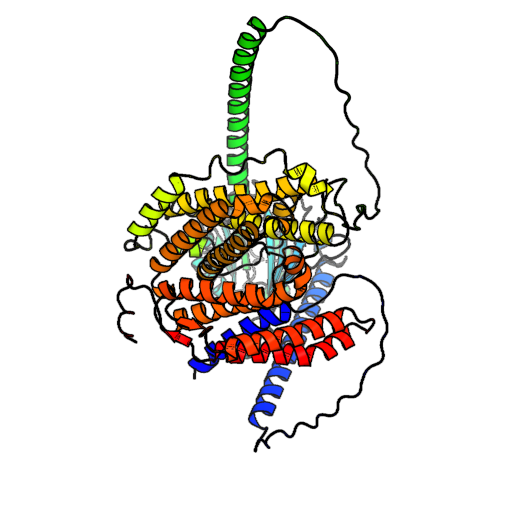. THR A 1 315 ? -37.262 -8.081 -11.544 1.00 29.88 315 THR A CA 1
ATOM 2471 C C . THR A 1 315 ? -38.162 -6.856 -11.383 1.00 29.88 315 THR A C 1
ATOM 2473 O O . THR A 1 315 ? -38.638 -6.300 -12.371 1.00 29.88 315 THR A O 1
ATOM 2476 N N . ALA A 1 316 ? -38.392 -6.428 -10.143 1.00 27.69 316 ALA A N 1
ATOM 2477 C CA . ALA A 1 316 ? -38.976 -5.123 -9.856 1.00 27.69 316 ALA A CA 1
ATOM 2478 C C . ALA A 1 316 ? -37.855 -4.078 -9.751 1.00 27.69 316 ALA A C 1
ATOM 2480 O O . ALA A 1 316 ? -36.984 -4.184 -8.887 1.00 27.69 316 ALA A O 1
ATOM 2481 N N . GLY A 1 317 ? -37.872 -3.077 -10.633 1.00 39.94 317 GLY A N 1
ATOM 2482 C CA . GLY A 1 317 ? -37.119 -1.845 -10.407 1.00 39.94 317 GLY A CA 1
ATOM 2483 C C . GLY A 1 317 ? -37.793 -1.033 -9.302 1.00 39.94 317 GLY A C 1
ATOM 2484 O O . GLY A 1 317 ? -39.020 -0.960 -9.260 1.00 39.94 317 GLY A O 1
ATOM 2485 N N . ALA A 1 318 ? -37.001 -0.426 -8.422 1.00 29.50 318 ALA A N 1
ATOM 2486 C CA . ALA A 1 318 ? -37.486 0.501 -7.409 1.00 29.50 318 ALA A CA 1
ATOM 2487 C C . ALA A 1 318 ? -36.596 1.747 -7.384 1.00 29.50 318 ALA A C 1
ATOM 2489 O O . ALA A 1 318 ? -35.370 1.666 -7.457 1.00 29.50 318 ALA A O 1
ATOM 2490 N N . SER A 1 319 ? -37.255 2.894 -7.320 1.00 32.19 319 SER A N 1
ATOM 2491 C CA . SER A 1 319 ? -36.689 4.235 -7.248 1.00 32.19 319 SER A CA 1
ATOM 2492 C C . SER A 1 319 ? -35.820 4.460 -6.009 1.00 32.19 319 SER A C 1
ATOM 2494 O O . SER A 1 319 ? -36.271 4.207 -4.898 1.00 32.19 319 SER A O 1
ATOM 2496 N N . GLY A 1 320 ? -34.643 5.057 -6.208 1.00 37.53 320 GLY A N 1
ATOM 2497 C CA . GLY A 1 320 ? -34.353 6.404 -5.692 1.00 37.53 320 GLY A CA 1
ATOM 2498 C C . GLY A 1 320 ? -34.397 6.698 -4.186 1.00 37.53 320 GLY A C 1
ATOM 2499 O O . GLY A 1 320 ? -34.367 7.876 -3.854 1.00 37.53 320 GLY A O 1
ATOM 2500 N N . ASP A 1 321 ? -34.445 5.701 -3.304 1.00 43.81 321 ASP A N 1
ATOM 2501 C CA . ASP A 1 321 ? -34.413 5.889 -1.845 1.00 43.81 321 ASP A CA 1
ATOM 2502 C C . ASP A 1 321 ? -33.258 5.093 -1.207 1.00 43.81 321 ASP A C 1
ATOM 2504 O O . ASP A 1 321 ? -32.907 4.004 -1.676 1.00 43.81 321 ASP A O 1
ATOM 2508 N N . GLU A 1 322 ? -32.641 5.620 -0.141 1.00 55.16 322 GLU A N 1
ATOM 2509 C CA . GLU A 1 322 ? -31.513 4.951 0.531 1.00 55.16 322 GLU A CA 1
ATOM 2510 C C . GLU A 1 322 ? -31.969 3.682 1.270 1.00 55.16 322 GLU A C 1
ATOM 2512 O O . GLU A 1 322 ? -32.393 3.731 2.427 1.00 55.16 322 GLU A O 1
ATOM 2517 N N . LEU A 1 323 ? -31.815 2.517 0.635 1.00 74.38 323 LEU A N 1
ATOM 2518 C CA . LEU A 1 323 ? -32.028 1.223 1.285 1.00 74.38 323 LEU A CA 1
ATOM 2519 C C . LEU A 1 323 ? -31.084 1.064 2.486 1.00 74.38 323 LEU A C 1
ATOM 2521 O O . LEU A 1 323 ? -29.860 1.042 2.335 1.00 74.38 323 LEU A O 1
ATOM 2525 N N . ARG A 1 324 ? -31.658 0.896 3.680 1.00 76.25 324 ARG A N 1
ATOM 2526 C CA . ARG A 1 324 ? -30.933 0.623 4.929 1.00 76.25 324 ARG A CA 1
ATOM 2527 C C . ARG A 1 324 ? -31.490 -0.614 5.630 1.00 76.25 324 ARG A C 1
ATOM 2529 O O . ARG A 1 324 ? -32.660 -0.948 5.454 1.00 76.25 324 ARG A O 1
ATOM 2536 N N . ASP A 1 325 ? -30.648 -1.303 6.397 1.00 76.31 325 ASP A N 1
ATOM 2537 C CA . ASP A 1 325 ? -31.068 -2.419 7.252 1.00 76.31 325 ASP A CA 1
ATOM 2538 C C . ASP A 1 325 ? -31.504 -1.965 8.659 1.00 76.31 325 ASP A C 1
ATOM 2540 O O . ASP A 1 325 ? -31.417 -0.789 9.015 1.00 76.31 325 ASP A O 1
ATOM 2544 N N . GLU A 1 326 ? -31.959 -2.917 9.480 1.00 68.62 326 GLU A N 1
ATOM 2545 C CA . GLU A 1 326 ? -32.405 -2.695 10.868 1.00 68.62 326 GLU A CA 1
ATOM 2546 C C . GLU A 1 326 ? -31.305 -2.132 11.795 1.00 68.62 326 GLU A C 1
ATOM 2548 O O . GLU A 1 326 ? -31.605 -1.627 12.875 1.00 68.62 326 GLU A O 1
ATOM 2553 N N . LEU A 1 327 ? -30.032 -2.197 11.386 1.00 67.19 327 LEU A N 1
ATOM 2554 C CA . LEU A 1 327 ? -28.870 -1.668 12.110 1.00 67.19 327 LEU A CA 1
ATOM 2555 C C . LEU A 1 327 ? -28.374 -0.328 11.528 1.00 67.19 327 LEU A C 1
ATOM 2557 O O . LEU A 1 327 ? -27.380 0.233 12.004 1.00 67.19 327 LEU A O 1
ATOM 2561 N N . GLY A 1 328 ? -29.069 0.201 10.516 1.00 72.75 328 GLY A N 1
ATOM 2562 C CA . GLY A 1 328 ? -28.772 1.464 9.846 1.00 72.75 328 GLY A CA 1
ATOM 2563 C C . GLY A 1 328 ? -27.659 1.392 8.796 1.00 72.75 328 GLY A C 1
ATOM 2564 O O . GLY A 1 328 ? -27.235 2.446 8.310 1.00 72.75 328 GLY A O 1
ATOM 2565 N N . PHE A 1 329 ? -27.179 0.196 8.434 1.00 76.94 329 PHE A N 1
ATOM 2566 C CA . PHE A 1 329 ? -26.212 0.019 7.351 1.00 76.94 329 PHE A CA 1
ATOM 2567 C C . PHE A 1 329 ? -26.877 0.270 5.996 1.00 76.94 329 PHE A C 1
ATOM 2569 O O . PHE A 1 329 ? -27.961 -0.248 5.734 1.00 76.94 329 PHE A O 1
ATOM 2576 N N . LYS A 1 330 ? -26.212 1.023 5.112 1.00 78.81 330 LYS A N 1
ATOM 2577 C CA . LYS A 1 330 ? -26.661 1.196 3.725 1.00 78.81 330 LYS A CA 1
ATOM 2578 C C . LYS A 1 330 ? -26.508 -0.106 2.934 1.00 78.81 330 LYS A C 1
ATOM 2580 O O . LYS A 1 330 ? -25.567 -0.874 3.157 1.00 78.81 330 LYS A O 1
ATOM 2585 N N . LEU A 1 331 ? -27.427 -0.353 2.007 1.00 77.81 331 LEU A N 1
ATOM 2586 C CA . LEU A 1 331 ? -27.501 -1.558 1.185 1.00 77.81 331 LEU A CA 1
ATOM 2587 C C . LEU A 1 331 ? -27.550 -1.186 -0.303 1.00 77.81 331 LEU A C 1
ATOM 2589 O O . LEU A 1 331 ? -28.377 -0.378 -0.711 1.00 77.81 331 LEU A O 1
ATOM 2593 N N . MET A 1 332 ? -26.749 -1.848 -1.144 1.00 71.81 332 MET A N 1
ATOM 2594 C CA . MET A 1 332 ? -26.863 -1.698 -2.609 1.00 71.81 332 MET A CA 1
ATOM 2595 C C . MET A 1 332 ? -28.111 -2.401 -3.167 1.00 71.81 332 MET A C 1
ATOM 2597 O O . MET A 1 332 ? -28.641 -2.038 -4.213 1.00 71.81 332 MET A O 1
ATOM 2601 N N . ARG A 1 333 ? -28.551 -3.460 -2.481 1.00 80.62 333 ARG A N 1
ATOM 2602 C CA . ARG A 1 333 ? -29.792 -4.218 -2.698 1.00 80.62 333 ARG A CA 1
ATOM 2603 C C . ARG A 1 333 ? -30.074 -5.025 -1.433 1.00 80.62 333 ARG A C 1
ATOM 2605 O O . ARG A 1 333 ? -29.165 -5.236 -0.633 1.00 80.62 333 ARG A O 1
ATOM 2612 N N . LYS A 1 334 ? -31.303 -5.517 -1.247 1.00 75.38 334 LYS A N 1
ATOM 2613 C CA . LYS A 1 334 ? -31.685 -6.314 -0.064 1.00 75.38 334 LYS A CA 1
ATOM 2614 C C . LYS A 1 334 ? -30.666 -7.438 0.213 1.00 75.38 334 LYS A C 1
ATOM 2616 O O . LYS A 1 334 ? -30.437 -8.282 -0.649 1.00 75.38 334 LYS A O 1
ATOM 2621 N N . GLY A 1 335 ? -30.060 -7.423 1.403 1.00 75.88 335 GLY A N 1
ATOM 2622 C CA . GLY A 1 335 ? -29.045 -8.393 1.845 1.00 75.88 335 GLY A CA 1
ATOM 2623 C C . GLY A 1 335 ? -27.616 -8.177 1.320 1.00 75.88 335 GLY A C 1
ATOM 2624 O O . GLY A 1 335 ? -26.718 -8.911 1.719 1.00 75.88 335 GLY A O 1
ATOM 2625 N N . VAL A 1 336 ? -27.357 -7.182 0.464 1.00 75.94 336 VAL A N 1
ATOM 2626 C CA . VAL A 1 336 ? -25.997 -6.827 0.015 1.00 75.94 336 VAL A CA 1
ATOM 2627 C C . VAL A 1 336 ? -25.626 -5.461 0.565 1.00 75.94 336 VAL A C 1
ATOM 2629 O O . VAL A 1 336 ? -26.190 -4.441 0.159 1.00 75.94 336 VAL A O 1
ATOM 2632 N N . LYS A 1 337 ? -24.662 -5.455 1.486 1.00 78.19 337 LYS A N 1
ATOM 2633 C CA . LYS A 1 337 ? -24.206 -4.247 2.173 1.00 78.19 337 LYS A CA 1
ATOM 2634 C C . LYS A 1 337 ? -23.476 -3.326 1.191 1.00 78.19 337 LYS A C 1
ATOM 2636 O O . LYS A 1 337 ? -22.654 -3.787 0.399 1.00 78.19 337 LYS A O 1
ATOM 2641 N N . GLU A 1 338 ? -23.778 -2.032 1.235 1.00 77.12 338 GLU A N 1
ATOM 2642 C CA . GLU A 1 338 ? -22.921 -1.021 0.619 1.00 77.12 338 GLU A CA 1
ATOM 2643 C C . GLU A 1 338 ? -21.650 -0.878 1.461 1.00 77.12 338 GLU A C 1
ATOM 2645 O O . GLU A 1 338 ? -21.700 -0.888 2.693 1.00 77.12 338 GLU A O 1
ATOM 2650 N N . PHE A 1 339 ? -20.499 -0.767 0.802 1.00 62.72 339 PHE A N 1
ATOM 2651 C CA . PHE A 1 339 ? -19.239 -0.610 1.514 1.00 62.72 339 PHE A CA 1
ATOM 2652 C C . PHE A 1 339 ? -19.190 0.703 2.281 1.00 62.72 339 PHE A C 1
ATOM 2654 O O . PHE A 1 339 ? -19.518 1.768 1.757 1.00 62.72 339 PHE A O 1
ATOM 2661 N N . SER A 1 340 ? -18.691 0.619 3.509 1.00 61.75 340 SER A N 1
ATOM 2662 C CA . SER A 1 340 ? -18.369 1.791 4.311 1.00 61.75 340 SER A CA 1
ATOM 2663 C C . SER A 1 340 ? -17.395 2.687 3.532 1.00 61.75 340 SER A C 1
ATOM 2665 O O . SER A 1 340 ? -16.423 2.194 2.950 1.00 61.75 340 SER A O 1
ATOM 2667 N N . GLY A 1 341 ? -17.673 3.995 3.491 1.00 48.72 341 GLY A N 1
ATOM 2668 C CA . GLY A 1 341 ? -16.946 4.949 2.645 1.00 48.72 341 GLY A CA 1
ATOM 2669 C C . GLY A 1 341 ? -15.426 4.908 2.839 1.00 48.72 341 GLY A C 1
ATOM 2670 O O . GLY A 1 341 ? -14.935 4.675 3.945 1.00 48.72 341 GLY A O 1
ATOM 2671 N N . GLU A 1 342 ? -14.671 5.137 1.759 1.00 45.31 342 GLU A N 1
ATOM 2672 C CA . GLU A 1 342 ? -13.206 5.052 1.777 1.00 45.31 342 GLU A CA 1
ATOM 2673 C C . GLU A 1 342 ? -12.597 6.092 2.731 1.00 45.31 342 GLU A C 1
ATOM 2675 O O . GLU A 1 342 ? -12.553 7.288 2.446 1.00 45.31 342 GLU A O 1
ATOM 2680 N N . THR A 1 343 ? -12.077 5.612 3.859 1.00 46.59 343 THR A N 1
ATOM 2681 C CA . THR A 1 343 ? -11.252 6.384 4.793 1.00 46.59 343 THR A CA 1
ATOM 2682 C C . THR A 1 343 ? -9.780 6.009 4.611 1.00 46.59 343 THR A C 1
ATOM 2684 O O . THR A 1 343 ? -9.415 5.127 3.833 1.00 46.59 343 THR A O 1
ATOM 2687 N N . ILE A 1 344 ? -8.883 6.656 5.352 1.00 35.94 344 ILE A N 1
ATOM 2688 C CA . ILE A 1 344 ? -7.465 6.261 5.362 1.00 35.94 344 ILE A CA 1
ATOM 2689 C C . ILE A 1 344 ? -7.229 5.001 6.223 1.00 35.94 344 ILE A C 1
ATOM 2691 O O . ILE A 1 344 ? -6.202 4.349 6.075 1.00 35.94 344 ILE A O 1
ATOM 2695 N N . LEU A 1 345 ? -8.223 4.589 7.023 1.00 39.03 345 LEU A N 1
ATOM 2696 C CA . LEU A 1 345 ? -8.202 3.395 7.882 1.00 39.03 345 LEU A CA 1
ATOM 2697 C C . LEU A 1 345 ? -8.981 2.188 7.325 1.00 39.03 345 LEU A C 1
ATOM 2699 O O . LEU A 1 345 ? -8.957 1.112 7.933 1.00 39.03 345 LEU A O 1
ATOM 2703 N N . THR A 1 346 ? -9.708 2.352 6.216 1.00 51.91 346 THR A N 1
ATOM 2704 C CA . THR A 1 346 ? -10.297 1.230 5.467 1.00 51.91 346 THR A CA 1
ATOM 2705 C C . THR A 1 346 ? -9.223 0.570 4.601 1.00 51.91 346 THR A C 1
ATOM 2707 O O . THR A 1 346 ? -8.462 1.306 3.966 1.00 51.91 346 THR A O 1
ATOM 2710 N N . PRO A 1 347 ? -9.168 -0.775 4.527 1.00 58.88 347 PRO A N 1
ATOM 2711 C CA . PRO A 1 347 ? -8.246 -1.481 3.641 1.00 58.88 347 PRO A CA 1
ATOM 2712 C C . PRO A 1 347 ? -8.352 -0.968 2.203 1.00 58.88 347 PRO A C 1
ATOM 2714 O O . PRO A 1 347 ? -9.452 -0.794 1.671 1.00 58.88 347 PRO A O 1
ATOM 2717 N N . ARG A 1 348 ? -7.200 -0.678 1.594 1.00 69.25 348 ARG A N 1
ATOM 2718 C CA . ARG A 1 348 ? -7.103 -0.155 0.228 1.00 69.25 348 ARG A CA 1
ATOM 2719 C C . ARG A 1 348 ? -6.804 -1.284 -0.744 1.00 69.25 348 ARG A C 1
ATOM 2721 O O . ARG A 1 348 ? -6.207 -2.288 -0.373 1.00 69.25 348 ARG A O 1
ATOM 2728 N N . PHE A 1 349 ? -7.179 -1.076 -2.001 1.00 73.69 349 PHE A N 1
ATOM 2729 C CA . PHE A 1 349 ? -6.772 -1.936 -3.107 1.00 73.69 349 PHE A CA 1
ATOM 2730 C C . PHE A 1 349 ? -5.415 -1.467 -3.618 1.00 73.69 349 PHE A C 1
ATOM 2732 O O . PHE A 1 349 ? -5.260 -0.289 -3.946 1.00 73.69 349 PHE A O 1
ATOM 2739 N N . TYR A 1 350 ? -4.430 -2.360 -3.652 1.00 79.50 350 TYR A N 1
ATOM 2740 C CA . TYR A 1 350 ? -3.056 -2.021 -4.018 1.00 79.50 350 TYR A CA 1
ATOM 2741 C C . TYR A 1 350 ? -2.721 -2.474 -5.442 1.00 79.50 350 TYR A C 1
ATOM 2743 O O . TYR A 1 350 ? -3.251 -3.462 -5.944 1.00 79.50 350 TYR A O 1
ATOM 2751 N N . THR A 1 351 ? -1.846 -1.725 -6.109 1.00 81.38 351 THR A N 1
ATOM 2752 C CA . THR A 1 351 ? -1.278 -2.079 -7.417 1.00 81.38 351 THR A CA 1
ATOM 2753 C C . THR A 1 351 ? 0.188 -1.667 -7.467 1.00 81.38 351 THR A C 1
ATOM 2755 O O . THR A 1 351 ? 0.621 -0.815 -6.687 1.00 81.38 351 THR A O 1
ATOM 2758 N N . THR A 1 352 ? 0.950 -2.237 -8.396 1.00 86.50 352 THR A N 1
ATOM 2759 C CA . THR A 1 352 ? 2.379 -1.951 -8.532 1.00 86.50 352 THR A CA 1
ATOM 2760 C C . THR A 1 352 ? 2.817 -1.754 -9.973 1.00 86.50 352 THR A C 1
ATOM 2762 O O . THR A 1 352 ? 2.026 -1.859 -10.911 1.00 86.50 352 THR A O 1
ATOM 2765 N N . ASP A 1 353 ? 4.096 -1.439 -10.122 1.00 89.88 353 ASP A N 1
ATOM 2766 C CA . ASP A 1 353 ? 4.806 -1.446 -11.387 1.00 89.88 353 ASP A CA 1
ATOM 2767 C C . ASP A 1 353 ? 5.129 -2.904 -11.746 1.00 89.88 353 ASP A C 1
ATOM 2769 O O . ASP A 1 353 ? 6.127 -3.474 -11.304 1.00 89.88 353 ASP A O 1
ATOM 2773 N N . PHE A 1 354 ? 4.206 -3.556 -12.457 1.00 90.31 354 PHE A N 1
ATOM 2774 C CA . PHE A 1 354 ? 4.335 -4.978 -12.786 1.00 90.31 354 PHE A CA 1
ATOM 2775 C C . PHE A 1 354 ? 5.522 -5.268 -13.713 1.00 90.31 354 PHE A C 1
ATOM 2777 O O . PHE A 1 354 ? 6.023 -6.385 -13.693 1.00 90.31 354 PHE A O 1
ATOM 2784 N N . GLU A 1 355 ? 5.977 -4.285 -14.496 1.00 92.12 355 GLU A N 1
ATOM 2785 C CA . GLU A 1 355 ? 7.149 -4.424 -15.366 1.00 92.12 355 GLU A CA 1
ATOM 2786 C C . GLU A 1 355 ? 8.447 -4.340 -14.558 1.00 92.12 355 GLU A C 1
ATOM 2788 O O . GLU A 1 355 ? 9.342 -5.152 -14.761 1.00 92.12 355 GLU A O 1
ATOM 2793 N N . GLU A 1 356 ? 8.546 -3.413 -13.598 1.00 91.88 356 GLU A N 1
ATOM 2794 C CA . GLU A 1 356 ? 9.669 -3.378 -12.650 1.00 91.88 356 GLU A CA 1
ATOM 2795 C C . GLU A 1 356 ? 9.692 -4.638 -11.759 1.00 91.88 356 GLU A C 1
ATOM 2797 O O . GLU A 1 356 ? 10.762 -5.211 -11.578 1.00 91.88 356 GLU A O 1
ATOM 2802 N N . MET A 1 357 ? 8.539 -5.158 -11.305 1.00 91.44 357 MET A N 1
ATOM 2803 C CA . MET A 1 357 ? 8.467 -6.471 -10.629 1.00 91.44 357 MET A CA 1
ATOM 2804 C C . MET A 1 357 ? 8.949 -7.632 -11.508 1.00 91.44 357 MET A C 1
ATOM 2806 O O . MET A 1 357 ? 9.663 -8.510 -11.026 1.00 91.44 357 MET A O 1
ATOM 2810 N N . GLU A 1 358 ? 8.538 -7.663 -12.780 1.00 92.81 358 GLU A N 1
ATOM 2811 C CA . GLU A 1 358 ? 8.938 -8.717 -13.716 1.00 92.81 358 GLU A CA 1
ATOM 2812 C C . GLU A 1 358 ? 10.450 -8.690 -13.953 1.00 92.81 358 GLU A C 1
ATOM 2814 O O . GLU A 1 358 ? 11.079 -9.743 -13.909 1.00 92.81 358 GLU A O 1
ATOM 2819 N N . LYS A 1 359 ? 11.043 -7.497 -14.082 1.00 92.88 359 LYS A N 1
ATOM 2820 C CA . LYS A 1 359 ? 12.495 -7.309 -14.200 1.00 92.88 359 LYS A CA 1
ATOM 2821 C C . LYS A 1 359 ? 13.253 -7.713 -12.945 1.00 92.88 359 LYS A C 1
ATOM 2823 O O . LYS A 1 359 ? 14.212 -8.463 -13.062 1.00 92.88 359 LYS A O 1
ATOM 2828 N N . MET A 1 360 ? 12.812 -7.284 -11.757 1.00 91.31 360 MET A N 1
ATOM 2829 C CA . MET A 1 360 ? 13.477 -7.615 -10.485 1.00 91.31 360 MET A CA 1
ATOM 2830 C C . MET A 1 360 ? 13.667 -9.126 -10.310 1.00 91.31 360 MET A C 1
ATOM 2832 O O . MET A 1 360 ? 14.744 -9.569 -9.927 1.00 91.31 360 MET A O 1
ATOM 2836 N N . TYR A 1 361 ? 12.640 -9.924 -10.610 1.00 93.25 361 TYR A N 1
ATOM 2837 C CA . TYR A 1 361 ? 12.667 -11.372 -10.384 1.00 93.25 361 TYR A CA 1
ATOM 2838 C C . TYR A 1 361 ? 12.866 -12.211 -11.657 1.00 93.25 361 TYR A C 1
ATOM 2840 O O . TYR A 1 361 ? 12.743 -13.436 -11.594 1.00 93.25 361 TYR A O 1
ATOM 2848 N N . SER A 1 362 ? 13.175 -11.584 -12.799 1.00 93.19 362 SER A N 1
ATOM 2849 C CA . SER A 1 362 ? 13.433 -12.278 -14.066 1.00 93.19 362 SER A CA 1
ATOM 2850 C C . SER A 1 362 ? 14.695 -13.127 -13.986 1.00 93.19 362 SER A C 1
ATOM 2852 O O . SER A 1 362 ? 15.766 -12.609 -13.673 1.00 93.19 362 SER A O 1
ATOM 2854 N N . LEU A 1 363 ? 14.575 -14.405 -14.347 1.00 92.88 363 LEU A N 1
ATOM 2855 C CA . LEU A 1 363 ? 15.705 -15.327 -14.486 1.00 92.88 363 LEU A CA 1
ATOM 2856 C C . LEU A 1 363 ? 16.584 -14.993 -15.707 1.00 92.88 363 LEU A C 1
ATOM 2858 O O . LEU A 1 363 ? 17.755 -15.358 -15.731 1.00 92.88 363 LEU A O 1
ATOM 2862 N N . GLU A 1 364 ? 16.037 -14.291 -16.709 1.00 91.56 364 GLU A N 1
ATOM 2863 C CA . GLU A 1 364 ? 16.788 -13.843 -17.892 1.00 91.56 364 GLU A CA 1
ATOM 2864 C C . GLU A 1 364 ? 17.632 -12.591 -17.595 1.00 91.56 364 GLU A C 1
ATOM 2866 O O . GLU A 1 364 ? 18.771 -12.502 -18.047 1.00 91.56 364 GLU A O 1
ATOM 2871 N N . GLU A 1 365 ? 17.098 -11.631 -16.825 1.00 90.50 365 GLU A N 1
ATOM 2872 C CA . GLU A 1 365 ? 17.830 -10.404 -16.455 1.00 90.50 365 GLU A CA 1
ATOM 2873 C C . GLU A 1 365 ? 18.726 -10.603 -15.215 1.00 90.50 365 GLU A C 1
ATOM 2875 O O . GLU A 1 365 ? 19.759 -9.945 -15.097 1.00 90.50 365 GLU A O 1
ATOM 2880 N N . ASN A 1 366 ? 18.384 -11.542 -14.321 1.00 89.75 366 ASN A N 1
ATOM 2881 C CA . ASN A 1 366 ? 19.102 -11.814 -13.070 1.00 89.75 366 ASN A CA 1
ATOM 2882 C C . ASN A 1 366 ? 19.488 -13.306 -12.980 1.00 89.75 366 ASN A C 1
ATOM 2884 O O . ASN A 1 366 ? 18.905 -14.052 -12.191 1.00 89.75 366 ASN A O 1
ATOM 2888 N N . PRO A 1 367 ? 20.493 -13.773 -13.744 1.00 85.56 367 PRO A N 1
ATOM 2889 C CA . PRO A 1 367 ? 20.875 -15.190 -13.778 1.00 85.56 367 PRO A CA 1
ATOM 2890 C C . PRO A 1 367 ? 21.422 -15.728 -12.442 1.00 85.56 367 PRO A C 1
ATOM 2892 O O . PRO A 1 367 ? 21.494 -16.938 -12.256 1.00 85.56 367 PRO A O 1
ATOM 2895 N N . ASN A 1 368 ? 21.788 -14.841 -11.509 1.00 84.06 368 ASN A N 1
ATOM 2896 C CA . ASN A 1 368 ? 22.309 -15.179 -10.178 1.00 84.06 368 ASN A CA 1
ATOM 2897 C C . ASN A 1 368 ? 21.242 -15.071 -9.064 1.00 84.06 368 ASN A C 1
ATOM 2899 O O . ASN A 1 368 ? 21.592 -14.992 -7.886 1.00 84.06 368 ASN A O 1
ATOM 2903 N N . LEU A 1 369 ? 19.950 -15.002 -9.412 1.00 89.19 369 LEU A N 1
ATOM 2904 C CA . LEU A 1 369 ? 18.858 -14.957 -8.436 1.00 89.19 369 LEU A CA 1
ATOM 2905 C C . LEU A 1 369 ? 18.869 -16.239 -7.580 1.00 89.19 369 LEU A C 1
ATOM 2907 O O . LEU A 1 369 ? 18.826 -17.345 -8.117 1.00 89.19 369 LEU A O 1
ATOM 2911 N N . LYS A 1 370 ? 18.931 -16.107 -6.248 1.00 87.69 370 LYS A N 1
ATOM 2912 C CA . LYS A 1 370 ? 18.965 -17.256 -5.324 1.00 87.69 370 LYS A CA 1
ATOM 2913 C C . LYS A 1 370 ? 17.611 -17.979 -5.323 1.00 87.69 370 LYS A C 1
ATOM 2915 O O . LYS A 1 370 ? 16.659 -17.493 -4.719 1.00 87.69 370 LYS A O 1
ATOM 2920 N N . MET A 1 371 ? 17.518 -19.127 -5.995 1.00 93.31 371 MET A N 1
ATOM 2921 C CA . MET A 1 371 ? 16.248 -19.847 -6.175 1.00 93.31 371 MET A CA 1
ATOM 2922 C C . MET A 1 371 ? 15.934 -20.881 -5.087 1.00 93.31 371 MET A C 1
ATOM 2924 O O . MET A 1 371 ? 14.758 -21.158 -4.873 1.00 93.31 371 MET A O 1
ATOM 2928 N N . ASP A 1 372 ? 16.930 -21.405 -4.367 1.00 93.38 372 ASP A N 1
ATOM 2929 C CA . ASP A 1 372 ? 16.772 -22.552 -3.454 1.00 93.38 372 ASP A CA 1
ATOM 2930 C C . ASP A 1 372 ? 15.663 -22.356 -2.399 1.00 93.38 372 ASP A C 1
ATOM 2932 O O . ASP A 1 372 ? 14.801 -23.221 -2.223 1.00 93.38 372 ASP A O 1
ATOM 2936 N N . GLU A 1 373 ? 15.623 -21.191 -1.735 1.00 92.81 373 GLU A N 1
ATOM 2937 C CA . GLU A 1 373 ? 14.552 -20.864 -0.779 1.00 92.81 373 GLU A CA 1
ATOM 2938 C C . GLU A 1 373 ? 13.186 -20.721 -1.472 1.00 92.81 373 GLU A C 1
ATOM 2940 O O . GLU A 1 373 ? 12.177 -21.180 -0.939 1.00 92.81 373 GLU A O 1
ATOM 2945 N N . LEU A 1 374 ? 13.123 -20.143 -2.678 1.00 95.25 374 LEU A N 1
ATOM 2946 C CA . LEU A 1 374 ? 11.868 -20.010 -3.428 1.00 95.25 374 LEU A CA 1
ATOM 2947 C C . LEU A 1 374 ? 11.327 -21.375 -3.879 1.00 95.25 374 LEU A C 1
ATOM 2949 O O . LEU A 1 374 ? 10.120 -21.607 -3.815 1.00 95.25 374 LEU A O 1
ATOM 2953 N N . GLU A 1 375 ? 12.192 -22.298 -4.297 1.00 97.00 375 GLU A N 1
ATOM 2954 C CA . GLU A 1 375 ? 11.799 -23.659 -4.672 1.00 97.00 375 GLU A CA 1
ATOM 2955 C C . GLU A 1 375 ? 11.325 -24.473 -3.459 1.00 97.00 375 GLU A C 1
ATOM 2957 O O . GLU A 1 375 ? 10.298 -25.157 -3.542 1.00 97.00 375 GLU A O 1
ATOM 2962 N N . ALA A 1 376 ? 11.995 -24.332 -2.310 1.00 96.12 376 ALA A N 1
ATOM 2963 C CA . ALA A 1 376 ? 11.546 -24.909 -1.044 1.00 96.12 376 ALA A CA 1
ATOM 2964 C C . ALA A 1 376 ? 10.170 -24.360 -0.622 1.00 96.12 376 ALA A C 1
ATOM 2966 O O . ALA A 1 376 ? 9.274 -25.134 -0.272 1.00 96.12 376 ALA A O 1
ATOM 2967 N N . MET A 1 377 ? 9.954 -23.044 -0.736 1.00 96.44 377 MET A N 1
ATOM 2968 C CA . MET A 1 377 ? 8.649 -22.436 -0.468 1.00 96.44 377 MET A CA 1
ATOM 2969 C C . MET A 1 377 ? 7.579 -22.911 -1.461 1.00 96.44 377 MET A C 1
ATOM 2971 O O . MET A 1 377 ? 6.470 -23.231 -1.039 1.00 96.44 377 MET A O 1
ATOM 2975 N N . LEU A 1 378 ? 7.882 -23.053 -2.756 1.00 97.38 378 LEU A N 1
ATOM 2976 C CA . LEU A 1 378 ? 6.930 -23.617 -3.723 1.00 97.38 378 LEU A CA 1
ATOM 2977 C C . LEU A 1 378 ? 6.524 -25.054 -3.359 1.00 97.38 378 LEU A C 1
ATOM 2979 O O . LEU A 1 378 ? 5.343 -25.400 -3.446 1.00 97.38 378 LEU A O 1
ATOM 2983 N N . ALA A 1 379 ? 7.475 -25.885 -2.926 1.00 97.12 379 ALA A N 1
ATOM 2984 C CA . ALA A 1 379 ? 7.179 -27.233 -2.451 1.00 97.12 379 ALA A CA 1
ATOM 2985 C C . ALA A 1 379 ? 6.235 -27.218 -1.234 1.00 97.12 379 ALA A C 1
ATOM 2987 O O . ALA A 1 379 ? 5.313 -28.032 -1.177 1.00 97.12 379 ALA A O 1
ATOM 2988 N N . GLU A 1 380 ? 6.406 -26.270 -0.310 1.00 94.94 380 GLU A N 1
ATOM 2989 C CA . GLU A 1 380 ? 5.542 -26.111 0.864 1.00 94.94 380 GLU A CA 1
ATOM 2990 C C . GLU A 1 380 ? 4.130 -25.610 0.499 1.00 94.94 380 GLU A C 1
ATOM 2992 O O . GLU A 1 380 ? 3.132 -26.198 0.919 1.00 94.94 380 GLU A O 1
ATOM 2997 N N . PHE A 1 381 ? 4.005 -24.595 -0.365 1.00 95.75 381 PHE A N 1
ATOM 2998 C CA . PHE A 1 381 ? 2.705 -24.073 -0.823 1.00 95.75 381 PHE A CA 1
ATOM 2999 C C . PHE A 1 381 ? 1.865 -25.105 -1.596 1.00 95.75 381 PHE A C 1
ATOM 3001 O O . PHE A 1 381 ? 0.626 -25.081 -1.529 1.00 95.75 381 PHE A O 1
ATOM 3008 N N . ARG A 1 382 ? 2.527 -26.021 -2.317 1.00 96.25 382 ARG A N 1
ATOM 3009 C CA . ARG A 1 382 ? 1.891 -27.129 -3.050 1.00 96.25 382 ARG A CA 1
ATOM 3010 C C . ARG A 1 382 ? 1.271 -28.193 -2.137 1.00 96.25 382 ARG A C 1
ATOM 3012 O O . ARG A 1 382 ? 0.382 -28.900 -2.602 1.00 96.25 382 ARG A O 1
ATOM 3019 N N . ARG A 1 383 ? 1.695 -28.310 -0.870 1.00 94.25 383 ARG A N 1
ATOM 3020 C CA . ARG A 1 383 ? 1.159 -29.311 0.077 1.00 94.25 383 ARG A CA 1
ATOM 3021 C C . ARG A 1 383 ? -0.263 -29.001 0.558 1.00 94.25 383 ARG A C 1
ATOM 3023 O O . ARG A 1 383 ? -0.972 -29.932 0.913 1.00 94.25 383 ARG A O 1
ATOM 3030 N N . ASP A 1 384 ? -0.672 -27.726 0.549 1.00 91.06 384 ASP A N 1
ATOM 3031 C CA . ASP A 1 384 ? -2.041 -27.250 0.847 1.00 91.06 384 ASP A CA 1
ATOM 3032 C C . ASP A 1 384 ? -2.703 -27.919 2.071 1.00 91.06 384 ASP A C 1
ATOM 3034 O O . ASP A 1 384 ? -3.838 -28.392 2.005 1.00 91.06 384 ASP A O 1
ATOM 3038 N N . TYR A 1 385 ? -2.003 -27.958 3.212 1.00 88.19 385 TYR A N 1
ATOM 3039 C CA . TYR A 1 385 ? -2.490 -28.606 4.444 1.00 88.19 385 TYR A CA 1
ATOM 3040 C C . TYR A 1 385 ? -3.898 -28.145 4.874 1.00 88.19 385 TYR A C 1
ATOM 3042 O O . TYR A 1 385 ? -4.642 -28.890 5.508 1.00 88.19 385 TYR A O 1
ATOM 3050 N N . ASN A 1 386 ? -4.277 -26.923 4.494 1.00 85.81 386 ASN A N 1
ATOM 3051 C CA . ASN A 1 386 ? -5.540 -26.284 4.843 1.00 85.81 386 ASN A CA 1
ATOM 3052 C C . ASN A 1 386 ? -6.686 -26.526 3.843 1.00 85.81 386 ASN A C 1
ATOM 3054 O O . ASN A 1 386 ? -7.787 -26.009 4.060 1.00 85.81 386 ASN A O 1
ATOM 3058 N N . GLN A 1 387 ? -6.480 -27.319 2.782 1.00 82.69 387 GLN A N 1
ATOM 3059 C CA . GLN A 1 387 ? -7.462 -27.554 1.712 1.00 82.69 387 GLN A CA 1
ATOM 3060 C C . GLN A 1 387 ? -8.864 -27.919 2.237 1.00 82.69 387 GLN A C 1
ATOM 3062 O O . GLN A 1 387 ? -9.867 -27.421 1.724 1.00 82.69 387 GLN A O 1
ATOM 3067 N N . CYS A 1 388 ? -8.935 -28.762 3.273 1.00 80.50 388 CYS A N 1
ATOM 3068 C CA . CYS A 1 388 ? -10.189 -29.246 3.861 1.00 80.50 388 CYS A CA 1
ATOM 3069 C C . CYS A 1 388 ? -10.594 -28.532 5.165 1.00 80.50 388 CYS A C 1
ATOM 3071 O O . CYS A 1 388 ? -11.634 -28.861 5.729 1.00 80.50 388 CYS A O 1
ATOM 3073 N N . HIS A 1 389 ? -9.802 -27.577 5.667 1.00 76.19 389 HIS A N 1
ATOM 3074 C CA . HIS A 1 389 ? -9.997 -27.033 7.017 1.00 76.19 389 HIS A CA 1
ATOM 3075 C C . HIS A 1 389 ? -11.128 -25.993 7.111 1.00 76.19 389 HIS A C 1
ATOM 3077 O O . HIS A 1 389 ? -11.822 -25.892 8.118 1.00 76.19 389 HIS A O 1
ATOM 3083 N N . PHE A 1 390 ? -11.363 -25.224 6.046 1.00 80.19 390 PHE A N 1
ATOM 3084 C CA . PHE A 1 390 ? -12.302 -24.094 6.039 1.00 80.19 390 PHE A CA 1
ATOM 3085 C C . PHE A 1 390 ? -13.771 -24.513 5.807 1.00 80.19 390 PHE A C 1
ATOM 3087 O O . PHE A 1 390 ? -14.506 -23.915 5.014 1.00 80.19 390 PHE A O 1
ATOM 3094 N N . VAL A 1 391 ? -14.219 -25.553 6.514 1.00 81.94 391 VAL A N 1
ATOM 3095 C CA . VAL A 1 391 ? -15.591 -26.078 6.469 1.00 81.94 391 VAL A CA 1
ATOM 3096 C C . VAL A 1 391 ? -16.360 -25.617 7.704 1.00 81.94 391 VAL A C 1
ATOM 3098 O O . VAL A 1 391 ? -16.077 -26.029 8.821 1.00 81.94 391 VAL A O 1
ATOM 3101 N N . ARG A 1 392 ? -17.370 -24.764 7.497 1.00 85.19 392 ARG A N 1
ATOM 3102 C CA . ARG A 1 392 ? -18.242 -24.266 8.572 1.00 85.19 392 ARG A CA 1
ATOM 3103 C C . ARG A 1 392 ? -19.127 -25.383 9.138 1.00 85.19 392 ARG A C 1
ATOM 3105 O O . ARG A 1 392 ? -19.753 -26.117 8.375 1.00 85.19 392 ARG A O 1
ATOM 3112 N N . ASN A 1 393 ? -19.243 -25.436 10.462 1.00 84.94 393 ASN A N 1
ATOM 3113 C CA . ASN A 1 393 ? -20.134 -26.338 11.196 1.00 84.94 393 ASN A CA 1
ATOM 3114 C C . ASN A 1 393 ? -21.490 -25.662 11.538 1.00 84.94 393 ASN A C 1
ATOM 3116 O O . ASN A 1 393 ? -21.745 -24.507 11.181 1.00 84.94 393 ASN A O 1
ATOM 3120 N N . ALA A 1 394 ? -22.367 -26.383 12.244 1.00 86.88 394 ALA A N 1
ATOM 3121 C CA . ALA A 1 394 ? -23.709 -25.915 12.605 1.00 86.88 394 ALA A CA 1
ATOM 3122 C C . ALA A 1 394 ? -23.758 -24.861 13.736 1.00 86.88 394 ALA A C 1
ATOM 3124 O O . ALA A 1 394 ? -24.832 -24.327 14.003 1.00 86.88 394 ALA A O 1
ATOM 3125 N N . THR A 1 395 ? -22.644 -24.532 14.406 1.00 89.00 395 THR A N 1
ATOM 3126 C CA . THR A 1 395 ? -22.663 -23.582 15.539 1.00 89.00 395 THR A CA 1
ATOM 3127 C C . THR A 1 395 ? -22.676 -22.118 15.084 1.00 89.00 395 THR A C 1
ATOM 3129 O O . THR A 1 395 ? -23.162 -21.257 15.817 1.00 89.00 395 THR A O 1
ATOM 3132 N N . PHE A 1 396 ? -22.216 -21.833 13.858 1.00 91.75 396 PHE A N 1
ATOM 3133 C CA . PHE A 1 396 ? -22.143 -20.477 13.296 1.00 91.75 396 PHE A CA 1
ATOM 3134 C C . PHE A 1 396 ? -23.501 -19.734 13.303 1.00 91.75 396 PHE A C 1
ATOM 3136 O O . PHE A 1 396 ? -23.558 -18.653 13.892 1.00 91.75 396 PHE A O 1
ATOM 3143 N N . PRO A 1 397 ? -24.614 -20.265 12.740 1.00 88.94 397 PRO A N 1
ATOM 3144 C CA . PRO A 1 397 ? -25.890 -19.540 12.735 1.00 88.94 397 PRO A CA 1
ATOM 3145 C C . PRO A 1 397 ? -26.452 -19.304 14.143 1.00 88.94 397 PRO A C 1
ATOM 3147 O O . PRO A 1 397 ? -27.039 -18.257 14.405 1.00 88.94 397 PRO A O 1
ATOM 3150 N N . GLU A 1 398 ? -26.247 -20.243 15.073 1.00 88.50 398 GLU A N 1
ATOM 3151 C CA . GLU A 1 398 ? -26.695 -20.084 16.462 1.00 88.50 398 GLU A CA 1
ATOM 3152 C C . GLU A 1 398 ? -25.870 -19.041 17.225 1.00 88.50 398 GLU A C 1
ATOM 3154 O O . GLU A 1 398 ? -26.422 -18.286 18.024 1.00 88.50 398 GLU A O 1
ATOM 3159 N N . ALA A 1 399 ? -24.568 -18.932 16.951 1.00 89.31 399 ALA A N 1
ATOM 3160 C CA . ALA A 1 399 ? -23.744 -17.853 17.487 1.00 89.31 399 ALA A CA 1
ATOM 3161 C C . ALA A 1 399 ? -24.141 -16.484 16.903 1.00 89.31 399 ALA A C 1
ATOM 3163 O O . ALA A 1 399 ? -24.261 -15.512 17.648 1.00 89.31 399 ALA A O 1
ATOM 3164 N N . ALA A 1 400 ? -24.440 -16.406 15.600 1.00 89.44 400 ALA A N 1
ATOM 3165 C CA . ALA A 1 400 ? -24.852 -15.160 14.947 1.00 89.44 400 ALA A CA 1
ATOM 3166 C C . ALA A 1 400 ? -26.150 -14.590 15.546 1.00 89.44 400 ALA A C 1
ATOM 3168 O O . ALA A 1 400 ? -26.258 -13.379 15.737 1.00 89.44 400 ALA A O 1
ATOM 3169 N N . LYS A 1 401 ? -27.106 -15.457 15.916 1.00 89.38 401 LYS A N 1
ATOM 3170 C CA . LYS A 1 401 ? -28.350 -15.071 16.610 1.00 89.38 401 LYS A CA 1
ATOM 3171 C C . LYS A 1 401 ? -28.116 -14.471 18.001 1.00 89.38 401 LYS A C 1
ATOM 3173 O O . LYS A 1 401 ? -28.888 -13.611 18.416 1.00 89.38 401 LYS A O 1
ATOM 3178 N N . LYS A 1 402 ? -27.084 -14.920 18.728 1.00 89.62 402 LYS A N 1
ATOM 3179 C CA . LYS A 1 402 ? -26.751 -14.414 20.076 1.00 89.62 402 LYS A CA 1
ATOM 3180 C C . LYS A 1 402 ? -26.146 -13.009 20.036 1.00 89.62 402 LYS A C 1
ATOM 3182 O O . LYS A 1 402 ? -26.312 -12.241 20.982 1.00 89.62 402 LYS A O 1
ATOM 3187 N N . LEU A 1 403 ? -25.465 -12.656 18.946 1.00 88.62 403 LEU A N 1
ATOM 3188 C CA . LEU A 1 403 ? -24.876 -11.333 18.766 1.00 88.62 403 LEU A CA 1
ATOM 3189 C C . LEU A 1 403 ? -25.969 -10.308 18.450 1.00 88.62 403 LEU A C 1
ATOM 3191 O O . LEU A 1 403 ? -26.600 -10.336 17.394 1.00 88.62 403 LEU A O 1
ATOM 3195 N N . THR A 1 404 ? -26.172 -9.361 19.364 1.00 85.38 404 THR A N 1
ATOM 3196 C CA . THR A 1 404 ? -27.191 -8.305 19.263 1.00 85.38 404 THR A CA 1
ATOM 3197 C C . THR A 1 404 ? -26.594 -6.920 19.549 1.00 85.38 404 THR A C 1
ATOM 3199 O O . THR A 1 404 ? -25.437 -6.792 19.960 1.00 85.38 404 THR A O 1
ATOM 3202 N N . GLY A 1 405 ? -27.363 -5.862 19.270 1.00 86.38 405 GLY A N 1
ATOM 3203 C CA . GLY A 1 405 ? -27.001 -4.477 19.593 1.00 86.38 405 GLY A CA 1
ATOM 3204 C C . GLY A 1 405 ? -25.655 -4.007 19.019 1.00 86.38 405 GLY A C 1
ATOM 3205 O O . GLY A 1 405 ? -25.286 -4.326 17.887 1.00 86.38 405 GLY A O 1
ATOM 3206 N N . ASN A 1 406 ? -24.918 -3.227 19.816 1.00 83.12 406 ASN A N 1
ATOM 3207 C CA . ASN A 1 406 ? -23.651 -2.612 19.407 1.00 83.12 406 ASN A CA 1
ATOM 3208 C C . ASN A 1 406 ? -22.561 -3.649 19.071 1.00 83.12 406 ASN A C 1
ATOM 3210 O O . ASN A 1 406 ? -21.814 -3.470 18.110 1.00 83.12 406 ASN A O 1
ATOM 3214 N N . THR A 1 407 ? -22.506 -4.763 19.808 1.00 85.25 407 THR A N 1
ATOM 3215 C CA . THR A 1 407 ? -21.542 -5.849 19.572 1.00 85.25 407 THR A CA 1
ATOM 3216 C C . THR A 1 407 ? -21.750 -6.487 18.199 1.00 85.25 407 THR A C 1
ATOM 3218 O O . THR A 1 407 ? -20.780 -6.678 17.469 1.00 85.25 407 THR A O 1
ATOM 3221 N N . ARG A 1 408 ? -23.006 -6.721 17.779 1.00 88.81 408 ARG A N 1
ATOM 3222 C CA . ARG A 1 408 ? -23.316 -7.192 16.415 1.00 88.81 408 ARG A CA 1
ATOM 3223 C C . ARG A 1 408 ? -22.820 -6.215 15.351 1.00 88.81 408 ARG A C 1
ATOM 3225 O O . ARG A 1 408 ? -22.204 -6.643 14.379 1.00 88.81 408 ARG A O 1
ATOM 3232 N N . LYS A 1 409 ? -23.067 -4.913 15.532 1.00 86.88 409 LYS A N 1
ATOM 3233 C CA . LYS A 1 409 ? -22.636 -3.875 14.583 1.00 86.88 409 LYS A CA 1
ATOM 3234 C C . LYS A 1 409 ? -21.114 -3.882 14.399 1.00 86.88 409 LYS A C 1
ATOM 3236 O O . LYS A 1 409 ? -20.635 -3.966 13.271 1.00 86.88 409 LYS A O 1
ATOM 3241 N N . ILE A 1 410 ? -20.372 -3.858 15.504 1.00 84.25 410 ILE A N 1
ATOM 3242 C CA . ILE A 1 410 ? -18.903 -3.829 15.507 1.00 84.25 410 ILE A CA 1
ATOM 3243 C C . ILE A 1 410 ? -18.316 -5.136 14.955 1.00 84.25 410 ILE A C 1
ATOM 3245 O O . ILE A 1 410 ? -17.336 -5.095 14.214 1.00 84.25 410 ILE A O 1
ATOM 3249 N N . PHE A 1 411 ? -18.938 -6.285 15.231 1.00 88.50 411 PHE A N 1
ATOM 3250 C CA . PHE A 1 411 ? -18.518 -7.562 14.652 1.00 88.50 411 PHE A CA 1
ATOM 3251 C C . PHE A 1 411 ? -18.730 -7.613 13.128 1.00 88.50 411 PHE A C 1
ATOM 3253 O O . PHE A 1 411 ? -17.841 -8.044 12.399 1.00 88.50 411 PHE A O 1
ATOM 3260 N N . ILE A 1 412 ? -19.849 -7.089 12.614 1.00 89.06 412 ILE A N 1
ATOM 3261 C CA . ILE A 1 412 ? -20.087 -6.959 11.164 1.00 89.06 412 ILE A CA 1
ATOM 3262 C C . ILE A 1 412 ? -19.069 -6.003 10.514 1.00 89.06 412 ILE A C 1
ATOM 3264 O O . ILE A 1 412 ? -18.581 -6.278 9.419 1.00 89.06 412 ILE A O 1
ATOM 3268 N N . GLU A 1 413 ? -18.709 -4.897 11.174 1.00 84.56 413 GLU A N 1
ATOM 3269 C CA . GLU A 1 413 ? -17.657 -3.980 10.700 1.00 84.56 413 GLU A CA 1
ATOM 3270 C C . GLU A 1 413 ? -16.253 -4.620 10.724 1.00 84.56 413 GLU A C 1
ATOM 3272 O O . GLU A 1 413 ? -15.431 -4.329 9.853 1.00 84.56 413 GLU A O 1
ATOM 3277 N N . PHE A 1 414 ? -15.973 -5.515 11.679 1.00 85.56 414 PHE A N 1
ATOM 3278 C CA . PHE A 1 414 ? -14.760 -6.339 11.693 1.00 85.56 414 PHE A CA 1
ATOM 3279 C C . PHE A 1 414 ? -14.725 -7.293 10.488 1.00 85.56 414 PHE A C 1
ATOM 3281 O O . PHE A 1 414 ? -13.773 -7.238 9.709 1.00 85.56 414 PHE A O 1
ATOM 3288 N N . LEU A 1 415 ? -15.786 -8.082 10.273 1.00 89.06 415 LEU A N 1
ATOM 3289 C CA . LEU A 1 415 ? -15.898 -8.999 9.131 1.00 89.06 415 LEU A CA 1
ATOM 3290 C C . LEU A 1 415 ? -15.777 -8.264 7.782 1.00 89.06 415 LEU A C 1
ATOM 3292 O O . LEU A 1 415 ? -15.074 -8.734 6.890 1.00 89.06 415 LEU A O 1
ATOM 3296 N N . GLU A 1 416 ? -16.411 -7.094 7.627 1.00 85.69 416 GLU A N 1
ATOM 3297 C CA . GLU A 1 416 ? -16.302 -6.282 6.406 1.00 85.69 416 GLU A CA 1
ATOM 3298 C C . GLU A 1 416 ? -14.856 -5.869 6.121 1.00 85.69 416 GLU A C 1
ATOM 3300 O O . GLU A 1 416 ? -14.378 -5.996 4.989 1.00 85.69 416 GLU A O 1
ATOM 3305 N N . ARG A 1 417 ? -14.146 -5.387 7.147 1.00 80.38 417 ARG A N 1
ATOM 3306 C CA . ARG A 1 417 ? -12.763 -4.926 7.010 1.00 80.38 417 ARG A CA 1
ATOM 3307 C C . ARG A 1 417 ? -11.816 -6.077 6.711 1.00 80.38 417 ARG A C 1
ATOM 3309 O O . ARG A 1 417 ? -11.092 -5.970 5.727 1.00 80.38 417 ARG A O 1
ATOM 3316 N N . SER A 1 418 ? -11.848 -7.159 7.489 1.00 85.38 418 SER A N 1
ATOM 3317 C CA . SER A 1 418 ? -10.981 -8.316 7.243 1.00 85.38 418 SER A CA 1
ATOM 3318 C C . SER A 1 418 ? -11.243 -8.904 5.856 1.00 85.38 418 SER A C 1
ATOM 3320 O O . SER A 1 418 ? -10.321 -8.968 5.057 1.00 85.38 418 SER A O 1
ATOM 3322 N N . CYS A 1 419 ? -12.503 -9.151 5.466 1.00 87.50 419 CYS A N 1
ATOM 3323 C CA . CYS A 1 419 ? -12.815 -9.634 4.113 1.00 87.50 419 CYS A CA 1
ATOM 3324 C C . CYS A 1 419 ? -12.295 -8.711 2.992 1.00 87.50 419 CYS A C 1
ATOM 3326 O O . CYS A 1 419 ? -11.951 -9.192 1.914 1.00 87.50 419 CYS A O 1
ATOM 3328 N N . THR A 1 420 ? -12.263 -7.392 3.214 1.00 83.19 420 THR A N 1
ATOM 3329 C CA . THR A 1 420 ? -11.733 -6.428 2.233 1.00 83.19 420 THR A CA 1
ATOM 3330 C C . THR A 1 420 ? -10.204 -6.445 2.169 1.00 83.19 420 THR A C 1
ATOM 3332 O O . THR A 1 420 ? -9.658 -6.185 1.098 1.00 83.19 420 THR A O 1
ATOM 3335 N N . ALA A 1 421 ? -9.520 -6.734 3.280 1.00 83.19 421 ALA A N 1
ATOM 3336 C CA . ALA A 1 421 ? -8.065 -6.858 3.331 1.00 83.19 421 ALA A CA 1
ATOM 3337 C C . ALA A 1 421 ? -7.595 -8.088 2.538 1.00 83.19 421 ALA A C 1
ATOM 3339 O O . ALA A 1 421 ? -6.908 -7.911 1.532 1.00 83.19 421 ALA A O 1
ATOM 3340 N N . GLU A 1 422 ? -8.096 -9.279 2.872 1.00 84.94 422 GLU A N 1
ATOM 3341 C CA . GLU A 1 422 ? -7.654 -10.534 2.236 1.00 84.94 422 GLU A CA 1
ATOM 3342 C C . GLU A 1 422 ? -8.015 -10.523 0.730 1.00 84.94 422 GLU A C 1
ATOM 3344 O O . GLU A 1 422 ? -7.244 -10.879 -0.164 1.00 84.94 422 GLU A O 1
ATOM 3349 N N . PHE A 1 423 ? -9.189 -9.967 0.387 1.00 86.69 423 PHE A N 1
ATOM 3350 C CA . PHE A 1 423 ? -9.591 -9.796 -1.013 1.00 86.69 423 PHE A CA 1
ATOM 3351 C C . PHE A 1 423 ? -8.746 -8.758 -1.782 1.00 86.69 423 PHE A C 1
ATOM 3353 O O . PHE A 1 423 ? -8.679 -8.815 -3.012 1.00 86.69 423 PHE A O 1
ATOM 3360 N N . SER A 1 424 ? -8.099 -7.812 -1.094 1.00 84.69 424 SER A N 1
ATOM 3361 C CA . SER A 1 424 ? -7.136 -6.887 -1.704 1.00 84.69 424 SER A CA 1
ATOM 3362 C C . SER A 1 424 ? -5.824 -7.603 -2.035 1.00 84.69 424 SER A C 1
ATOM 3364 O O . SER A 1 424 ? -5.366 -7.514 -3.180 1.00 84.69 424 SER A O 1
ATOM 3366 N N . GLY A 1 425 ? -5.284 -8.376 -1.081 1.00 83.94 425 GLY A N 1
ATOM 3367 C CA . GLY A 1 425 ? -4.106 -9.230 -1.272 1.00 83.94 425 GLY A CA 1
ATOM 3368 C C . GLY A 1 425 ? -4.296 -10.177 -2.455 1.00 83.94 425 GLY A C 1
ATOM 3369 O O . GLY A 1 425 ? -3.561 -10.100 -3.445 1.00 83.94 425 GLY A O 1
ATOM 3370 N N . PHE A 1 426 ? -5.380 -10.963 -2.433 1.00 89.88 426 PHE A N 1
ATOM 3371 C CA . PHE A 1 426 ? -5.798 -11.854 -3.523 1.00 89.88 426 PHE A CA 1
ATOM 3372 C C . PHE A 1 426 ? -5.633 -11.251 -4.928 1.00 89.88 426 PHE A C 1
ATOM 3374 O O . PHE A 1 426 ? -5.087 -11.904 -5.820 1.00 89.88 426 PHE A O 1
ATOM 3381 N N . LEU A 1 427 ? -6.120 -10.025 -5.160 1.00 88.38 427 LEU A N 1
ATOM 3382 C CA . LEU A 1 427 ? -6.098 -9.411 -6.491 1.00 88.38 427 LEU A CA 1
ATOM 3383 C C . LEU A 1 427 ? -4.684 -9.041 -6.943 1.00 88.38 427 LEU A C 1
ATOM 3385 O O . LEU A 1 427 ? -4.349 -9.261 -8.110 1.00 88.38 427 LEU A O 1
ATOM 3389 N N . LEU A 1 428 ? -3.864 -8.513 -6.031 1.00 88.00 428 LEU A N 1
ATOM 3390 C CA . LEU A 1 428 ? -2.469 -8.176 -6.298 1.00 88.00 428 LEU A CA 1
ATOM 3391 C C . LEU A 1 428 ? -1.662 -9.441 -6.620 1.00 88.00 428 LEU A C 1
ATOM 3393 O O . LEU A 1 428 ? -1.028 -9.522 -7.675 1.00 88.00 428 LEU A O 1
ATOM 3397 N N . TYR A 1 429 ? -1.748 -10.454 -5.757 1.00 92.12 429 TYR A N 1
ATOM 3398 C CA . TYR A 1 429 ? -1.014 -11.710 -5.904 1.00 92.12 429 TYR A CA 1
ATOM 3399 C C . TYR A 1 429 ? -1.448 -12.492 -7.150 1.00 92.12 429 TYR A C 1
ATOM 3401 O O . TYR A 1 429 ? -0.610 -13.009 -7.887 1.00 92.12 429 TYR A O 1
ATOM 3409 N N . LYS A 1 430 ? -2.744 -12.495 -7.481 1.00 93.38 430 LYS A N 1
ATOM 3410 C CA . LYS A 1 430 ? -3.260 -13.117 -8.708 1.00 93.38 430 LYS A CA 1
ATOM 3411 C C . LYS A 1 430 ? -2.737 -12.459 -9.989 1.00 93.38 430 LYS A C 1
ATOM 3413 O O . LYS A 1 430 ? -2.504 -13.159 -10.975 1.00 93.38 430 LYS A O 1
ATOM 3418 N N . GLU A 1 431 ? -2.575 -11.135 -10.011 1.00 91.69 431 GLU A N 1
ATOM 3419 C CA . GLU A 1 431 ? -1.999 -10.440 -11.169 1.00 91.69 431 GLU A CA 1
ATOM 3420 C C . GLU A 1 431 ? -0.478 -10.661 -11.249 1.00 91.69 431 GLU A C 1
ATOM 3422 O O . GLU A 1 431 ? 0.017 -10.958 -12.337 1.00 91.69 431 GLU A O 1
ATOM 3427 N N . LEU A 1 432 ? 0.249 -10.649 -10.122 1.00 92.25 432 LEU A N 1
ATOM 3428 C CA . LEU A 1 432 ? 1.674 -11.022 -10.067 1.00 92.25 432 LEU A CA 1
ATOM 3429 C C . LEU A 1 432 ? 1.903 -12.449 -10.591 1.00 92.25 432 LEU A C 1
ATOM 3431 O O . LEU A 1 432 ? 2.669 -12.647 -11.537 1.00 92.25 432 LEU A O 1
ATOM 3435 N N . GLY A 1 433 ? 1.145 -13.423 -10.079 1.00 94.44 433 GLY A N 1
ATOM 3436 C CA . GLY A 1 433 ? 1.170 -14.819 -10.527 1.00 94.44 433 GLY A CA 1
ATOM 3437 C C . GLY A 1 433 ? 0.743 -15.024 -11.986 1.00 94.44 433 GLY A C 1
ATOM 3438 O O . GLY A 1 433 ? 1.030 -16.062 -12.580 1.00 94.44 433 GLY A O 1
ATOM 3439 N N . ARG A 1 434 ? 0.087 -14.036 -12.614 1.00 94.50 434 ARG A N 1
ATOM 3440 C CA . ARG A 1 434 ? -0.212 -14.031 -14.055 1.00 94.50 434 ARG A CA 1
ATOM 3441 C C . ARG A 1 434 ? 0.912 -13.412 -14.888 1.00 94.50 434 ARG A C 1
ATOM 3443 O O . ARG A 1 434 ? 1.157 -13.904 -15.990 1.00 94.50 434 ARG A O 1
ATOM 3450 N N . ARG A 1 435 ? 1.537 -12.336 -14.403 1.00 92.75 435 ARG A N 1
ATOM 3451 C CA . ARG A 1 435 ? 2.606 -11.589 -15.091 1.00 92.75 435 ARG A CA 1
ATOM 3452 C C . ARG A 1 435 ? 3.900 -12.392 -15.135 1.00 92.75 435 ARG A C 1
ATOM 3454 O O . ARG A 1 435 ? 4.385 -12.698 -16.216 1.00 92.75 435 ARG A O 1
ATOM 3461 N N . LEU A 1 436 ? 4.356 -12.855 -13.974 1.00 94.44 436 LEU A N 1
ATOM 3462 C CA . LEU A 1 436 ? 5.667 -13.482 -13.786 1.00 94.44 436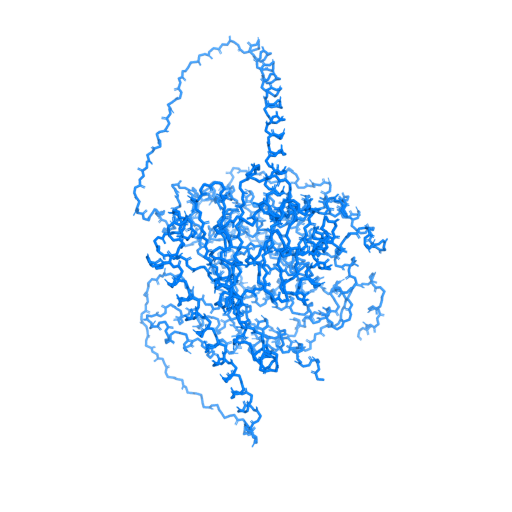 LEU A CA 1
ATOM 3463 C C . LEU A 1 436 ? 5.838 -14.840 -14.494 1.00 94.44 436 LEU A C 1
ATOM 3465 O O . LEU A 1 436 ? 6.948 -15.353 -14.548 1.00 94.44 436 LEU A O 1
ATOM 3469 N N . LYS A 1 437 ? 4.781 -15.429 -15.078 1.00 94.62 437 LYS A N 1
ATOM 3470 C CA . LYS A 1 437 ? 4.794 -16.795 -15.651 1.00 94.62 437 LYS A CA 1
ATOM 3471 C C . LYS A 1 437 ? 5.863 -17.058 -16.709 1.00 94.62 437 LYS A C 1
ATOM 3473 O O . LYS A 1 437 ? 6.149 -18.221 -16.975 1.00 94.62 437 LYS A O 1
ATOM 3478 N N . LYS A 1 438 ? 6.373 -16.012 -17.359 1.00 93.56 438 LYS A N 1
ATOM 3479 C CA . LYS A 1 438 ? 7.474 -16.116 -18.322 1.00 93.56 438 LYS A CA 1
ATOM 3480 C C . LYS A 1 438 ? 8.825 -15.888 -17.653 1.00 93.56 438 LYS A C 1
ATOM 3482 O O . LYS A 1 438 ? 9.682 -16.752 -17.750 1.00 93.56 438 LYS A O 1
ATOM 3487 N N . ALA A 1 439 ? 8.972 -14.755 -16.969 1.00 94.06 439 ALA A N 1
ATOM 3488 C CA . ALA A 1 439 ? 10.227 -14.326 -16.364 1.00 94.06 439 ALA A CA 1
ATOM 3489 C C . ALA A 1 439 ? 10.691 -15.219 -15.197 1.00 94.06 439 ALA A C 1
ATOM 3491 O O . ALA A 1 439 ? 11.888 -15.435 -15.032 1.00 94.06 439 ALA A O 1
ATOM 3492 N N . ASN A 1 440 ? 9.757 -15.744 -14.394 1.00 96.19 440 ASN A N 1
ATOM 3493 C CA . ASN A 1 440 ? 10.037 -16.642 -13.272 1.00 96.19 440 ASN A CA 1
ATOM 3494 C C . ASN A 1 440 ? 8.827 -17.559 -12.975 1.00 96.19 440 ASN A C 1
ATOM 3496 O O . ASN A 1 440 ? 7.931 -17.189 -12.206 1.00 96.19 440 ASN A O 1
ATOM 3500 N N . PRO A 1 441 ? 8.767 -18.762 -13.584 1.00 96.25 441 PRO A N 1
ATOM 3501 C CA . PRO A 1 441 ? 7.645 -19.686 -13.416 1.00 96.25 441 PRO A CA 1
ATOM 3502 C C . PRO A 1 441 ? 7.415 -20.141 -11.968 1.00 96.25 441 PRO A C 1
ATOM 3504 O O . PRO A 1 441 ? 6.261 -20.274 -11.563 1.00 96.25 441 PRO A O 1
ATOM 3507 N N . VAL A 1 442 ? 8.489 -20.333 -11.189 1.00 96.94 442 VAL A N 1
ATOM 3508 C CA . VAL A 1 442 ? 8.434 -20.735 -9.770 1.00 96.94 442 VAL A CA 1
ATOM 3509 C C . VAL A 1 442 ? 7.710 -19.665 -8.959 1.00 96.94 442 VAL A C 1
ATOM 3511 O O . VAL A 1 442 ? 6.674 -19.937 -8.353 1.00 96.94 442 VAL A O 1
ATOM 3514 N N . LEU A 1 443 ? 8.189 -18.421 -9.027 1.00 95.56 443 LEU A N 1
ATOM 3515 C CA . LEU A 1 443 ? 7.602 -17.292 -8.308 1.00 95.56 443 LEU A CA 1
ATOM 3516 C C . LEU A 1 443 ? 6.149 -17.025 -8.738 1.00 95.56 443 LEU A C 1
ATOM 3518 O O . LEU A 1 443 ? 5.286 -16.732 -7.909 1.00 95.56 443 LEU A O 1
ATOM 3522 N N . ALA A 1 444 ? 5.851 -17.180 -10.031 1.00 96.81 444 ALA A N 1
ATOM 3523 C CA . ALA A 1 444 ? 4.499 -17.036 -10.558 1.00 96.81 444 ALA A CA 1
ATOM 3524 C C . ALA A 1 444 ? 3.524 -18.105 -10.031 1.00 96.81 444 ALA A C 1
ATOM 3526 O O . ALA A 1 444 ? 2.339 -17.818 -9.821 1.00 96.81 444 ALA A O 1
ATOM 3527 N N . GLU A 1 445 ? 4.000 -19.333 -9.815 1.00 98.00 445 GLU A N 1
ATOM 3528 C CA . GLU A 1 445 ? 3.208 -20.396 -9.203 1.00 98.00 445 GLU A CA 1
ATOM 3529 C C . GLU A 1 445 ? 2.988 -20.138 -7.709 1.00 98.00 445 GLU A C 1
ATOM 3531 O O . GLU A 1 445 ? 1.841 -20.221 -7.268 1.00 98.00 445 GLU A O 1
ATOM 3536 N N . ILE A 1 446 ? 4.014 -19.712 -6.957 1.00 97.44 446 ILE A N 1
ATOM 3537 C CA . ILE A 1 446 ? 3.855 -19.354 -5.534 1.00 97.44 446 ILE A CA 1
ATOM 3538 C C . ILE A 1 446 ? 2.812 -18.245 -5.374 1.00 97.44 446 ILE A C 1
ATOM 3540 O O . ILE A 1 446 ? 1.851 -18.429 -4.636 1.00 97.44 446 ILE A O 1
ATOM 3544 N N . PHE A 1 447 ? 2.905 -17.143 -6.131 1.00 96.56 447 PHE A N 1
ATOM 3545 C CA . PHE A 1 447 ? 1.884 -16.085 -6.092 1.00 96.56 447 PHE A CA 1
ATOM 3546 C C . PHE A 1 447 ? 0.485 -16.578 -6.496 1.00 96.56 447 PHE A C 1
ATOM 3548 O O . PHE A 1 447 ? -0.520 -16.080 -5.986 1.00 96.56 447 PHE A O 1
ATOM 3555 N N . THR A 1 448 ? 0.389 -17.579 -7.378 1.00 96.81 448 THR A N 1
ATOM 3556 C CA . THR A 1 448 ? -0.897 -18.207 -7.717 1.00 96.81 448 THR A CA 1
ATOM 3557 C C . THR A 1 448 ? -1.462 -18.994 -6.525 1.00 96.81 448 THR A C 1
ATOM 3559 O O . THR A 1 448 ? -2.649 -18.853 -6.225 1.00 96.81 448 THR A O 1
ATOM 3562 N N . LEU A 1 449 ? -0.636 -19.777 -5.822 1.00 96.50 449 LEU A N 1
ATOM 3563 C CA . LEU A 1 449 ? -1.027 -20.571 -4.647 1.00 96.50 449 LEU A CA 1
ATOM 3564 C C . LEU A 1 449 ? -1.321 -19.693 -3.419 1.00 96.50 449 LEU A C 1
ATOM 3566 O O . LEU A 1 449 ? -2.302 -19.928 -2.719 1.00 96.50 449 LEU A O 1
ATOM 3570 N N . LEU A 1 450 ? -0.557 -18.623 -3.222 1.00 94.75 450 LEU A N 1
ATOM 3571 C CA . LEU A 1 450 ? -0.810 -17.610 -2.201 1.00 94.75 450 LEU A CA 1
ATOM 3572 C C . LEU A 1 450 ? -2.144 -16.891 -2.477 1.00 94.75 450 LEU A C 1
ATOM 3574 O O . LEU A 1 450 ? -2.995 -16.797 -1.597 1.00 94.75 450 LEU A O 1
ATOM 3578 N N . SER A 1 451 ? -2.431 -16.538 -3.740 1.00 94.25 451 SER A N 1
ATOM 3579 C CA . SER A 1 451 ? -3.748 -15.996 -4.118 1.00 94.25 451 SER A CA 1
ATOM 3580 C C . SER A 1 451 ? -4.914 -16.988 -3.921 1.00 94.25 451 SER A C 1
ATOM 3582 O O . SER A 1 451 ? -6.052 -16.563 -3.727 1.00 94.25 451 SER A O 1
ATOM 3584 N N . ARG A 1 452 ? -4.673 -18.309 -3.950 1.00 94.50 452 ARG A N 1
ATOM 3585 C CA . ARG A 1 452 ? -5.692 -19.320 -3.595 1.00 94.50 452 ARG A CA 1
ATOM 3586 C C . ARG A 1 452 ? -6.028 -19.232 -2.108 1.00 94.50 452 ARG A C 1
ATOM 3588 O O . ARG A 1 452 ? -7.209 -19.294 -1.771 1.00 94.50 452 ARG A O 1
ATOM 3595 N N . ASP A 1 453 ? -5.021 -19.105 -1.251 1.00 93.00 453 ASP A N 1
ATOM 3596 C CA . ASP A 1 453 ? -5.207 -19.060 0.201 1.00 93.00 453 ASP A CA 1
ATOM 3597 C C . ASP A 1 453 ? -5.981 -17.794 0.604 1.00 93.00 453 ASP A C 1
ATOM 3599 O O . ASP A 1 453 ? -7.039 -17.896 1.218 1.00 93.00 453 ASP A O 1
ATOM 3603 N N . GLU A 1 454 ? -5.583 -16.638 0.079 1.00 90.94 454 GLU A N 1
ATOM 3604 C CA . GLU A 1 454 ? -6.276 -15.349 0.239 1.00 90.94 454 GLU A CA 1
ATOM 3605 C C . GLU A 1 454 ? -7.735 -15.364 -0.250 1.00 90.94 454 GLU A C 1
ATOM 3607 O O . GLU A 1 454 ? -8.657 -14.837 0.380 1.00 90.94 454 GLU A O 1
ATOM 3612 N N . ALA A 1 455 ? -8.000 -16.032 -1.378 1.00 91.06 455 ALA A N 1
ATOM 3613 C CA . ALA A 1 455 ? -9.366 -16.225 -1.859 1.00 91.06 455 ALA A CA 1
ATOM 3614 C C . ALA A 1 455 ? -10.192 -17.143 -0.936 1.00 91.06 455 ALA A C 1
ATOM 3616 O O . ALA A 1 455 ? -11.405 -16.945 -0.802 1.00 91.06 455 ALA A O 1
ATOM 3617 N N . ARG A 1 456 ? -9.554 -18.137 -0.297 1.00 91.44 456 ARG A N 1
ATOM 3618 C CA . ARG A 1 456 ? -10.170 -19.039 0.692 1.00 91.44 456 ARG A CA 1
ATOM 3619 C C . ARG A 1 456 ? -10.539 -18.255 1.954 1.00 91.44 456 ARG A C 1
ATOM 3621 O O . ARG A 1 456 ? -11.680 -18.342 2.408 1.00 91.44 456 ARG A O 1
ATOM 3628 N N . HIS A 1 457 ? -9.608 -17.443 2.447 1.00 89.88 457 HIS A N 1
ATOM 3629 C CA . HIS A 1 457 ? -9.737 -16.526 3.580 1.00 89.88 457 HIS A CA 1
ATOM 3630 C C . HIS A 1 457 ? -10.878 -15.512 3.386 1.00 89.88 457 HIS A C 1
ATOM 3632 O O . HIS A 1 457 ? -11.872 -15.541 4.121 1.00 89.88 457 HIS A O 1
ATOM 3638 N N . ALA A 1 458 ? -10.815 -14.695 2.327 1.00 89.88 458 ALA A N 1
ATOM 3639 C CA . ALA A 1 458 ? -11.868 -13.740 1.968 1.00 89.88 458 ALA A CA 1
ATOM 3640 C C . ALA A 1 458 ? -13.235 -14.427 1.783 1.00 89.88 458 ALA A C 1
ATOM 3642 O O . ALA A 1 458 ? -14.268 -13.935 2.245 1.00 89.88 458 ALA A O 1
ATOM 3643 N N . GLY A 1 459 ? -13.251 -15.594 1.129 1.00 90.62 459 GLY A N 1
ATOM 3644 C CA . GLY A 1 459 ? -14.457 -16.392 0.919 1.00 90.62 459 GLY A CA 1
ATOM 3645 C C . GLY A 1 459 ? -15.083 -16.897 2.223 1.00 90.62 459 GLY A C 1
ATOM 3646 O O . GLY A 1 459 ? -16.307 -16.861 2.364 1.00 90.62 459 GLY A O 1
ATOM 3647 N N . PHE A 1 460 ? -14.271 -17.320 3.194 1.00 90.81 460 PHE A N 1
ATOM 3648 C CA . PHE A 1 460 ? -14.732 -17.805 4.497 1.00 90.81 460 PHE A CA 1
ATOM 3649 C C . PHE A 1 460 ? -15.336 -16.680 5.354 1.00 90.81 460 PHE A C 1
ATOM 3651 O O . PHE A 1 460 ? -16.405 -16.860 5.951 1.00 90.81 460 PHE A O 1
ATOM 3658 N N . ILE A 1 461 ? -14.728 -15.486 5.347 1.00 90.44 461 ILE A N 1
ATOM 3659 C CA . ILE A 1 461 ? -15.282 -14.306 6.031 1.00 90.44 461 ILE A CA 1
ATOM 3660 C C . ILE A 1 461 ? -16.571 -13.832 5.344 1.00 90.44 461 ILE A C 1
ATOM 3662 O O . ILE A 1 461 ? -17.580 -13.628 6.020 1.00 90.44 461 ILE A O 1
ATOM 3666 N N . ASN A 1 462 ? -16.605 -13.725 4.010 1.00 90.69 462 ASN A N 1
ATOM 3667 C CA . ASN A 1 462 ? -17.829 -13.330 3.298 1.00 90.69 462 ASN A CA 1
ATOM 3668 C C . ASN A 1 462 ? -18.965 -14.350 3.512 1.00 90.69 462 ASN A C 1
ATOM 3670 O O . ASN A 1 462 ? -20.126 -13.981 3.673 1.00 90.69 462 ASN A O 1
ATOM 3674 N N . LYS A 1 463 ? -18.642 -15.647 3.614 1.00 91.00 463 LYS A N 1
ATOM 3675 C CA . LYS A 1 463 ? -19.620 -16.674 3.999 1.00 91.00 463 LYS A CA 1
ATOM 3676 C C . LYS A 1 463 ? -20.080 -16.523 5.455 1.00 91.00 463 LYS A C 1
ATOM 3678 O O . LYS A 1 463 ? -21.213 -16.892 5.750 1.00 91.00 463 LYS A O 1
ATOM 3683 N N . SER A 1 464 ? -19.267 -15.965 6.349 1.00 91.19 464 SER A N 1
ATOM 3684 C CA . SER A 1 464 ? -19.669 -15.649 7.731 1.00 91.19 464 SER A CA 1
ATOM 3685 C C . SER A 1 464 ? -20.597 -14.426 7.819 1.00 91.19 464 SER A C 1
ATOM 3687 O O . SER A 1 464 ? -21.454 -14.369 8.693 1.00 91.19 464 SER A O 1
ATOM 3689 N N . MET A 1 465 ? -20.505 -13.474 6.880 1.00 89.38 465 MET A N 1
ATOM 3690 C CA . MET A 1 465 ? -21.457 -12.351 6.787 1.00 89.38 465 MET A CA 1
ATOM 3691 C C . MET A 1 465 ? -22.897 -12.827 6.532 1.00 89.38 465 MET A C 1
ATOM 3693 O O . MET A 1 465 ? -23.843 -12.228 7.050 1.00 89.38 465 MET A O 1
ATOM 3697 N N . SER A 1 466 ? -23.069 -13.931 5.788 1.00 89.38 466 SER A N 1
ATOM 3698 C CA . SER A 1 466 ? -24.400 -14.454 5.434 1.00 89.38 466 SER A CA 1
ATOM 3699 C C . SER A 1 466 ? -25.235 -14.876 6.646 1.00 89.38 466 SER A C 1
ATOM 3701 O O . SER A 1 466 ? -26.459 -14.776 6.602 1.00 89.38 466 SER A O 1
ATOM 3703 N N . ASP A 1 467 ? -24.587 -15.232 7.758 1.00 90.38 467 ASP A N 1
ATOM 3704 C CA . ASP A 1 467 ? -25.253 -15.591 9.016 1.00 90.38 467 ASP A CA 1
ATOM 3705 C C . ASP A 1 467 ? -25.923 -14.377 9.693 1.00 90.38 467 ASP A C 1
ATOM 3707 O O . ASP A 1 467 ? -26.831 -14.528 10.508 1.00 90.38 467 ASP A O 1
ATOM 3711 N N . PHE A 1 468 ? -25.529 -13.159 9.301 1.00 89.56 468 PHE A N 1
ATOM 3712 C CA . PHE A 1 468 ? -26.146 -11.893 9.705 1.00 89.56 468 PHE A CA 1
ATOM 3713 C C . PHE A 1 468 ? -27.148 -11.355 8.668 1.00 89.56 468 PHE A C 1
ATOM 3715 O O . PHE A 1 468 ? -27.614 -10.224 8.819 1.00 89.56 468 PHE A O 1
ATOM 3722 N N . ASN A 1 469 ? -27.489 -12.152 7.644 1.00 87.19 469 ASN A N 1
ATOM 3723 C CA . ASN A 1 469 ? -28.267 -11.783 6.451 1.00 87.19 469 ASN A CA 1
ATOM 3724 C C . ASN A 1 469 ? -27.609 -10.703 5.567 1.00 87.19 469 ASN A C 1
ATOM 3726 O O . ASN A 1 469 ? -28.303 -9.964 4.865 1.00 87.19 469 ASN A O 1
ATOM 3730 N N . LEU A 1 470 ? -26.274 -10.621 5.581 1.00 88.19 470 LEU A N 1
ATOM 3731 C CA . LEU A 1 470 ? -25.492 -9.681 4.778 1.00 88.19 470 LEU A CA 1
ATOM 3732 C C . LEU A 1 470 ? -24.506 -10.419 3.864 1.00 88.19 470 LEU A C 1
ATOM 3734 O O . LEU A 1 470 ? -24.013 -11.493 4.186 1.00 88.19 470 LEU A O 1
ATOM 3738 N N . ALA A 1 471 ? -24.165 -9.821 2.730 1.00 85.50 471 ALA A N 1
ATOM 3739 C CA . ALA A 1 471 ? -23.090 -10.286 1.861 1.00 85.50 471 ALA A CA 1
ATOM 3740 C C . ALA A 1 471 ? -22.339 -9.099 1.256 1.00 85.50 471 ALA A C 1
ATOM 3742 O O . ALA A 1 471 ? -22.915 -8.029 1.035 1.00 85.50 471 ALA A O 1
ATOM 3743 N N . LEU A 1 472 ? -21.058 -9.309 0.957 1.00 83.56 472 LEU A N 1
ATOM 3744 C CA . LEU A 1 472 ? -20.220 -8.356 0.239 1.00 83.56 472 LEU A CA 1
ATOM 3745 C C . LEU A 1 472 ? -20.110 -8.742 -1.236 1.00 83.56 472 LEU A C 1
ATOM 3747 O O . LEU A 1 472 ? -19.760 -9.878 -1.575 1.00 83.56 472 LEU A O 1
ATOM 3751 N N . ASP A 1 473 ? -20.363 -7.780 -2.124 1.00 82.31 473 ASP A N 1
ATOM 3752 C CA . ASP A 1 473 ? -20.245 -7.983 -3.568 1.00 82.31 473 ASP A CA 1
ATOM 3753 C C . ASP A 1 473 ? -18.793 -7.775 -4.037 1.00 82.31 473 ASP A C 1
ATOM 3755 O O . ASP A 1 473 ? -18.378 -6.695 -4.467 1.00 82.31 473 ASP A O 1
ATOM 3759 N N . LEU A 1 474 ? -18.002 -8.847 -3.944 1.00 80.75 474 LEU A N 1
ATOM 3760 C CA . LEU A 1 474 ? -16.599 -8.890 -4.382 1.00 80.75 474 LEU A CA 1
ATOM 3761 C C . LEU A 1 474 ? -16.435 -8.619 -5.902 1.00 80.75 474 LEU A C 1
ATOM 3763 O O . LEU A 1 474 ? -15.372 -8.192 -6.365 1.00 80.75 474 LEU A O 1
ATOM 3767 N N . GLY A 1 475 ? -17.496 -8.830 -6.691 1.00 78.06 475 GLY A N 1
ATOM 3768 C CA . GLY A 1 475 ? -17.531 -8.546 -8.130 1.00 78.06 475 GLY A CA 1
ATOM 3769 C C . GLY A 1 475 ? -17.781 -7.069 -8.454 1.00 78.06 475 GLY A C 1
ATOM 3770 O O . GLY A 1 475 ? -17.257 -6.556 -9.443 1.00 78.06 475 GLY A O 1
ATOM 3771 N N . PHE A 1 476 ? -18.544 -6.369 -7.614 1.00 74.62 476 PHE A N 1
ATOM 3772 C CA . PHE A 1 476 ? -18.681 -4.912 -7.654 1.00 74.62 476 PHE A CA 1
ATOM 3773 C C . PHE A 1 476 ? -17.383 -4.224 -7.207 1.00 74.62 476 PHE A C 1
ATOM 3775 O O . PHE A 1 476 ? -16.906 -3.305 -7.877 1.00 74.62 476 PHE A O 1
ATOM 3782 N N . LEU A 1 477 ? -16.767 -4.721 -6.125 1.00 69.62 477 LEU A N 1
ATOM 3783 C CA . LEU A 1 477 ? -15.479 -4.238 -5.613 1.00 69.62 477 LEU A CA 1
ATOM 3784 C C . LEU A 1 477 ? -14.399 -4.185 -6.697 1.00 69.62 477 LEU A C 1
ATOM 3786 O O . LEU A 1 477 ? -13.743 -3.165 -6.868 1.00 69.62 477 LEU A O 1
ATOM 3790 N N . THR A 1 478 ? -14.242 -5.259 -7.467 1.00 73.44 478 THR A N 1
ATOM 3791 C CA . THR A 1 478 ? -13.209 -5.343 -8.513 1.00 73.44 478 THR A CA 1
ATOM 3792 C C . THR A 1 478 ? -13.378 -4.336 -9.654 1.00 73.44 478 THR A C 1
ATOM 3794 O O . THR A 1 478 ? -12.425 -4.113 -10.393 1.00 73.44 478 THR A O 1
ATOM 3797 N N . ARG A 1 479 ? -14.560 -3.727 -9.822 1.00 72.56 479 ARG A N 1
ATOM 3798 C CA . ARG A 1 479 ? -14.853 -2.794 -10.927 1.00 72.56 479 ARG A CA 1
ATOM 3799 C C . ARG A 1 479 ? -14.804 -1.324 -10.522 1.00 72.56 479 ARG A C 1
ATOM 3801 O O . ARG A 1 479 ? -14.417 -0.497 -11.336 1.00 72.56 479 ARG A O 1
ATOM 3808 N N . ASN A 1 480 ? -15.200 -1.011 -9.287 1.00 67.06 480 ASN A N 1
ATOM 3809 C CA . ASN A 1 480 ? -15.467 0.365 -8.849 1.00 67.06 480 ASN A CA 1
ATOM 3810 C C . ASN A 1 480 ? -14.462 0.904 -7.813 1.00 67.06 480 ASN A C 1
ATOM 3812 O O . ASN A 1 480 ? -14.664 1.985 -7.262 1.00 67.06 480 ASN A O 1
ATOM 3816 N N . ARG A 1 481 ? -13.387 0.162 -7.514 1.00 67.06 481 ARG A N 1
ATOM 3817 C CA . ARG A 1 481 ? -12.367 0.564 -6.531 1.00 67.06 481 ARG A CA 1
ATOM 3818 C C . ARG A 1 481 ? -11.269 1.441 -7.122 1.00 67.06 481 ARG A C 1
ATOM 3820 O O . ARG A 1 481 ? -10.855 1.281 -8.267 1.00 67.06 481 ARG A O 1
ATOM 3827 N N . LYS A 1 482 ? -10.736 2.328 -6.279 1.00 72.19 482 LYS A N 1
ATOM 3828 C CA . LYS A 1 482 ? -9.526 3.106 -6.564 1.00 72.19 482 LYS A CA 1
ATOM 3829 C C . LYS A 1 482 ? -8.295 2.319 -6.127 1.00 72.19 482 LYS A C 1
ATOM 3831 O O . LYS A 1 482 ? -8.115 2.051 -4.940 1.00 72.19 482 LYS A O 1
ATOM 3836 N N . TYR A 1 483 ? -7.426 1.996 -7.078 1.00 75.62 483 TYR A N 1
ATOM 3837 C CA . TYR A 1 483 ? -6.141 1.372 -6.778 1.00 75.62 483 TYR A CA 1
ATOM 3838 C C . TYR A 1 483 ? -5.143 2.409 -6.251 1.00 75.62 483 TYR A C 1
ATOM 3840 O O . TYR A 1 483 ? -4.999 3.500 -6.800 1.00 75.62 483 TYR A O 1
ATOM 3848 N N . THR A 1 484 ? -4.441 2.063 -5.177 1.00 77.31 484 THR A N 1
ATOM 3849 C CA . THR A 1 484 ? -3.325 2.828 -4.618 1.00 77.31 484 THR A CA 1
ATOM 3850 C C . THR A 1 484 ? -2.019 2.204 -5.100 1.00 77.31 484 THR A C 1
ATOM 3852 O O . THR A 1 484 ? -1.738 1.039 -4.822 1.00 77.31 484 THR A O 1
ATOM 3855 N N . PHE A 1 485 ? -1.237 2.975 -5.853 1.00 79.31 485 PHE A N 1
ATOM 3856 C CA . PHE A 1 485 ? 0.027 2.520 -6.423 1.00 79.31 485 PHE A CA 1
ATOM 3857 C C . PHE A 1 485 ? 1.155 2.536 -5.384 1.00 79.31 485 PHE A C 1
ATOM 3859 O O . PHE A 1 485 ? 1.384 3.556 -4.733 1.00 79.31 485 PHE A O 1
ATOM 3866 N N . PHE A 1 486 ? 1.903 1.437 -5.297 1.00 76.69 486 PHE A N 1
ATOM 3867 C CA . PHE A 1 486 ? 3.177 1.350 -4.585 1.00 76.69 486 PHE A CA 1
ATOM 3868 C C . PHE A 1 486 ? 4.272 0.835 -5.519 1.00 76.69 486 PHE A C 1
ATOM 3870 O O . PHE A 1 486 ? 4.043 -0.079 -6.312 1.00 76.69 486 PHE A O 1
ATOM 3877 N N . LYS A 1 487 ? 5.485 1.389 -5.398 1.00 84.25 487 LYS A N 1
ATOM 3878 C CA . LYS A 1 487 ? 6.652 0.857 -6.116 1.00 84.25 487 LYS A CA 1
ATOM 3879 C C . LYS A 1 487 ? 6.992 -0.564 -5.627 1.00 84.25 487 LYS A C 1
ATOM 3881 O O . LYS A 1 487 ? 6.852 -0.808 -4.428 1.00 84.25 487 LYS A O 1
ATOM 3886 N N . PRO A 1 488 ? 7.462 -1.465 -6.507 1.00 87.06 488 PRO A N 1
ATOM 3887 C CA . PRO A 1 488 ? 7.697 -2.881 -6.224 1.00 87.06 488 PRO A CA 1
ATOM 3888 C C . PRO A 1 488 ? 8.357 -3.191 -4.886 1.00 87.06 488 PRO A C 1
ATOM 3890 O O . PRO A 1 488 ? 7.745 -3.836 -4.037 1.00 87.06 488 PRO A O 1
ATOM 3893 N N . LYS A 1 489 ? 9.545 -2.635 -4.633 1.00 86.06 489 LYS A N 1
ATOM 3894 C CA . LYS A 1 489 ? 10.255 -2.811 -3.359 1.00 86.06 489 LYS A CA 1
ATOM 3895 C C . LYS A 1 489 ? 9.420 -2.477 -2.121 1.00 86.06 489 LYS A C 1
ATOM 3897 O O . LYS A 1 489 ? 9.491 -3.182 -1.124 1.00 86.06 489 LYS A O 1
ATOM 3902 N N . PHE A 1 490 ? 8.590 -1.434 -2.186 1.00 87.50 490 PHE A N 1
ATOM 3903 C CA . PHE A 1 490 ? 7.722 -1.032 -1.077 1.00 87.50 490 PHE A CA 1
ATOM 3904 C C . PHE A 1 490 ? 6.562 -2.004 -0.858 1.00 87.50 490 PHE A C 1
ATOM 3906 O O . PHE A 1 490 ? 6.127 -2.152 0.280 1.00 87.50 490 PHE A O 1
ATOM 3913 N N . ILE A 1 491 ? 6.088 -2.684 -1.908 1.00 86.75 491 ILE A N 1
ATOM 3914 C CA . ILE A 1 491 ? 5.115 -3.769 -1.753 1.00 86.75 491 ILE A CA 1
ATOM 3915 C C . ILE A 1 491 ? 5.736 -4.929 -0.984 1.00 86.75 491 ILE A C 1
ATOM 3917 O O . ILE A 1 491 ? 5.103 -5.395 -0.045 1.00 86.75 491 ILE A O 1
ATOM 3921 N N . ILE A 1 492 ? 6.957 -5.364 -1.311 1.00 88.19 492 ILE A N 1
ATOM 3922 C CA . ILE A 1 492 ? 7.572 -6.514 -0.626 1.00 88.19 492 ILE A CA 1
ATOM 3923 C C . ILE A 1 492 ? 7.756 -6.237 0.878 1.00 88.19 492 ILE A C 1
ATOM 3925 O O . ILE A 1 492 ? 7.323 -7.044 1.697 1.00 88.19 492 ILE A O 1
ATOM 3929 N N . TYR A 1 493 ? 8.283 -5.066 1.268 1.00 88.88 493 TYR A N 1
ATOM 3930 C CA . TYR A 1 493 ? 8.356 -4.684 2.691 1.00 88.88 493 TYR A CA 1
ATOM 3931 C C . TYR A 1 493 ? 6.976 -4.640 3.368 1.00 88.88 493 TYR A C 1
ATOM 3933 O O . TYR A 1 493 ? 6.816 -5.132 4.486 1.00 88.88 493 TYR A O 1
ATOM 3941 N N . ALA A 1 494 ? 5.990 -4.008 2.720 1.00 87.56 494 ALA A N 1
ATOM 3942 C CA . ALA A 1 494 ? 4.674 -3.782 3.310 1.00 87.56 494 ALA A CA 1
ATOM 3943 C C . ALA A 1 494 ? 3.855 -5.073 3.434 1.00 87.56 494 ALA A C 1
ATOM 3945 O O . ALA A 1 494 ? 3.202 -5.267 4.454 1.00 87.56 494 ALA A O 1
ATOM 3946 N N . THR A 1 495 ? 3.916 -5.953 2.432 1.00 87.50 495 THR A N 1
ATOM 3947 C CA . THR A 1 495 ? 3.273 -7.276 2.466 1.00 87.50 495 THR A CA 1
ATOM 3948 C C . THR A 1 495 ? 3.932 -8.153 3.521 1.00 87.50 495 THR A C 1
ATOM 3950 O O . THR A 1 495 ? 3.226 -8.600 4.413 1.00 87.50 495 THR A O 1
ATOM 3953 N N . TYR A 1 496 ? 5.269 -8.271 3.554 1.00 92.50 496 TYR A N 1
ATOM 3954 C CA . TYR A 1 496 ? 5.973 -9.056 4.582 1.00 92.50 496 TYR A CA 1
ATOM 3955 C C . TYR A 1 496 ? 5.551 -8.669 6.011 1.00 92.50 496 TYR A C 1
ATOM 3957 O O . TYR A 1 496 ? 5.220 -9.528 6.829 1.00 92.50 496 TYR A O 1
ATOM 3965 N N . LEU A 1 497 ? 5.506 -7.366 6.304 1.00 91.06 497 LEU A N 1
ATOM 3966 C CA . LEU A 1 497 ? 5.031 -6.866 7.595 1.00 91.06 497 LEU A CA 1
ATOM 3967 C C . LEU A 1 497 ? 3.530 -7.084 7.821 1.00 91.06 497 LEU A C 1
ATOM 3969 O O . LEU A 1 497 ? 3.136 -7.282 8.968 1.00 91.06 497 LEU A O 1
ATOM 3973 N N . SER A 1 498 ? 2.709 -7.043 6.767 1.00 87.38 498 SER A N 1
ATOM 3974 C CA . SER A 1 498 ? 1.272 -7.333 6.835 1.00 87.38 498 SER A CA 1
ATOM 3975 C C . SER A 1 498 ? 1.023 -8.784 7.247 1.00 87.38 498 SER A C 1
ATOM 3977 O O . SER A 1 498 ? 0.323 -8.997 8.232 1.00 87.38 498 SER A O 1
ATOM 3979 N N . GLU A 1 499 ? 1.667 -9.755 6.590 1.00 88.38 499 GLU A N 1
ATOM 3980 C CA . GLU A 1 499 ? 1.543 -11.182 6.933 1.00 88.38 499 GLU A CA 1
ATOM 3981 C C . GLU A 1 499 ? 2.003 -11.440 8.378 1.00 88.38 499 GLU A C 1
ATOM 3983 O O . GLU A 1 499 ? 1.309 -12.061 9.186 1.00 88.38 499 GLU A O 1
ATOM 3988 N N . LYS A 1 500 ? 3.182 -10.917 8.759 1.00 91.62 500 LYS A N 1
ATOM 3989 C CA . LYS A 1 500 ? 3.729 -11.163 10.103 1.00 91.62 500 LYS A CA 1
ATOM 3990 C C . LYS A 1 500 ? 2.914 -10.477 11.205 1.00 91.62 500 LYS A C 1
ATOM 3992 O O . LYS A 1 500 ? 2.755 -11.072 12.270 1.00 91.62 500 LYS A O 1
ATOM 3997 N N . ILE A 1 501 ? 2.355 -9.282 10.984 1.00 89.12 501 ILE A N 1
ATOM 3998 C CA . ILE A 1 501 ? 1.472 -8.656 11.984 1.00 89.12 501 ILE A CA 1
ATOM 3999 C C . ILE A 1 501 ? 0.071 -9.284 11.999 1.00 89.12 501 ILE A C 1
ATOM 4001 O O . ILE A 1 501 ? -0.523 -9.387 13.072 1.00 89.12 501 ILE A O 1
ATOM 4005 N N . GLY A 1 502 ? -0.441 -9.748 10.852 1.00 86.44 502 GLY A N 1
ATOM 4006 C CA . GLY A 1 502 ? -1.677 -10.529 10.733 1.00 86.44 502 GLY A CA 1
ATOM 4007 C C . GLY A 1 502 ? -1.604 -11.799 11.573 1.00 86.44 502 GLY A C 1
ATOM 4008 O O . GLY A 1 502 ? -2.394 -11.966 12.508 1.00 86.44 502 GLY A O 1
ATOM 4009 N N . TYR A 1 503 ? -0.555 -12.600 11.353 1.00 91.00 503 TYR A N 1
ATOM 4010 C CA . TYR A 1 503 ? -0.201 -13.761 12.170 1.00 91.00 503 TYR A CA 1
ATOM 4011 C C . TYR A 1 503 ? -0.256 -13.459 13.675 1.00 91.00 503 TYR A C 1
ATOM 4013 O O . TYR A 1 503 ? -1.020 -14.098 14.402 1.00 91.00 503 TYR A O 1
ATOM 4021 N N . TRP A 1 504 ? 0.507 -12.465 14.153 1.00 93.62 504 TRP A N 1
ATOM 4022 C CA . TRP A 1 504 ? 0.588 -12.163 15.587 1.00 93.62 504 TRP A CA 1
ATOM 4023 C C . TRP A 1 504 ? -0.727 -11.640 16.175 1.00 93.62 504 TRP A C 1
ATOM 4025 O O . TRP A 1 504 ? -1.057 -11.974 17.313 1.00 93.62 504 TRP A O 1
ATOM 4035 N N . ARG A 1 505 ? -1.526 -10.878 15.415 1.00 90.50 505 ARG A N 1
ATOM 4036 C CA . ARG A 1 505 ? -2.874 -10.461 15.844 1.00 90.50 505 ARG A CA 1
ATOM 4037 C C . ARG A 1 505 ? -3.791 -11.669 16.016 1.00 90.50 505 ARG A C 1
ATOM 4039 O O . ARG A 1 505 ? -4.386 -11.837 17.081 1.00 90.50 505 ARG A O 1
ATOM 4046 N N . TYR A 1 506 ? -3.907 -12.497 14.980 1.00 89.62 506 TYR A N 1
ATOM 4047 C CA . TYR A 1 506 ? -4.848 -13.613 14.944 1.00 89.62 506 TYR A CA 1
ATOM 4048 C C . TYR A 1 506 ? -4.470 -14.716 15.949 1.00 89.62 506 TYR A C 1
ATOM 4050 O O . TYR A 1 506 ? -5.338 -15.160 16.705 1.00 89.62 506 TYR A O 1
ATOM 4058 N N . ILE A 1 507 ? -3.185 -15.077 16.078 1.00 90.25 507 ILE A N 1
ATOM 4059 C CA . ILE A 1 507 ? -2.749 -16.106 17.038 1.00 90.25 507 ILE A CA 1
ATOM 4060 C C . ILE A 1 507 ? -2.912 -15.651 18.494 1.00 90.25 507 ILE A C 1
ATOM 4062 O O . ILE A 1 507 ? -3.256 -16.460 19.359 1.00 90.25 507 ILE A O 1
ATOM 4066 N N . SER A 1 508 ? -2.718 -14.361 18.789 1.00 92.81 508 SER A N 1
ATOM 4067 C CA . SER A 1 508 ? -2.885 -13.832 20.147 1.00 92.81 508 SER A CA 1
ATOM 4068 C C . SER A 1 508 ? -4.356 -13.667 20.538 1.00 92.81 508 SER A C 1
ATOM 4070 O O . SER A 1 508 ? -4.682 -13.871 21.707 1.00 92.81 508 SER A O 1
ATOM 4072 N N . ILE A 1 509 ? -5.257 -13.404 19.582 1.00 91.19 509 ILE A N 1
ATOM 4073 C CA . ILE A 1 509 ? -6.712 -13.512 19.794 1.00 91.19 509 ILE A CA 1
ATOM 4074 C C . ILE A 1 509 ? -7.099 -14.975 20.060 1.00 91.19 509 ILE A C 1
ATOM 4076 O O . ILE A 1 509 ? -7.727 -15.263 21.077 1.00 91.19 509 ILE A O 1
ATOM 4080 N N . TYR A 1 510 ? -6.668 -15.914 19.210 1.00 91.56 510 TYR A N 1
ATOM 4081 C CA . TYR A 1 510 ? -6.970 -17.343 19.362 1.00 91.56 510 TYR A CA 1
ATOM 4082 C C . TYR A 1 510 ? -6.519 -17.899 20.721 1.00 91.56 510 TYR A C 1
ATOM 4084 O O . TYR A 1 510 ? -7.323 -18.439 21.478 1.00 91.56 510 TYR A O 1
ATOM 4092 N N . ARG A 1 511 ? -5.250 -17.684 21.092 1.00 92.06 511 ARG A N 1
ATOM 4093 C CA . ARG A 1 511 ? -4.679 -18.132 22.376 1.00 92.06 511 ARG A CA 1
ATOM 4094 C C . ARG A 1 511 ? -5.289 -17.433 23.594 1.00 92.06 511 ARG A C 1
ATOM 4096 O O . ARG A 1 511 ? -5.151 -17.932 24.713 1.00 92.06 511 ARG A O 1
ATOM 4103 N N . HIS A 1 512 ? -5.896 -16.259 23.428 1.00 93.31 512 HIS A N 1
ATOM 4104 C CA . HIS A 1 512 ? -6.670 -15.617 24.492 1.00 93.31 512 HIS A CA 1
ATOM 4105 C C . HIS A 1 512 ? -8.029 -16.301 24.659 1.00 93.31 512 HIS A C 1
ATOM 4107 O O . HIS A 1 512 ? -8.386 -16.657 25.780 1.00 93.31 512 HIS A O 1
ATOM 4113 N N . LEU A 1 513 ? -8.739 -16.560 23.560 1.00 92.50 513 LEU A N 1
ATOM 4114 C CA . LEU A 1 513 ? -10.057 -17.201 23.571 1.00 92.50 513 LEU A CA 1
ATOM 4115 C C . LEU A 1 513 ? -10.000 -18.681 23.983 1.00 92.50 513 LEU A C 1
ATOM 4117 O O . LEU A 1 513 ? -10.843 -19.113 24.758 1.00 92.50 513 LEU A O 1
ATOM 4121 N N . GLN A 1 514 ? -8.953 -19.428 23.613 1.00 91.62 514 GLN A N 1
ATOM 4122 C CA . GLN A 1 514 ? -8.708 -20.780 24.148 1.00 91.62 514 GLN A CA 1
ATOM 4123 C C . GLN A 1 514 ? -8.613 -20.810 25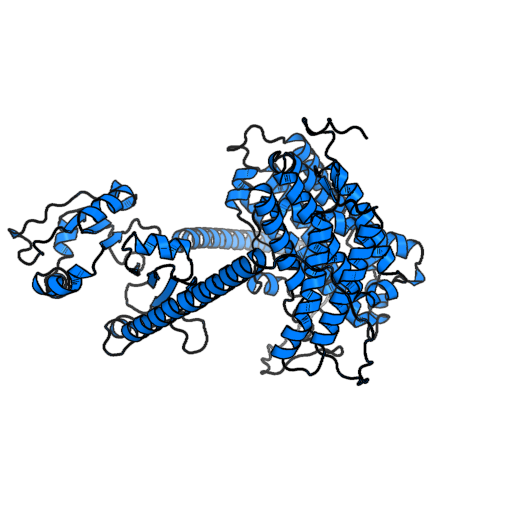.684 1.00 91.62 514 GLN A C 1
ATOM 4125 O O . GLN A 1 514 ? -9.027 -21.780 26.314 1.00 91.62 514 GLN A O 1
ATOM 4130 N N . ARG A 1 515 ? -8.048 -19.759 26.299 1.00 93.06 515 ARG A N 1
ATOM 4131 C CA . ARG A 1 515 ? -7.923 -19.636 27.763 1.00 93.06 515 ARG A CA 1
ATOM 4132 C C . ARG A 1 515 ? -9.163 -19.038 28.424 1.00 93.06 515 ARG A C 1
ATOM 4134 O O . ARG A 1 515 ? -9.324 -19.192 29.629 1.00 93.06 515 ARG A O 1
ATOM 4141 N N . ASN A 1 516 ? -10.013 -18.362 27.652 1.00 92.88 516 ASN A N 1
ATOM 4142 C CA . ASN A 1 516 ? -11.234 -17.705 28.113 1.00 92.88 516 ASN A CA 1
ATOM 4143 C C . ASN A 1 516 ? -12.404 -18.048 27.163 1.00 92.88 516 ASN A C 1
ATOM 4145 O O . ASN A 1 516 ? -12.864 -17.160 26.437 1.00 92.88 516 ASN A O 1
ATOM 4149 N N . PRO A 1 517 ? -12.888 -19.310 27.124 1.00 90.56 517 PRO A N 1
ATOM 4150 C CA . PRO A 1 517 ? -13.890 -19.736 26.141 1.00 90.56 517 PRO A CA 1
ATOM 4151 C C . PRO A 1 517 ? -15.202 -18.943 26.221 1.00 90.56 517 PRO A C 1
ATOM 4153 O O . PRO A 1 517 ? -15.835 -18.693 25.198 1.00 90.56 517 PRO A O 1
ATOM 4156 N N . ASP A 1 518 ? -15.570 -18.472 27.417 1.00 89.06 518 ASP A N 1
ATOM 4157 C CA . ASP A 1 518 ? -16.762 -17.644 27.653 1.00 89.06 518 ASP A CA 1
ATOM 4158 C C . ASP A 1 518 ? -16.718 -16.286 26.924 1.00 89.06 518 ASP A C 1
ATOM 4160 O O . ASP A 1 518 ? -17.758 -15.681 26.668 1.00 89.06 518 ASP A O 1
ATOM 4164 N N . CYS A 1 519 ? -15.525 -15.815 26.542 1.00 88.12 519 CYS A N 1
ATOM 4165 C CA . CYS A 1 519 ? -15.334 -14.594 25.758 1.00 88.12 519 CYS A CA 1
ATOM 4166 C C . CYS A 1 519 ? -15.454 -14.821 24.236 1.00 88.12 519 CYS A C 1
ATOM 4168 O O . CYS A 1 519 ? -15.319 -13.873 23.457 1.00 88.12 519 CYS A O 1
ATOM 4170 N N . GLN A 1 520 ? -15.677 -16.059 23.773 1.00 87.94 520 GLN A N 1
ATOM 4171 C CA . GLN A 1 520 ? -15.746 -16.374 22.347 1.00 87.94 520 GLN A CA 1
ATOM 4172 C C . GLN A 1 520 ? -17.095 -15.962 21.737 1.00 87.94 520 GLN A C 1
ATOM 4174 O O . GLN A 1 520 ? -18.074 -16.705 21.741 1.00 87.94 520 GLN A O 1
ATOM 4179 N N . LEU A 1 521 ? -17.118 -14.776 21.125 1.00 87.31 521 LEU A N 1
ATOM 4180 C CA . LEU A 1 521 ? -18.305 -14.217 20.469 1.00 87.31 521 LEU A CA 1
ATOM 4181 C C . LEU A 1 521 ? -18.783 -15.004 19.236 1.00 87.31 521 LEU A C 1
ATOM 4183 O O . LEU A 1 521 ? -19.977 -14.992 18.930 1.00 87.31 521 LEU A O 1
ATOM 4187 N N . TYR A 1 522 ? -17.871 -15.641 18.491 1.00 91.56 522 TYR A N 1
ATOM 4188 C CA . TYR A 1 522 ? -18.200 -16.298 17.223 1.00 91.56 522 TYR A CA 1
ATOM 4189 C C . TYR A 1 522 ? -17.235 -17.452 16.877 1.00 91.56 522 TYR A C 1
ATOM 4191 O O . TYR A 1 522 ? -16.031 -17.283 17.065 1.00 91.56 522 TYR A O 1
ATOM 4199 N N . PRO A 1 523 ? -17.701 -18.580 16.297 1.00 91.00 523 PRO A N 1
ATOM 4200 C CA . PRO A 1 523 ? -16.847 -19.732 15.971 1.00 91.00 523 PRO A CA 1
ATOM 4201 C C . PRO A 1 523 ? -15.738 -19.463 14.943 1.00 91.00 523 PRO A C 1
ATOM 4203 O O . PRO A 1 523 ? -14.821 -20.262 14.823 1.00 91.00 523 PRO A O 1
ATOM 4206 N N . LEU A 1 524 ? -15.778 -18.343 14.206 1.00 90.50 524 LEU A N 1
ATOM 4207 C CA . LEU A 1 524 ? -14.712 -17.940 13.271 1.00 90.50 524 LEU A CA 1
ATOM 4208 C C . LEU A 1 524 ? -13.314 -17.977 13.913 1.00 90.50 524 LEU A C 1
ATOM 4210 O O . LEU A 1 524 ? -12.359 -18.385 13.255 1.00 90.50 524 LEU A O 1
ATOM 4214 N N . PHE A 1 525 ? -13.203 -17.594 15.188 1.00 88.69 525 PHE A N 1
ATOM 4215 C CA . PHE A 1 525 ? -11.924 -17.560 15.897 1.00 88.69 525 PHE A CA 1
ATOM 4216 C C . PHE A 1 525 ? -11.293 -18.950 16.081 1.00 88.69 525 PHE A C 1
ATOM 4218 O O . PHE A 1 525 ? -10.073 -19.041 16.132 1.00 88.69 525 PHE A O 1
ATOM 4225 N N . GLU A 1 526 ? -12.079 -20.032 16.096 1.00 88.44 526 GLU A N 1
ATOM 4226 C CA . GLU A 1 526 ? -11.578 -21.417 16.191 1.00 88.44 526 GLU A CA 1
ATOM 4227 C C . GLU A 1 526 ? -10.693 -21.794 14.989 1.00 88.44 526 GLU A C 1
ATOM 4229 O O . GLU A 1 526 ? -9.802 -22.631 15.096 1.00 88.44 526 GLU A O 1
ATOM 4234 N N . TYR A 1 527 ? -10.900 -21.141 13.841 1.00 88.94 527 TYR A N 1
ATOM 4235 C CA . TYR A 1 527 ? -10.185 -21.419 12.593 1.00 88.94 527 TYR A CA 1
ATOM 4236 C C . TYR A 1 527 ? -8.885 -20.609 12.468 1.00 88.94 527 TYR A C 1
ATOM 4238 O O . TYR A 1 527 ? -8.116 -20.837 11.532 1.00 88.94 527 TYR A O 1
ATOM 4246 N N . PHE A 1 528 ? -8.618 -19.681 13.399 1.00 85.81 528 PHE A N 1
ATOM 4247 C CA . PHE A 1 528 ? -7.469 -18.775 13.327 1.00 85.81 528 PHE A CA 1
ATOM 4248 C C . PHE A 1 528 ? -6.124 -19.494 13.475 1.00 85.81 528 PHE A C 1
ATOM 4250 O O . PHE A 1 528 ? -5.151 -19.029 12.903 1.00 85.81 528 PHE A O 1
ATOM 4257 N N . GLU A 1 529 ? -6.039 -20.638 14.159 1.00 85.81 529 GLU A N 1
ATOM 4258 C CA . GLU A 1 529 ? -4.772 -21.380 14.276 1.00 85.81 529 GLU A CA 1
ATOM 4259 C C . GLU A 1 529 ? -4.228 -21.828 12.918 1.00 85.81 529 GLU A C 1
ATOM 4261 O O . GLU A 1 529 ? -3.086 -21.535 12.570 1.00 85.81 529 GLU A O 1
ATOM 4266 N N . ASN A 1 530 ? -5.070 -22.489 12.124 1.00 84.75 530 ASN A N 1
ATOM 4267 C CA . ASN A 1 530 ? -4.691 -22.971 10.800 1.00 84.75 530 ASN A CA 1
ATOM 4268 C C . ASN A 1 530 ? -4.615 -21.834 9.777 1.00 84.75 530 ASN A C 1
ATOM 4270 O O . ASN A 1 530 ? -3.745 -21.870 8.909 1.00 84.75 530 ASN A O 1
ATOM 4274 N N . TRP A 1 531 ? -5.436 -20.789 9.927 1.00 86.81 531 TRP A N 1
ATOM 4275 C CA . TRP A 1 531 ? -5.269 -19.533 9.193 1.00 86.81 531 TRP A CA 1
ATOM 4276 C C . TRP A 1 531 ? -3.867 -18.949 9.417 1.00 86.81 531 TRP A C 1
ATOM 4278 O O . TRP A 1 531 ? -3.143 -18.714 8.457 1.00 86.81 531 TRP A O 1
ATOM 4288 N N . CYS A 1 532 ? -3.424 -18.804 10.669 1.00 86.19 532 CYS A N 1
ATOM 4289 C CA . CYS A 1 532 ? -2.087 -18.319 11.007 1.00 86.19 532 CYS A CA 1
ATOM 4290 C C . CYS A 1 532 ? -0.960 -19.163 10.387 1.00 86.19 532 CYS A C 1
ATOM 4292 O O . CYS A 1 532 ? 0.106 -18.627 10.098 1.00 86.19 532 CYS A O 1
ATOM 4294 N N . GLN A 1 533 ? -1.167 -20.459 10.133 1.00 87.12 533 GLN A N 1
ATOM 4295 C CA . GLN A 1 533 ? -0.174 -21.252 9.401 1.00 87.12 533 GLN A CA 1
ATOM 4296 C C . GLN A 1 533 ? -0.059 -20.837 7.924 1.00 87.12 533 GLN A C 1
ATOM 4298 O O . GLN A 1 533 ? 1.032 -20.948 7.367 1.00 87.12 533 GLN A O 1
ATOM 4303 N N . ASP A 1 534 ? -1.135 -20.348 7.291 1.00 90.00 534 ASP A N 1
ATOM 4304 C CA . ASP A 1 534 ? -1.054 -19.718 5.964 1.00 90.00 534 ASP A CA 1
ATOM 4305 C C . ASP A 1 534 ? -0.236 -18.419 6.059 1.00 90.00 534 ASP A C 1
ATOM 4307 O O . ASP A 1 534 ? 0.813 -18.340 5.427 1.00 90.00 534 ASP A O 1
ATOM 4311 N N . GLU A 1 535 ? -0.614 -17.485 6.941 1.00 86.81 535 GLU A N 1
ATOM 4312 C CA . GLU A 1 535 ? 0.085 -16.196 7.163 1.00 86.81 535 GLU A CA 1
ATOM 4313 C C . GLU A 1 535 ? 1.587 -16.378 7.445 1.00 86.81 535 GLU A C 1
ATOM 4315 O O . GLU A 1 535 ? 2.434 -15.632 6.949 1.00 86.81 535 GLU A O 1
ATOM 4320 N N . SER A 1 536 ? 1.955 -17.392 8.245 1.00 89.75 536 SER A N 1
ATOM 4321 C CA . SER A 1 536 ? 3.364 -17.667 8.529 1.00 89.75 536 SER A CA 1
ATOM 4322 C C . SER A 1 536 ? 4.101 -18.028 7.245 1.00 89.75 536 SER A C 1
ATOM 4324 O O . SER A 1 536 ? 5.091 -17.364 6.930 1.00 89.75 536 SER A O 1
ATOM 4326 N N . ARG A 1 537 ? 3.574 -19.000 6.480 1.00 93.75 537 ARG A N 1
ATOM 4327 C CA . ARG A 1 537 ? 4.126 -19.444 5.189 1.00 93.75 537 ARG A CA 1
ATOM 4328 C C . ARG A 1 537 ? 4.163 -18.315 4.157 1.00 93.75 537 ARG A C 1
ATOM 4330 O O . ARG A 1 537 ? 5.121 -18.228 3.393 1.00 93.75 537 ARG A O 1
ATOM 4337 N N . HIS A 1 538 ? 3.162 -17.435 4.145 1.00 93.69 538 HIS A N 1
ATOM 4338 C CA . HIS A 1 538 ? 3.107 -16.249 3.283 1.00 93.69 538 HIS A CA 1
ATOM 4339 C C . HIS A 1 538 ? 4.235 -15.275 3.636 1.00 93.69 538 HIS A C 1
ATOM 4341 O O . HIS A 1 538 ? 5.021 -14.895 2.768 1.00 93.69 538 HIS A O 1
ATOM 4347 N N . GLY A 1 539 ? 4.406 -14.966 4.923 1.00 91.69 539 GLY A N 1
ATOM 4348 C CA . GLY A 1 539 ? 5.511 -14.140 5.401 1.00 91.69 539 GLY A CA 1
ATOM 4349 C C . GLY A 1 539 ? 6.897 -14.775 5.210 1.00 91.69 539 GLY A C 1
ATOM 4350 O O . GLY A 1 539 ? 7.857 -14.050 4.969 1.00 91.69 539 GLY A O 1
ATOM 4351 N N . ASP A 1 540 ? 7.028 -16.102 5.292 1.00 93.50 540 ASP A N 1
ATOM 4352 C CA . ASP A 1 540 ? 8.301 -16.809 5.061 1.00 93.50 540 ASP A CA 1
ATOM 4353 C C . ASP A 1 540 ? 8.683 -16.795 3.571 1.00 93.50 540 ASP A C 1
ATOM 4355 O O . ASP A 1 540 ? 9.833 -16.537 3.216 1.00 93.50 540 ASP A O 1
ATOM 4359 N N . PHE A 1 541 ? 7.700 -16.935 2.678 1.00 95.44 541 PHE A N 1
ATOM 4360 C CA . PHE A 1 541 ? 7.891 -16.706 1.247 1.00 95.44 541 PHE A CA 1
ATOM 4361 C C . PHE A 1 541 ? 8.322 -15.264 0.951 1.00 95.44 541 PHE A C 1
ATOM 4363 O O . PHE A 1 541 ? 9.275 -15.045 0.203 1.00 95.44 541 PHE A O 1
ATOM 4370 N N . LEU A 1 542 ? 7.673 -14.270 1.560 1.00 94.19 542 LEU A N 1
ATOM 4371 C CA . LEU A 1 542 ? 8.046 -12.872 1.347 1.00 94.19 542 LEU A CA 1
ATOM 4372 C C . LEU A 1 542 ? 9.445 -12.557 1.904 1.00 94.19 542 LEU A C 1
ATOM 4374 O O . LEU A 1 542 ? 10.188 -11.810 1.265 1.00 94.19 542 LEU A O 1
ATOM 4378 N N . ALA A 1 543 ? 9.860 -13.193 3.005 1.00 93.38 543 ALA A N 1
ATOM 4379 C CA . ALA A 1 543 ? 11.243 -13.150 3.482 1.00 93.38 543 ALA A CA 1
ATOM 4380 C C . ALA A 1 543 ? 12.235 -13.705 2.442 1.00 93.38 543 ALA A C 1
ATOM 4382 O O . ALA A 1 543 ? 13.236 -13.047 2.153 1.00 93.38 543 ALA A O 1
ATOM 4383 N N . ALA A 1 544 ? 11.930 -14.840 1.802 1.00 93.38 544 ALA A N 1
ATOM 4384 C CA . ALA A 1 544 ? 12.738 -15.354 0.695 1.00 93.38 544 ALA A CA 1
ATOM 4385 C C . ALA A 1 544 ? 12.790 -14.357 -0.485 1.00 93.38 544 ALA A C 1
ATOM 4387 O O . ALA A 1 544 ? 13.867 -14.092 -1.021 1.00 93.38 544 ALA A O 1
ATOM 4388 N N . THR A 1 545 ? 11.672 -13.707 -0.849 1.00 93.12 545 THR A N 1
ATOM 4389 C CA . THR A 1 545 ? 11.676 -12.680 -1.917 1.00 93.12 545 THR A CA 1
ATOM 4390 C C . THR A 1 545 ? 12.486 -11.423 -1.573 1.00 93.12 545 THR A C 1
ATOM 4392 O O . THR A 1 545 ? 13.002 -10.786 -2.494 1.00 93.12 545 THR A O 1
ATOM 4395 N N . LEU A 1 546 ? 12.637 -11.081 -0.284 1.00 91.69 546 LEU A N 1
ATOM 4396 C CA . LEU A 1 546 ? 13.556 -10.036 0.190 1.00 91.69 546 LEU A CA 1
ATOM 4397 C C . LEU A 1 546 ? 15.015 -10.492 0.073 1.00 91.69 546 LEU A C 1
ATOM 4399 O O . LEU A 1 546 ? 15.827 -9.767 -0.493 1.00 91.69 546 LEU A O 1
ATOM 4403 N N . LYS A 1 547 ? 15.344 -11.706 0.537 1.00 89.88 547 LYS A N 1
ATOM 4404 C CA . LYS A 1 547 ? 16.697 -12.292 0.436 1.00 89.88 547 LYS A CA 1
ATOM 4405 C C . LYS A 1 547 ? 17.189 -12.432 -1.011 1.00 89.88 547 LYS A C 1
ATOM 4407 O O . LYS A 1 547 ? 18.385 -12.321 -1.268 1.00 89.88 547 LYS A O 1
ATOM 4412 N N . CYS A 1 548 ? 16.277 -12.638 -1.963 1.00 89.25 548 CYS A N 1
ATOM 4413 C CA . CYS A 1 548 ? 16.580 -12.648 -3.398 1.00 89.25 548 CYS A CA 1
ATOM 4414 C C . CYS A 1 548 ? 17.014 -11.279 -3.954 1.00 89.25 548 CYS A C 1
ATOM 4416 O O . CYS A 1 548 ? 17.535 -11.225 -5.064 1.00 89.25 548 CYS A O 1
ATOM 4418 N N . GLN A 1 549 ? 16.782 -10.183 -3.224 1.00 89.25 549 GLN A N 1
ATOM 4419 C CA . GLN A 1 549 ? 17.072 -8.809 -3.640 1.00 89.25 549 GLN A CA 1
ATOM 4420 C C . GLN A 1 549 ? 17.968 -8.124 -2.594 1.00 89.25 549 GLN A C 1
ATOM 4422 O O . GLN A 1 549 ? 17.459 -7.381 -1.751 1.00 89.25 549 GLN A O 1
ATOM 4427 N N . PRO A 1 550 ? 19.299 -8.337 -2.630 1.00 84.81 550 PRO A N 1
ATOM 4428 C CA . PRO A 1 550 ? 20.219 -7.828 -1.610 1.00 84.81 550 PRO A CA 1
ATOM 4429 C C . PRO A 1 550 ? 20.106 -6.318 -1.357 1.00 84.81 550 PRO A C 1
ATOM 4431 O O . PRO A 1 550 ? 20.171 -5.881 -0.214 1.00 84.81 550 PRO A O 1
ATOM 4434 N N . GLU A 1 551 ? 19.795 -5.510 -2.378 1.00 86.50 551 GLU A N 1
ATOM 4435 C CA . GLU A 1 551 ? 19.551 -4.062 -2.237 1.00 86.50 551 GLU A CA 1
ATOM 4436 C C . GLU A 1 551 ? 18.374 -3.678 -1.310 1.00 86.50 551 GLU A C 1
ATOM 4438 O O . GLU A 1 551 ? 18.240 -2.514 -0.916 1.00 86.50 551 GLU A O 1
ATOM 4443 N N . LEU A 1 552 ? 17.510 -4.638 -0.957 1.00 89.06 552 LEU A N 1
ATOM 4444 C CA . LEU A 1 552 ? 16.415 -4.471 -0.002 1.00 89.06 552 LEU A CA 1
ATOM 4445 C C . LEU A 1 552 ? 16.807 -4.837 1.432 1.00 89.06 552 LEU A C 1
ATOM 4447 O O . LEU A 1 552 ? 16.061 -4.512 2.349 1.00 89.06 552 LEU A O 1
ATOM 4451 N N . LEU A 1 553 ? 17.958 -5.472 1.646 1.00 90.00 553 LEU A N 1
ATOM 4452 C CA . LEU A 1 553 ? 18.465 -5.812 2.977 1.00 90.00 553 LEU A CA 1
ATOM 4453 C C . LEU A 1 553 ? 19.786 -5.093 3.290 1.00 90.00 553 LEU A C 1
ATOM 4455 O O . LEU A 1 553 ? 20.066 -4.814 4.446 1.00 90.00 553 LEU A O 1
ATOM 4459 N N . GLU A 1 554 ? 20.553 -4.680 2.285 1.00 84.56 554 GLU A N 1
ATOM 4460 C CA . GLU A 1 554 ? 21.887 -4.117 2.473 1.00 84.56 554 GLU A CA 1
ATOM 4461 C C . GLU A 1 554 ? 21.933 -2.578 2.440 1.00 84.56 554 GLU A C 1
ATOM 4463 O O . GLU A 1 554 ? 21.202 -1.875 1.733 1.00 84.56 554 GLU A O 1
ATOM 4468 N N . GLY A 1 555 ? 22.877 -2.023 3.202 1.00 84.62 555 GLY A N 1
ATOM 4469 C CA . GLY A 1 555 ? 23.219 -0.605 3.155 1.00 84.62 555 GLY A CA 1
ATOM 4470 C C . GLY A 1 555 ? 22.249 0.337 3.882 1.00 84.62 555 GLY A C 1
ATOM 4471 O O . GLY A 1 555 ? 21.302 -0.038 4.571 1.00 84.62 555 GLY A O 1
ATOM 4472 N N . THR A 1 556 ? 22.527 1.640 3.784 1.00 85.50 556 THR A N 1
ATOM 4473 C CA . THR A 1 556 ? 21.821 2.664 4.579 1.00 85.50 556 THR A CA 1
ATOM 4474 C C . THR A 1 556 ? 20.388 2.916 4.115 1.00 85.50 556 THR A C 1
ATOM 4476 O O . THR A 1 556 ? 19.554 3.311 4.928 1.00 85.50 556 THR A O 1
ATOM 4479 N N . ALA A 1 557 ? 20.082 2.675 2.838 1.00 87.56 557 ALA A N 1
ATOM 4480 C CA . ALA A 1 557 ? 18.731 2.809 2.308 1.00 87.56 557 ALA A CA 1
ATOM 4481 C C . ALA A 1 557 ? 17.805 1.714 2.860 1.00 87.56 557 ALA A C 1
ATOM 4483 O O . ALA A 1 557 ? 16.759 2.051 3.413 1.00 87.56 557 ALA A O 1
ATOM 4484 N N . ALA A 1 558 ? 18.207 0.439 2.781 1.00 88.12 558 ALA A N 1
ATOM 4485 C CA . ALA A 1 558 ? 17.443 -0.694 3.310 1.00 88.12 558 ALA A CA 1
ATOM 4486 C C . ALA A 1 558 ? 17.135 -0.543 4.807 1.00 88.12 558 ALA A C 1
ATOM 4488 O O . ALA A 1 558 ? 15.997 -0.728 5.239 1.00 88.12 558 ALA A O 1
ATOM 4489 N N . ARG A 1 559 ? 18.117 -0.083 5.593 1.00 89.19 559 ARG A N 1
ATOM 4490 C CA . ARG A 1 559 ? 17.958 0.226 7.025 1.00 89.19 559 ARG A CA 1
ATOM 4491 C C . ARG A 1 559 ? 16.899 1.293 7.301 1.00 89.19 559 ARG A C 1
ATOM 4493 O O . ARG A 1 559 ? 16.011 1.087 8.127 1.00 89.19 559 ARG A O 1
ATOM 4500 N N . LEU A 1 560 ? 16.944 2.418 6.582 1.00 89.06 560 LEU A N 1
ATOM 4501 C CA . LEU A 1 560 ? 15.950 3.486 6.743 1.00 89.06 560 LEU A CA 1
ATOM 4502 C C . LEU A 1 560 ? 14.553 3.059 6.265 1.00 89.06 560 LEU A C 1
ATOM 4504 O O . LEU A 1 560 ? 13.567 3.459 6.886 1.00 89.06 560 LEU A O 1
ATOM 4508 N N . TRP A 1 561 ? 14.453 2.244 5.208 1.00 90.50 561 TRP A N 1
ATOM 4509 C CA . TRP A 1 561 ? 13.176 1.699 4.737 1.00 90.50 561 TRP A CA 1
ATOM 4510 C C . TRP A 1 561 ? 12.583 0.689 5.715 1.00 90.50 561 TRP A C 1
ATOM 4512 O O . TRP A 1 561 ? 11.420 0.834 6.081 1.00 90.50 561 TRP A O 1
ATOM 4522 N N . SER A 1 562 ? 13.376 -0.257 6.212 1.00 91.50 562 SER A N 1
ATOM 4523 C CA . SER A 1 562 ? 12.951 -1.236 7.221 1.00 91.50 562 SER A CA 1
ATOM 4524 C C . SER A 1 562 ? 12.394 -0.544 8.468 1.00 91.50 562 SER A C 1
ATOM 4526 O O . SER A 1 562 ? 11.238 -0.752 8.842 1.00 91.50 562 SER A O 1
ATOM 4528 N N . ARG A 1 563 ? 13.155 0.410 9.029 1.00 91.69 563 ARG A N 1
ATOM 4529 C CA . ARG A 1 563 ? 12.713 1.253 10.150 1.00 91.69 563 ARG A CA 1
ATOM 4530 C C . ARG A 1 563 ? 11.415 2.011 9.829 1.00 91.69 563 ARG A C 1
ATOM 4532 O O . ARG A 1 563 ? 10.514 2.065 10.666 1.00 91.69 563 ARG A O 1
ATOM 4539 N N . PHE A 1 564 ? 11.306 2.594 8.631 1.00 92.62 564 PHE A N 1
ATOM 4540 C CA . PHE A 1 564 ? 10.112 3.315 8.174 1.00 92.62 564 PHE A CA 1
ATOM 4541 C C . PHE A 1 564 ? 8.875 2.413 8.096 1.00 92.62 564 PHE A C 1
ATOM 4543 O O . PHE A 1 564 ? 7.814 2.810 8.583 1.00 92.62 564 PHE A O 1
ATOM 4550 N N . PHE A 1 565 ? 8.987 1.223 7.502 1.00 91.38 565 PHE A N 1
ATOM 4551 C CA . PHE A 1 565 ? 7.848 0.324 7.326 1.00 91.38 565 PHE A CA 1
ATOM 4552 C C . PHE A 1 565 ? 7.393 -0.278 8.657 1.00 91.38 565 PHE A C 1
ATOM 4554 O O . PHE A 1 565 ? 6.195 -0.224 8.939 1.00 91.38 565 PHE A O 1
ATOM 4561 N N . CYS A 1 566 ? 8.316 -0.719 9.524 1.00 95.06 566 CYS A N 1
ATOM 4562 C CA . CYS A 1 566 ? 7.977 -1.159 10.882 1.00 95.06 566 CYS A CA 1
ATOM 4563 C C . CYS A 1 566 ? 7.204 -0.069 11.643 1.00 95.06 566 CYS A C 1
ATOM 4565 O O . CYS A 1 566 ? 6.094 -0.308 12.113 1.00 95.06 566 CYS A O 1
ATOM 4567 N N . LEU A 1 567 ? 7.725 1.166 11.691 1.00 94.69 567 LEU A N 1
ATOM 4568 C CA . LEU A 1 567 ? 7.037 2.278 12.360 1.00 94.69 567 LEU A CA 1
ATOM 4569 C C . LEU A 1 567 ? 5.683 2.611 11.727 1.00 94.69 567 LEU A C 1
ATOM 4571 O O . LEU A 1 567 ? 4.722 2.853 12.454 1.00 94.69 567 LEU A O 1
ATOM 4575 N N . SER A 1 568 ? 5.587 2.602 10.396 1.00 88.75 568 SER A N 1
ATOM 4576 C CA . SER A 1 568 ? 4.331 2.868 9.684 1.00 88.75 568 SER A CA 1
ATOM 4577 C C . SER A 1 568 ? 3.249 1.863 10.074 1.00 88.75 568 SER A C 1
ATOM 4579 O O . SER A 1 568 ? 2.125 2.263 10.384 1.00 88.75 568 SER A O 1
ATOM 4581 N N . VAL A 1 569 ? 3.590 0.573 10.111 1.00 87.94 569 VAL A N 1
ATOM 4582 C CA . VAL A 1 569 ? 2.672 -0.512 10.475 1.00 87.94 569 VAL A CA 1
ATOM 4583 C C . VAL A 1 569 ? 2.314 -0.448 11.963 1.00 87.94 569 VAL A C 1
ATOM 4585 O O . VAL A 1 569 ? 1.128 -0.433 12.295 1.00 87.94 569 VAL A O 1
ATOM 4588 N N . TYR A 1 570 ? 3.296 -0.314 12.862 1.00 94.31 570 TYR A N 1
ATOM 4589 C CA . TYR A 1 570 ? 3.054 -0.281 14.310 1.00 94.31 570 TYR A CA 1
ATOM 4590 C C . TYR A 1 570 ? 2.218 0.930 14.738 1.00 94.31 570 TYR A C 1
ATOM 4592 O O . TYR A 1 570 ? 1.246 0.768 15.473 1.00 94.31 570 TYR A O 1
ATOM 4600 N N . ILE A 1 571 ? 2.546 2.139 14.260 1.00 92.88 571 ILE A N 1
ATOM 4601 C CA . ILE A 1 571 ? 1.796 3.363 14.590 1.00 92.88 571 ILE A CA 1
ATOM 4602 C C . ILE A 1 571 ? 0.374 3.274 14.027 1.00 92.88 571 ILE A C 1
ATOM 4604 O O . ILE A 1 571 ? -0.585 3.574 14.741 1.00 92.88 571 ILE A O 1
ATOM 4608 N N . THR A 1 572 ? 0.217 2.831 12.773 1.00 86.88 572 THR A N 1
ATOM 4609 C CA . THR A 1 572 ? -1.109 2.700 12.151 1.00 86.88 572 THR A CA 1
ATOM 4610 C C . THR A 1 572 ? -1.965 1.688 12.900 1.00 86.88 572 THR A C 1
ATOM 4612 O O . THR A 1 572 ? -3.107 2.009 13.222 1.00 86.88 572 THR A O 1
ATOM 4615 N N . MET A 1 573 ? -1.423 0.514 13.243 1.00 89.00 573 MET A N 1
ATOM 4616 C CA . MET A 1 573 ? -2.128 -0.481 14.050 1.00 89.00 573 MET A CA 1
ATOM 4617 C C . MET A 1 573 ? -2.550 0.096 15.403 1.00 89.00 573 MET A C 1
ATOM 4619 O O . MET A 1 573 ? -3.737 0.086 15.725 1.00 89.00 573 MET A O 1
ATOM 4623 N N . TYR A 1 574 ? -1.599 0.649 16.159 1.00 93.31 574 TYR A N 1
ATOM 4624 C CA . TYR A 1 574 ? -1.840 1.134 17.516 1.00 93.31 574 TYR A CA 1
ATOM 4625 C C . TYR A 1 574 ? -2.956 2.183 17.548 1.00 93.31 574 TYR A C 1
ATOM 4627 O O . TYR A 1 574 ? -3.874 2.101 18.362 1.00 93.31 574 TYR A O 1
ATOM 4635 N N . LEU A 1 575 ? -2.928 3.144 16.619 1.00 89.25 575 LEU A N 1
ATOM 4636 C CA . LEU A 1 575 ? -3.955 4.181 16.514 1.00 89.25 575 LEU A CA 1
ATOM 4637 C C . LEU A 1 575 ? -5.301 3.648 15.986 1.00 89.25 575 LEU A C 1
ATOM 4639 O O . LEU A 1 575 ? -6.346 4.148 16.402 1.00 89.25 575 LEU A O 1
ATOM 4643 N N . ASN A 1 576 ? -5.296 2.658 15.086 1.00 84.06 576 ASN A N 1
ATOM 4644 C CA . ASN A 1 576 ? -6.502 2.047 14.510 1.00 84.06 576 ASN A CA 1
ATOM 4645 C C . ASN A 1 576 ? -7.279 1.214 15.538 1.00 84.06 576 ASN A C 1
ATOM 4647 O O . ASN A 1 576 ? -8.512 1.270 15.576 1.00 84.06 576 ASN A O 1
ATOM 4651 N N . ASP A 1 577 ? -6.552 0.472 16.368 1.00 87.38 577 ASP A N 1
ATOM 4652 C CA . ASP A 1 577 ? -7.111 -0.441 17.355 1.00 87.38 577 ASP A CA 1
ATOM 4653 C C . ASP A 1 577 ? -7.621 0.307 18.597 1.00 87.38 577 ASP A C 1
ATOM 4655 O O . ASP A 1 577 ? -8.722 0.017 19.057 1.00 87.38 577 ASP A O 1
ATOM 4659 N N . HIS A 1 578 ? -6.922 1.349 19.070 1.00 90.75 578 HIS A N 1
ATOM 4660 C CA . HIS A 1 578 ? -7.407 2.205 20.172 1.00 90.75 578 HIS A CA 1
ATOM 4661 C C . HIS A 1 578 ? -8.644 3.049 19.808 1.00 90.75 578 HIS A C 1
ATOM 4663 O O . HIS A 1 578 ? -9.358 3.515 20.693 1.00 90.75 578 HIS A O 1
ATOM 4669 N N . GLN A 1 579 ? -8.945 3.240 18.518 1.00 83.38 579 GLN A N 1
ATOM 4670 C CA . GLN A 1 579 ? -10.238 3.790 18.082 1.00 83.38 579 GLN A CA 1
ATOM 4671 C C . GLN A 1 579 ? -11.383 2.761 18.151 1.00 83.38 579 GLN A C 1
ATOM 4673 O O . GLN A 1 579 ? -12.542 3.123 17.946 1.00 83.38 579 GLN A O 1
ATOM 4678 N N . ARG A 1 580 ? -11.069 1.483 18.394 1.00 81.06 580 ARG A N 1
ATOM 4679 C CA . ARG A 1 580 ? -11.982 0.332 18.336 1.00 81.06 580 ARG A CA 1
ATOM 4680 C C . ARG A 1 580 ? -11.898 -0.548 19.587 1.00 81.06 580 ARG A C 1
ATOM 4682 O O . ARG A 1 580 ? -12.270 -1.716 19.516 1.00 81.06 580 ARG A O 1
ATOM 4689 N N . SER A 1 581 ? -11.461 0.004 20.722 1.00 87.94 581 SER A N 1
ATOM 4690 C CA . SER A 1 581 ? -11.198 -0.765 21.947 1.00 87.94 581 SER A CA 1
ATOM 4691 C C . SER A 1 581 ? -12.363 -1.660 22.380 1.00 87.94 581 SER A C 1
ATOM 4693 O O . SER A 1 581 ? -12.136 -2.801 22.764 1.00 87.94 581 SER A O 1
ATOM 4695 N N . PHE A 1 582 ? -13.608 -1.209 22.174 1.00 86.81 582 PHE A N 1
ATOM 4696 C CA . PHE A 1 582 ? -14.825 -1.985 22.441 1.00 86.81 582 PHE A CA 1
ATOM 4697 C C . PHE A 1 582 ? -14.839 -3.379 21.781 1.00 86.81 582 PHE A C 1
ATOM 4699 O O . PHE A 1 582 ? -15.393 -4.314 22.350 1.00 86.81 582 PHE A O 1
ATOM 4706 N N . PHE A 1 583 ? -14.232 -3.556 20.599 1.00 86.81 583 PHE A N 1
ATOM 4707 C CA . PHE A 1 583 ? -14.117 -4.879 19.968 1.00 86.81 583 PHE A CA 1
ATOM 4708 C C . PHE A 1 583 ? -13.269 -5.827 20.825 1.00 86.81 583 PHE A C 1
ATOM 4710 O O . PHE A 1 583 ? -13.716 -6.921 21.160 1.00 86.81 583 PHE A O 1
ATOM 4717 N N . TYR A 1 584 ? -12.081 -5.387 21.237 1.00 89.25 584 TYR A N 1
ATOM 4718 C CA . TYR A 1 584 ? -11.179 -6.171 22.080 1.00 89.25 584 TYR A CA 1
ATOM 4719 C C . TYR A 1 584 ? -11.745 -6.372 23.489 1.00 89.25 584 TYR A C 1
ATOM 4721 O O . TYR A 1 584 ? -11.722 -7.486 24.005 1.00 89.25 584 TYR A O 1
ATOM 4729 N N . GLU A 1 585 ? -12.354 -5.337 24.067 1.00 90.31 585 GLU A N 1
ATOM 4730 C CA . GLU A 1 585 ? -13.066 -5.411 25.347 1.00 90.31 585 GLU A CA 1
ATOM 4731 C C . GLU A 1 585 ? -14.209 -6.440 25.293 1.00 90.31 585 GLU A C 1
ATOM 4733 O O . GLU A 1 585 ? -14.379 -7.211 26.234 1.00 90.31 585 GLU A O 1
ATOM 4738 N N . SER A 1 586 ? -14.935 -6.537 24.169 1.00 87.62 586 SER A N 1
ATOM 4739 C CA . SER A 1 586 ? -15.983 -7.552 23.968 1.00 87.62 586 SER A CA 1
ATOM 4740 C C . SER A 1 586 ? -15.458 -8.989 23.816 1.00 87.62 586 SER A C 1
ATOM 4742 O O . SER A 1 586 ? -16.229 -9.930 23.975 1.00 87.62 586 SER A O 1
ATOM 4744 N N . LEU A 1 587 ? -14.152 -9.160 23.574 1.00 89.06 587 LEU A N 1
ATOM 4745 C CA . LEU A 1 587 ? -13.424 -10.435 23.646 1.00 89.06 587 LEU A CA 1
ATOM 4746 C C . LEU A 1 587 ? -12.721 -10.628 25.009 1.00 89.06 587 LEU A C 1
ATOM 4748 O O . LEU A 1 587 ? -11.931 -11.557 25.177 1.00 89.06 587 LEU A O 1
ATOM 4752 N N . GLY A 1 588 ? -12.956 -9.751 25.992 1.00 90.56 588 GLY A N 1
ATOM 4753 C CA . GLY A 1 588 ? -12.292 -9.785 27.299 1.00 90.56 588 GLY A CA 1
ATOM 4754 C C . GLY A 1 588 ? -10.802 -9.418 27.259 1.00 90.56 588 GLY A C 1
ATOM 4755 O O . GLY A 1 588 ? -10.035 -9.882 28.102 1.00 90.56 588 GLY A O 1
ATOM 4756 N N . MET A 1 589 ? -10.366 -8.635 26.268 1.00 92.25 589 MET A N 1
ATOM 4757 C CA . MET A 1 589 ? -8.967 -8.245 26.053 1.00 92.25 589 MET A CA 1
ATOM 4758 C C . MET A 1 589 ? -8.744 -6.757 26.356 1.00 92.25 589 MET A C 1
ATOM 4760 O O . MET A 1 589 ? -9.503 -5.903 25.901 1.00 92.25 589 MET A O 1
ATOM 4764 N N . ASP A 1 590 ? -7.647 -6.420 27.043 1.00 94.62 590 ASP A N 1
ATOM 4765 C CA . ASP A 1 590 ? -7.162 -5.034 27.079 1.00 94.62 590 ASP A CA 1
ATOM 4766 C C . ASP A 1 590 ? -6.488 -4.681 25.745 1.00 94.62 590 ASP A C 1
ATOM 4768 O O . ASP A 1 590 ? -5.495 -5.296 25.343 1.00 94.62 590 ASP A O 1
ATOM 4772 N N . THR A 1 591 ? -7.014 -3.647 25.089 1.00 93.56 591 THR A N 1
ATOM 4773 C CA . THR A 1 591 ? -6.530 -3.157 23.790 1.00 93.56 591 THR A CA 1
ATOM 4774 C C . THR A 1 591 ? -5.068 -2.727 23.858 1.00 93.56 591 THR A C 1
ATOM 4776 O O . THR A 1 591 ? -4.305 -2.998 22.927 1.00 93.56 591 THR A O 1
ATOM 4779 N N . THR A 1 592 ? -4.659 -2.101 24.967 1.00 95.38 592 THR A N 1
ATOM 4780 C CA . THR A 1 592 ? -3.301 -1.573 25.144 1.00 95.38 592 THR A CA 1
ATOM 4781 C C . THR A 1 592 ? -2.299 -2.723 25.192 1.00 95.38 592 THR A C 1
ATOM 4783 O O . THR A 1 592 ? -1.380 -2.794 24.377 1.00 95.38 592 THR A O 1
ATOM 4786 N N . ARG A 1 593 ? -2.501 -3.672 26.111 1.00 95.88 593 ARG A N 1
ATOM 4787 C CA . ARG A 1 593 ? -1.662 -4.858 26.307 1.00 95.88 593 ARG A CA 1
ATOM 4788 C C . ARG A 1 593 ? -1.617 -5.745 25.067 1.00 95.88 593 ARG A C 1
ATOM 4790 O O . ARG A 1 593 ? -0.532 -6.208 24.719 1.00 95.88 593 ARG A O 1
ATOM 4797 N N . PHE A 1 594 ? -2.750 -5.946 24.391 1.00 95.62 594 PHE A N 1
ATOM 4798 C CA . PHE A 1 594 ? -2.803 -6.675 23.121 1.00 95.62 594 PHE A CA 1
ATOM 4799 C C . PHE A 1 594 ? -1.898 -6.021 22.069 1.00 95.62 594 PHE A C 1
ATOM 4801 O O . PHE A 1 594 ? -1.001 -6.675 21.541 1.00 95.62 594 PHE A O 1
ATOM 4808 N N . ASN A 1 595 ? -2.061 -4.716 21.829 1.00 96.06 595 ASN A N 1
ATOM 4809 C CA . ASN A 1 595 ? -1.257 -3.991 20.844 1.00 96.06 595 ASN A CA 1
ATOM 4810 C C . ASN A 1 595 ? 0.240 -3.993 21.187 1.00 96.06 595 ASN A C 1
ATOM 4812 O O . ASN A 1 595 ? 1.066 -4.185 20.296 1.00 96.06 595 ASN A O 1
ATOM 4816 N N . LYS A 1 596 ? 0.601 -3.811 22.466 1.00 97.06 596 LYS A N 1
ATOM 4817 C CA . LYS A 1 596 ? 2.003 -3.847 22.918 1.00 97.06 596 LYS A CA 1
ATOM 4818 C C . LYS A 1 596 ? 2.635 -5.218 22.665 1.00 97.06 596 LYS A C 1
ATOM 4820 O O . LYS A 1 596 ? 3.722 -5.275 22.101 1.00 97.06 596 LYS A O 1
ATOM 4825 N N . HIS A 1 597 ? 1.935 -6.305 22.994 1.00 96.94 597 HIS A N 1
ATOM 4826 C CA . HIS A 1 597 ? 2.394 -7.669 22.717 1.00 96.94 597 HIS A CA 1
ATOM 4827 C C . HIS A 1 597 ? 2.558 -7.933 21.211 1.00 96.94 597 HIS A C 1
ATOM 4829 O O . HIS A 1 597 ? 3.632 -8.352 20.795 1.00 96.94 597 HIS A O 1
ATOM 4835 N N . VAL A 1 598 ? 1.557 -7.614 20.382 1.00 96.56 598 VAL A N 1
ATOM 4836 C CA . VAL A 1 598 ? 1.643 -7.818 18.922 1.00 96.56 598 VAL A CA 1
ATOM 4837 C C . VAL A 1 598 ? 2.814 -7.042 18.305 1.00 96.56 598 VAL A C 1
ATOM 4839 O O . VAL A 1 598 ? 3.522 -7.594 17.466 1.00 96.56 598 VAL A O 1
ATOM 4842 N N . ILE A 1 599 ? 3.058 -5.792 18.724 1.00 97.38 599 ILE A N 1
ATOM 4843 C CA . ILE A 1 599 ? 4.203 -5.001 18.237 1.00 97.38 599 ILE A CA 1
ATOM 4844 C C . ILE A 1 599 ? 5.532 -5.650 18.634 1.00 97.38 599 ILE A C 1
ATOM 4846 O O . ILE A 1 599 ? 6.405 -5.768 17.780 1.00 97.38 599 ILE A O 1
ATOM 4850 N N . LEU A 1 600 ? 5.683 -6.083 19.892 1.00 97.25 600 LEU A N 1
ATOM 4851 C CA . LEU A 1 600 ? 6.905 -6.736 20.376 1.00 97.25 600 LEU A CA 1
ATOM 4852 C C . LEU A 1 600 ? 7.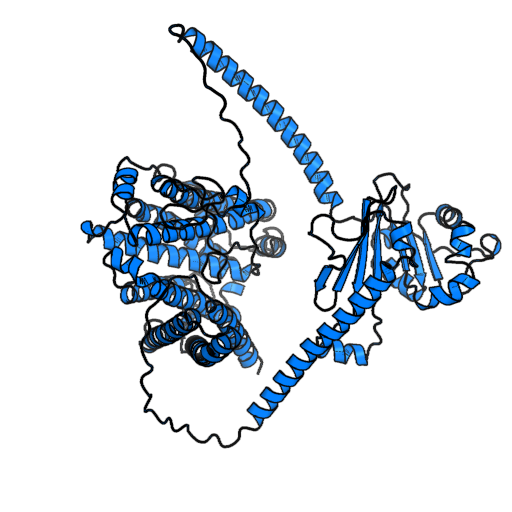221 -7.998 19.562 1.00 97.25 600 LEU A C 1
ATOM 4854 O O . LEU A 1 600 ? 8.298 -8.098 18.982 1.00 97.25 600 LEU A O 1
ATOM 4858 N N . GLU A 1 601 ? 6.266 -8.922 19.440 1.00 96.62 601 GLU A N 1
ATOM 4859 C CA . GLU A 1 601 ? 6.486 -10.189 18.729 1.00 96.62 601 GLU A CA 1
ATOM 4860 C C . GLU A 1 601 ? 6.703 -9.995 17.218 1.00 96.62 601 GLU A C 1
ATOM 4862 O O . GLU A 1 601 ? 7.547 -10.661 16.607 1.00 96.62 601 GLU A O 1
ATOM 4867 N N . THR A 1 602 ? 5.996 -9.037 16.604 1.00 95.75 602 THR A N 1
ATOM 4868 C CA . THR A 1 602 ? 6.226 -8.672 15.197 1.00 95.75 602 THR A CA 1
ATOM 4869 C C . THR A 1 602 ? 7.634 -8.110 15.020 1.00 95.75 602 THR A C 1
ATOM 4871 O O . THR A 1 602 ? 8.340 -8.533 14.106 1.00 95.75 602 THR A O 1
ATOM 4874 N N . ASN A 1 603 ? 8.094 -7.236 15.923 1.00 95.81 603 ASN A N 1
ATOM 4875 C CA . ASN A 1 603 ? 9.445 -6.685 15.860 1.00 95.81 603 ASN A CA 1
ATOM 4876 C C . ASN A 1 603 ? 10.505 -7.782 15.995 1.00 95.81 603 ASN A C 1
ATOM 4878 O O . ASN A 1 603 ? 11.347 -7.908 15.110 1.00 95.81 603 ASN A O 1
ATOM 4882 N N . ASN A 1 604 ? 10.380 -8.647 17.004 1.00 94.50 604 ASN A N 1
ATOM 4883 C CA . ASN A 1 604 ? 11.248 -9.811 17.221 1.00 94.50 604 ASN A CA 1
ATOM 4884 C C . ASN A 1 604 ? 11.291 -10.758 16.002 1.00 94.50 604 ASN A C 1
ATOM 4886 O O . ASN A 1 604 ? 12.297 -11.417 15.745 1.00 94.50 604 ASN A O 1
ATOM 4890 N N . THR A 1 605 ? 10.204 -10.826 15.225 1.00 92.69 605 THR A N 1
ATOM 4891 C CA . THR A 1 605 ? 10.162 -11.574 13.958 1.00 92.69 605 THR A CA 1
ATOM 4892 C C . THR A 1 605 ? 10.923 -10.839 12.850 1.00 92.69 605 THR A C 1
ATOM 4894 O O . THR A 1 605 ? 11.694 -11.453 12.115 1.00 92.69 605 THR A O 1
ATOM 4897 N N . THR A 1 606 ? 10.753 -9.517 12.739 1.00 93.62 606 THR A N 1
ATOM 4898 C CA . THR A 1 606 ? 11.442 -8.687 11.733 1.00 93.62 606 THR A CA 1
ATOM 4899 C C . THR A 1 606 ? 12.952 -8.579 11.956 1.00 93.62 606 THR A C 1
ATOM 4901 O O . THR A 1 606 ? 13.683 -8.447 10.976 1.00 93.62 606 THR A O 1
ATOM 4904 N N . GLU A 1 607 ? 13.425 -8.724 13.203 1.00 92.25 607 GLU A N 1
ATOM 4905 C CA . GLU A 1 607 ? 14.853 -8.732 13.570 1.00 92.25 607 GLU A CA 1
ATOM 4906 C C . GLU A 1 607 ? 15.665 -9.816 12.829 1.00 92.25 607 GLU A C 1
ATOM 4908 O O . GLU A 1 607 ? 16.871 -9.676 12.659 1.00 92.25 607 GLU A O 1
ATOM 4913 N N . ARG A 1 608 ? 15.011 -10.871 12.327 1.00 89.06 608 ARG A N 1
ATOM 4914 C CA . ARG A 1 608 ? 15.657 -11.980 11.600 1.00 89.06 608 ARG A CA 1
ATOM 4915 C C . ARG A 1 608 ? 15.923 -11.713 10.119 1.00 89.06 608 ARG A C 1
ATOM 4917 O O . ARG A 1 608 ? 16.529 -12.554 9.469 1.00 89.06 608 ARG A O 1
ATOM 4924 N N . ILE A 1 609 ? 15.401 -10.619 9.564 1.00 90.44 609 ILE A N 1
ATOM 4925 C CA . ILE A 1 609 ? 15.460 -10.331 8.121 1.00 90.44 609 ILE A CA 1
ATOM 4926 C C . ILE A 1 609 ? 15.925 -8.904 7.872 1.00 90.44 609 ILE A C 1
ATOM 4928 O O . ILE A 1 609 ? 16.843 -8.695 7.086 1.00 90.44 609 ILE A O 1
ATOM 4932 N N . PHE A 1 610 ? 15.306 -7.918 8.520 1.00 93.00 610 PHE A N 1
ATOM 4933 C CA . PHE A 1 610 ? 15.629 -6.520 8.266 1.00 93.00 610 PHE A CA 1
ATOM 4934 C C . PHE A 1 610 ? 16.978 -6.129 8.884 1.00 93.00 610 PHE A C 1
ATOM 4936 O O . PHE A 1 610 ? 17.242 -6.518 10.014 1.00 93.00 610 PHE A O 1
ATOM 4943 N N . PRO A 1 611 ? 17.791 -5.288 8.220 1.00 90.50 611 PRO A N 1
ATOM 4944 C CA . PRO A 1 611 ? 19.086 -4.832 8.744 1.00 90.50 611 PRO A CA 1
ATOM 4945 C C . PRO A 1 611 ? 18.971 -3.852 9.931 1.00 90.50 611 PRO A C 1
ATOM 4947 O O . PRO A 1 611 ? 19.950 -3.511 10.602 1.00 90.50 611 PRO A O 1
ATOM 4950 N N . GLU A 1 612 ? 17.781 -3.286 10.157 1.00 90.69 612 GLU A N 1
ATOM 4951 C CA . GLU A 1 612 ? 17.534 -2.339 11.242 1.00 90.69 612 GLU A CA 1
ATOM 4952 C C . GLU A 1 612 ? 16.043 -2.254 11.583 1.00 90.69 612 GLU A C 1
ATOM 4954 O O . GLU A 1 612 ? 15.206 -2.049 10.699 1.00 90.69 612 GLU A O 1
ATOM 4959 N N . VAL A 1 613 ? 15.716 -2.347 12.874 1.00 94.38 613 VAL A N 1
ATOM 4960 C CA . VAL A 1 613 ? 14.337 -2.269 13.384 1.00 94.38 613 VAL A CA 1
ATOM 4961 C C . VAL A 1 613 ? 14.220 -1.265 14.538 1.00 94.38 613 VAL A C 1
ATOM 4963 O O . VAL A 1 613 ? 15.209 -0.999 15.229 1.00 94.38 613 VAL A O 1
ATOM 4966 N N . PRO A 1 614 ? 13.030 -0.694 14.798 1.00 95.38 614 PRO A N 1
ATOM 4967 C CA . PRO A 1 614 ? 12.817 0.166 15.959 1.00 95.38 614 PRO A CA 1
ATOM 4968 C C . PRO A 1 614 ? 13.137 -0.548 17.279 1.00 95.38 614 PRO A C 1
ATOM 4970 O O . PRO A 1 614 ? 12.810 -1.721 17.457 1.00 95.38 614 PRO A O 1
ATOM 4973 N N . ASP A 1 615 ? 13.728 0.177 18.229 1.00 94.56 615 ASP A N 1
ATOM 4974 C CA . ASP A 1 615 ? 13.873 -0.291 19.610 1.00 94.56 615 ASP A CA 1
ATOM 4975 C C . ASP A 1 615 ? 12.524 -0.167 20.343 1.00 94.56 615 ASP A C 1
ATOM 4977 O O . ASP A 1 615 ? 12.212 0.849 20.970 1.00 94.56 615 ASP A O 1
ATOM 4981 N N . VAL A 1 616 ? 11.680 -1.189 20.175 1.00 95.44 616 VAL A N 1
ATOM 4982 C CA . VAL A 1 616 ? 10.323 -1.258 20.748 1.00 95.44 616 VAL A CA 1
ATOM 4983 C C . VAL A 1 616 ? 10.305 -1.614 22.238 1.00 95.44 616 VAL A C 1
ATOM 4985 O O . VAL A 1 616 ? 9.301 -1.374 22.905 1.00 95.44 616 VAL A O 1
ATOM 4988 N N . GLU A 1 617 ? 11.394 -2.173 22.770 1.00 91.88 617 GLU A N 1
ATOM 4989 C CA . GLU A 1 617 ? 11.512 -2.550 24.187 1.00 91.88 617 GLU A CA 1
ATOM 4990 C C . GLU A 1 617 ? 11.790 -1.333 25.076 1.00 91.88 617 GLU A C 1
ATOM 4992 O O . GLU A 1 617 ? 11.449 -1.322 26.261 1.00 91.88 617 GLU A O 1
ATOM 4997 N N . ASN A 1 618 ? 12.340 -0.265 24.494 1.00 92.62 618 ASN A N 1
ATOM 4998 C CA . ASN A 1 618 ? 12.504 1.018 25.155 1.00 92.62 618 ASN A CA 1
ATOM 4999 C C . ASN A 1 618 ? 11.155 1.566 25.665 1.00 92.62 618 ASN A C 1
ATOM 5001 O O . ASN A 1 618 ? 10.266 1.846 24.855 1.00 92.62 618 ASN A O 1
ATOM 5005 N N . PRO A 1 619 ? 10.984 1.843 26.973 1.00 92.31 619 PRO A N 1
ATOM 5006 C CA . PRO A 1 619 ? 9.723 2.366 27.503 1.00 92.31 619 PRO A CA 1
ATOM 5007 C C . PRO A 1 619 ? 9.252 3.664 26.828 1.00 92.31 619 PRO A C 1
ATOM 5009 O O . PRO A 1 619 ? 8.047 3.905 26.718 1.00 92.31 619 PRO A O 1
ATOM 5012 N N . ALA A 1 620 ? 10.182 4.485 26.321 1.00 93.38 620 ALA A N 1
ATOM 5013 C CA . ALA A 1 620 ? 9.860 5.710 25.595 1.00 93.38 620 ALA A CA 1
ATOM 5014 C C . ALA A 1 620 ? 9.141 5.451 24.256 1.00 93.38 620 ALA A C 1
ATOM 5016 O O . ALA A 1 620 ? 8.426 6.334 23.779 1.00 93.38 620 ALA A O 1
ATOM 5017 N N . PHE A 1 621 ? 9.294 4.266 23.651 1.00 95.81 621 PHE A N 1
ATOM 5018 C CA . PHE A 1 621 ? 8.593 3.880 22.426 1.00 95.81 621 PHE A CA 1
ATOM 5019 C C . PHE A 1 621 ? 7.077 3.865 22.661 1.00 95.81 621 PHE A C 1
ATOM 5021 O O . PHE A 1 621 ? 6.330 4.640 22.057 1.00 95.81 621 PHE A O 1
ATOM 5028 N N . PHE A 1 622 ? 6.625 3.052 23.619 1.00 96.56 622 PHE A N 1
ATOM 5029 C CA . PHE A 1 622 ? 5.205 2.931 23.941 1.00 96.56 622 PHE A CA 1
ATOM 5030 C C . PHE A 1 622 ? 4.626 4.189 24.591 1.00 96.56 622 PHE A C 1
ATOM 5032 O O . PHE A 1 622 ? 3.497 4.547 24.273 1.00 96.56 622 PHE A O 1
ATOM 5039 N N . GLN A 1 623 ? 5.397 4.922 25.405 1.00 96.25 623 GLN A N 1
ATOM 5040 C CA . GLN A 1 623 ? 4.960 6.224 25.931 1.00 96.25 623 GLN A CA 1
ATOM 5041 C C . GLN A 1 623 ? 4.597 7.208 24.805 1.00 96.25 623 GLN A C 1
ATOM 5043 O O . GLN A 1 623 ? 3.573 7.884 24.890 1.00 96.25 623 GLN A O 1
ATOM 5048 N N . ARG A 1 624 ? 5.381 7.253 23.716 1.00 95.12 624 ARG A N 1
ATOM 5049 C CA . ARG A 1 624 ? 5.078 8.094 22.543 1.00 95.12 624 ARG A CA 1
ATOM 5050 C C . ARG A 1 624 ? 3.853 7.610 21.773 1.00 95.12 624 ARG A C 1
ATOM 5052 O O . ARG A 1 624 ? 3.074 8.440 21.310 1.00 95.12 624 ARG A O 1
ATOM 5059 N N . LEU A 1 625 ? 3.653 6.296 21.642 1.00 95.62 625 LEU A N 1
ATOM 5060 C CA . LEU A 1 625 ? 2.419 5.755 21.057 1.00 95.62 625 LEU A CA 1
ATOM 5061 C C . LEU A 1 625 ? 1.189 6.150 21.899 1.00 95.62 625 LEU A C 1
ATOM 5063 O O . LEU A 1 625 ? 0.203 6.640 21.347 1.00 95.62 625 LEU A O 1
ATOM 5067 N N . ASP A 1 626 ? 1.281 6.042 23.227 1.00 96.31 626 ASP A N 1
ATOM 5068 C CA . ASP A 1 626 ? 0.228 6.429 24.176 1.00 96.31 626 ASP A CA 1
ATOM 5069 C C . ASP A 1 626 ? -0.066 7.949 24.143 1.00 96.31 626 ASP A C 1
ATOM 5071 O O . ASP A 1 626 ? -1.220 8.371 24.254 1.00 96.31 626 ASP A O 1
ATOM 5075 N N . GLU A 1 627 ? 0.943 8.801 23.925 1.00 95.19 627 GLU A N 1
ATOM 5076 C CA . GLU A 1 627 ? 0.754 10.236 23.645 1.00 95.19 627 GLU A CA 1
ATOM 5077 C C . GLU A 1 627 ? 0.026 10.487 22.314 1.00 95.19 627 GLU A C 1
ATOM 5079 O O . GLU A 1 627 ? -0.897 11.306 22.253 1.00 95.19 627 GLU A O 1
ATOM 5084 N N . MET A 1 628 ? 0.388 9.765 21.249 1.00 94.00 628 MET A N 1
ATOM 5085 C CA . MET A 1 628 ? -0.270 9.905 19.947 1.00 94.00 628 MET A CA 1
ATOM 5086 C C . MET A 1 628 ? -1.731 9.437 19.978 1.00 94.00 628 MET A C 1
ATOM 5088 O O . MET A 1 628 ? -2.566 10.074 19.335 1.00 94.00 628 MET A O 1
ATOM 5092 N N . VAL A 1 629 ? -2.083 8.418 20.775 1.00 93.56 629 VAL A N 1
ATOM 5093 C CA . VAL A 1 629 ? -3.487 8.015 21.003 1.00 93.56 629 VAL A CA 1
ATOM 5094 C C . VAL A 1 629 ? -4.305 9.165 21.599 1.00 93.56 629 VAL A C 1
ATOM 5096 O O . VAL A 1 629 ? -5.396 9.454 21.103 1.00 93.56 629 VAL A O 1
ATOM 5099 N N . LYS A 1 630 ? -3.779 9.890 22.599 1.00 95.00 630 LYS A N 1
ATOM 5100 C CA . LYS A 1 630 ? -4.470 11.051 23.204 1.00 95.00 630 LYS A CA 1
ATOM 5101 C C . LYS A 1 630 ? -4.779 12.130 22.161 1.00 95.00 630 LYS A C 1
ATOM 5103 O O . LYS A 1 630 ? -5.891 12.655 22.119 1.00 95.00 630 LYS A O 1
ATOM 5108 N N . HIS A 1 631 ? -3.816 12.442 21.293 1.00 92.69 631 HIS A N 1
ATOM 5109 C CA . HIS A 1 631 ? -3.992 13.436 20.232 1.00 92.69 631 HIS A CA 1
ATOM 5110 C C . HIS A 1 631 ? -4.906 12.956 19.096 1.00 92.69 631 HIS A C 1
ATOM 5112 O O . HIS A 1 631 ? -5.722 13.736 18.605 1.00 92.69 631 HIS A O 1
ATOM 5118 N N . ASN A 1 632 ? -4.841 11.676 18.725 1.00 89.88 632 ASN A N 1
ATOM 5119 C CA . ASN A 1 632 ? -5.746 11.066 17.751 1.00 89.88 632 ASN A CA 1
ATOM 5120 C C . ASN A 1 632 ? -7.204 11.135 18.244 1.00 89.88 632 ASN A C 1
ATOM 5122 O O . ASN A 1 632 ? -8.089 11.595 17.522 1.00 89.88 632 ASN A O 1
ATOM 5126 N N . ASN A 1 633 ? -7.440 10.792 19.514 1.00 88.69 633 ASN A N 1
ATOM 5127 C CA . ASN A 1 633 ? -8.760 10.878 20.142 1.00 88.69 633 ASN A CA 1
ATOM 5128 C C . ASN A 1 633 ? -9.292 12.321 20.185 1.00 88.69 633 ASN A C 1
ATOM 5130 O O . ASN A 1 633 ? -10.461 12.543 19.866 1.00 88.69 633 ASN A O 1
ATOM 5134 N N . ALA A 1 634 ? -8.442 13.311 20.483 1.00 89.81 634 ALA A N 1
ATOM 5135 C CA . ALA A 1 634 ? -8.820 14.724 20.410 1.00 89.81 634 ALA A CA 1
ATOM 5136 C C . ALA A 1 634 ? -9.230 15.148 18.983 1.00 89.81 634 ALA A C 1
ATOM 5138 O O . ALA A 1 634 ? -10.238 15.830 18.803 1.00 89.81 634 ALA A O 1
ATOM 5139 N N . ILE A 1 635 ? -8.522 14.689 17.942 1.00 87.38 635 ILE A N 1
ATOM 5140 C CA . ILE A 1 635 ? -8.895 14.971 16.543 1.00 87.38 635 ILE A CA 1
ATOM 5141 C C . ILE A 1 635 ? -10.227 14.310 16.162 1.00 87.38 635 ILE A C 1
ATOM 5143 O O . ILE A 1 635 ? -11.042 14.932 15.468 1.00 87.38 635 ILE A O 1
ATOM 5147 N N . VAL A 1 636 ? -10.480 13.081 16.622 1.00 82.88 636 VAL A N 1
ATOM 5148 C CA . VAL A 1 636 ? -11.772 12.399 16.434 1.00 82.88 636 VAL A CA 1
ATOM 5149 C C . VAL A 1 636 ? -12.901 13.190 17.106 1.00 82.88 636 VAL A C 1
ATOM 5151 O O . VAL A 1 636 ? -13.931 13.427 16.473 1.00 82.88 636 VAL A O 1
ATOM 5154 N N . GLN A 1 637 ? -12.697 13.672 18.337 1.00 86.88 637 GLN A N 1
ATOM 5155 C CA . GLN A 1 637 ? -13.658 14.524 19.052 1.00 86.88 637 GLN A CA 1
ATOM 5156 C C . GLN A 1 637 ? -13.922 15.850 18.318 1.00 86.88 637 GLN A C 1
ATOM 5158 O O . GLN A 1 637 ? -15.080 16.200 18.098 1.00 86.88 637 GLN A O 1
ATOM 5163 N N . ILE A 1 638 ? -12.881 16.547 17.846 1.00 86.38 638 ILE A N 1
ATOM 5164 C CA . ILE A 1 638 ? -13.028 17.769 17.032 1.00 86.38 638 ILE A CA 1
ATOM 5165 C C . ILE A 1 638 ? -13.805 17.476 15.741 1.00 86.38 638 ILE A C 1
ATOM 5167 O O . ILE A 1 638 ? -14.672 18.257 15.348 1.00 86.38 638 ILE A O 1
ATOM 5171 N N . GLY A 1 639 ? -13.544 16.339 15.088 1.00 80.88 639 GLY A N 1
ATOM 5172 C CA . GLY A 1 639 ? -14.302 15.891 13.919 1.00 80.88 639 GLY A CA 1
ATOM 5173 C C . GLY A 1 639 ? -15.806 15.779 14.193 1.00 80.88 639 GLY A C 1
ATOM 5174 O O . GLY A 1 639 ? -16.597 16.278 13.392 1.00 80.88 639 GLY A O 1
ATOM 5175 N N . ARG A 1 640 ? -16.169 15.190 15.340 1.00 82.50 640 ARG A N 1
ATOM 5176 C CA . ARG A 1 640 ? -17.551 14.983 15.815 1.00 82.50 640 ARG A CA 1
ATOM 5177 C C . ARG A 1 640 ? -18.252 16.242 16.350 1.00 82.50 640 ARG A C 1
ATOM 5179 O O . ARG A 1 640 ? -19.433 16.165 16.658 1.00 82.50 640 ARG A O 1
ATOM 5186 N N . SER A 1 641 ? -17.562 17.376 16.488 1.00 84.75 641 SER A N 1
ATOM 5187 C CA . SER A 1 641 ? -18.178 18.631 16.953 1.00 84.75 641 SER A CA 1
ATOM 5188 C C . SER A 1 641 ? -19.131 19.248 15.916 1.00 84.75 641 SER A C 1
ATOM 5190 O O . SER A 1 641 ? -19.026 18.960 14.726 1.00 84.75 641 SER A O 1
ATOM 5192 N N . ASP A 1 642 ? -19.993 20.179 16.328 1.00 89.44 642 ASP A N 1
ATOM 5193 C CA . ASP A 1 642 ? -20.874 20.936 15.415 1.00 89.44 642 ASP A CA 1
ATOM 5194 C C . ASP A 1 642 ? -20.160 22.119 14.715 1.00 89.44 642 ASP A C 1
ATOM 5196 O O . ASP A 1 642 ? -20.783 22.928 14.030 1.00 89.44 642 ASP A O 1
ATOM 5200 N N . ALA A 1 643 ? -18.841 22.268 14.897 1.00 84.62 643 ALA A N 1
ATOM 5201 C CA . ALA A 1 643 ? -18.089 23.411 14.381 1.00 84.62 643 ALA A CA 1
ATOM 5202 C C . ALA A 1 643 ? -17.974 23.416 12.834 1.00 84.62 643 ALA A C 1
ATOM 5204 O O . ALA A 1 643 ? -17.871 22.351 12.216 1.00 84.62 643 ALA A O 1
ATOM 5205 N N . PRO A 1 644 ? -17.889 24.596 12.184 1.00 87.75 644 PRO A N 1
ATOM 5206 C CA . PRO A 1 644 ? -17.624 24.691 10.748 1.00 87.75 644 PRO A CA 1
ATOM 5207 C C . PRO A 1 644 ? -16.322 23.989 10.334 1.00 87.75 644 PRO A C 1
ATOM 5209 O O . PRO A 1 644 ? -15.324 24.032 11.056 1.00 87.75 644 PRO A O 1
ATOM 5212 N N . ASN A 1 645 ? -16.290 23.400 9.134 1.00 84.19 645 ASN A N 1
ATOM 5213 C CA . ASN A 1 645 ? -15.153 22.595 8.660 1.00 84.19 645 ASN A CA 1
ATOM 5214 C C . ASN A 1 645 ? -13.802 23.335 8.674 1.00 84.19 645 ASN A C 1
ATOM 5216 O O . ASN A 1 645 ? -12.780 22.727 8.988 1.00 84.19 645 ASN A O 1
ATOM 5220 N N . TRP A 1 646 ? -13.778 24.643 8.396 1.00 88.31 646 TRP A N 1
ATOM 5221 C CA . TRP A 1 646 ? -12.546 25.439 8.470 1.00 88.31 646 TRP A CA 1
ATOM 5222 C C . TRP A 1 646 ? -12.006 25.530 9.908 1.00 88.31 646 TRP A C 1
ATOM 5224 O O . TRP A 1 646 ? -10.803 25.381 10.125 1.00 88.31 646 TRP A O 1
ATOM 5234 N N . LEU A 1 647 ? -12.895 25.693 10.895 1.00 85.69 647 LEU A N 1
ATOM 5235 C CA . LEU A 1 647 ? -12.544 25.774 12.311 1.00 85.69 647 LEU A CA 1
ATOM 5236 C C . LEU A 1 647 ? -12.128 24.400 12.846 1.00 85.69 647 LEU A C 1
ATOM 5238 O O . LEU A 1 647 ? -11.116 24.304 13.534 1.00 85.69 647 LEU A O 1
ATOM 5242 N N . LYS A 1 648 ? -12.829 23.328 12.448 1.00 85.31 648 LYS A N 1
ATOM 5243 C CA . LYS A 1 648 ? -12.408 21.943 12.717 1.00 85.31 648 LYS A CA 1
ATOM 5244 C C . LYS A 1 648 ? -10.994 21.682 12.205 1.00 85.31 648 LYS A C 1
ATOM 5246 O O . LYS A 1 648 ? -10.193 21.087 12.915 1.00 85.31 648 LYS A O 1
ATOM 5251 N N . ASN A 1 649 ? -10.670 22.120 10.989 1.00 83.69 649 ASN A N 1
ATOM 5252 C CA . ASN A 1 649 ? -9.334 21.934 10.425 1.00 83.69 649 ASN A CA 1
ATOM 5253 C C . ASN A 1 649 ? -8.277 22.709 11.226 1.00 83.69 649 ASN A C 1
ATOM 5255 O O . ASN A 1 649 ? -7.265 22.121 11.601 1.00 83.69 649 ASN A O 1
ATOM 5259 N N . LEU A 1 650 ? -8.545 23.973 11.576 1.00 89.12 650 LEU A N 1
ATOM 5260 C CA . LEU A 1 650 ? -7.663 24.795 12.413 1.00 89.12 650 LEU A CA 1
ATOM 5261 C C . LEU A 1 650 ? -7.427 24.175 13.805 1.00 89.12 650 LEU A C 1
ATOM 5263 O O . LEU A 1 650 ? -6.288 24.093 14.256 1.00 89.12 650 LEU A O 1
ATOM 5267 N N . GLN A 1 651 ? -8.481 23.672 14.455 1.00 87.12 651 GLN A N 1
ATOM 5268 C CA . GLN A 1 651 ? -8.411 23.000 15.760 1.00 87.12 651 GLN A CA 1
ATOM 5269 C C . GLN A 1 651 ? -7.631 21.674 15.718 1.00 87.12 651 GLN A C 1
ATOM 5271 O O . GLN A 1 651 ? -7.019 21.290 16.712 1.00 87.12 651 GLN A O 1
ATOM 5276 N N . LYS A 1 652 ? -7.618 20.970 14.578 1.00 87.25 652 LYS A N 1
ATOM 5277 C CA . LYS A 1 652 ? -6.856 19.719 14.413 1.00 87.25 652 LYS A CA 1
ATOM 5278 C C . LYS A 1 652 ? -5.357 19.939 14.230 1.00 87.25 652 LYS A C 1
ATOM 5280 O O . LYS A 1 652 ? -4.589 19.077 14.650 1.00 87.25 652 LYS A O 1
ATOM 5285 N N . LEU A 1 653 ? -4.932 21.061 13.638 1.00 87.56 653 LEU A N 1
ATOM 5286 C CA . LEU A 1 653 ? -3.516 21.352 13.362 1.00 87.56 653 LEU A CA 1
ATOM 5287 C C . LEU A 1 653 ? -2.562 21.121 14.554 1.00 87.56 653 LEU A C 1
ATOM 5289 O O . LEU A 1 653 ? -1.582 20.406 14.349 1.00 87.56 653 LEU A O 1
ATOM 5293 N N . PRO A 1 654 ? -2.804 21.627 15.783 1.00 91.56 654 PRO A N 1
ATOM 5294 C CA . PRO A 1 654 ? -1.896 21.379 16.909 1.00 91.56 654 PRO A CA 1
ATOM 5295 C C . PRO A 1 654 ? -1.797 19.895 17.293 1.00 91.56 654 PRO A C 1
ATOM 5297 O O . PRO A 1 654 ? -0.734 19.426 17.684 1.00 91.56 654 PRO A O 1
ATOM 5300 N N . HIS A 1 655 ? -2.871 19.117 17.154 1.00 89.75 655 HIS A N 1
ATOM 5301 C CA . HIS A 1 655 ? -2.823 17.680 17.430 1.00 89.75 655 HIS A CA 1
ATOM 5302 C C . HIS A 1 655 ? -2.116 16.901 16.312 1.00 89.75 655 HIS A C 1
ATOM 5304 O O . HIS A 1 655 ? -1.361 15.974 16.600 1.00 89.75 655 HIS A O 1
ATOM 5310 N N . LEU A 1 656 ? -2.296 17.312 15.053 1.00 84.50 656 LEU A N 1
ATOM 5311 C CA . LEU A 1 656 ? -1.566 16.762 13.909 1.00 84.50 656 LEU A CA 1
ATOM 5312 C C . LEU A 1 656 ? -0.059 17.059 14.009 1.00 84.50 656 LEU A C 1
ATOM 5314 O O . LEU A 1 656 ? 0.738 16.162 13.754 1.00 84.50 656 LEU A O 1
ATOM 5318 N N . GLU A 1 657 ? 0.335 18.259 14.458 1.00 90.31 657 GLU A N 1
ATOM 5319 C CA . GLU A 1 657 ? 1.733 18.607 14.775 1.00 90.31 657 GLU A CA 1
ATOM 5320 C C . GLU A 1 657 ? 2.323 17.658 15.819 1.00 90.31 657 GLU A C 1
ATOM 5322 O O . GLU A 1 657 ? 3.410 17.120 15.616 1.00 90.31 657 GLU A O 1
ATOM 5327 N N . ARG A 1 658 ? 1.592 17.380 16.905 1.00 90.19 658 ARG A N 1
ATOM 5328 C CA . ARG A 1 658 ? 2.076 16.483 17.964 1.00 90.19 658 ARG A CA 1
ATOM 5329 C C . ARG A 1 658 ? 2.226 15.038 17.506 1.00 90.19 658 ARG A C 1
ATOM 5331 O O . ARG A 1 658 ? 3.215 14.400 17.859 1.00 90.19 658 ARG A O 1
ATOM 5338 N N . ILE A 1 659 ? 1.296 14.530 16.696 1.00 87.06 659 ILE A N 1
ATOM 5339 C CA . ILE A 1 659 ? 1.407 13.184 16.115 1.00 87.06 659 ILE A CA 1
ATOM 5340 C C . ILE A 1 659 ? 2.575 13.123 15.119 1.00 87.06 659 ILE A C 1
ATOM 5342 O O . ILE A 1 659 ? 3.399 12.213 15.195 1.00 87.06 659 ILE A O 1
ATOM 5346 N N . ALA A 1 660 ? 2.718 14.127 14.248 1.00 85.19 660 ALA A N 1
ATOM 5347 C CA . ALA A 1 660 ? 3.850 14.258 13.330 1.00 85.19 660 ALA A CA 1
ATOM 5348 C C . ALA A 1 660 ? 5.197 14.278 14.076 1.00 85.19 660 ALA A C 1
ATOM 5350 O O . ALA A 1 660 ? 6.121 13.544 13.722 1.00 85.19 660 ALA A O 1
ATOM 5351 N N . LYS A 1 661 ? 5.289 15.055 15.161 1.00 87.81 661 LYS A N 1
ATOM 5352 C CA . LYS A 1 661 ? 6.446 15.100 16.061 1.00 87.81 661 LYS A CA 1
ATOM 5353 C C . LYS A 1 661 ? 6.720 13.743 16.715 1.00 87.81 661 LYS A C 1
ATOM 5355 O O . LYS A 1 661 ? 7.877 13.337 16.773 1.00 87.81 661 LYS A O 1
ATOM 5360 N N . GLY A 1 662 ? 5.688 13.029 17.169 1.00 88.44 662 GLY A N 1
ATOM 5361 C CA . GLY A 1 662 ? 5.812 11.667 17.698 1.00 88.44 662 GLY A CA 1
ATOM 5362 C C . GLY A 1 662 ? 6.420 10.703 16.676 1.00 88.44 662 GLY A C 1
ATOM 5363 O O . GLY A 1 662 ? 7.401 10.027 16.982 1.00 88.44 662 GLY A O 1
ATOM 5364 N N . CYS A 1 663 ? 5.919 10.724 15.438 1.00 89.31 663 CYS A N 1
ATOM 5365 C CA . CYS A 1 663 ? 6.440 9.921 14.328 1.00 89.31 663 CYS A CA 1
ATOM 5366 C C . CYS A 1 663 ? 7.909 10.249 14.009 1.00 89.31 663 CYS A C 1
ATOM 5368 O O . CYS A 1 663 ? 8.721 9.338 13.865 1.00 89.31 663 CYS A O 1
ATOM 5370 N N . ILE A 1 664 ? 8.274 11.538 13.953 1.00 88.31 664 ILE A N 1
ATOM 5371 C CA . ILE A 1 664 ? 9.663 11.984 13.744 1.00 88.31 664 ILE A CA 1
ATOM 5372 C C . ILE A 1 664 ? 10.575 11.493 14.874 1.00 88.31 664 ILE A C 1
ATOM 5374 O O . ILE A 1 664 ? 11.656 10.977 14.606 1.00 88.31 664 ILE A O 1
ATOM 5378 N N . LEU A 1 665 ? 10.157 11.644 16.134 1.00 89.44 665 LEU A N 1
ATOM 5379 C CA . LEU A 1 665 ? 10.968 11.253 17.289 1.00 89.44 665 LEU A CA 1
ATOM 5380 C C . LEU A 1 665 ? 11.158 9.736 17.382 1.00 89.44 665 LEU A C 1
ATOM 5382 O O . LEU A 1 665 ? 12.233 9.302 17.777 1.00 89.44 665 LEU A O 1
ATOM 5386 N N . LEU A 1 666 ? 10.158 8.942 16.988 1.00 91.75 666 LEU A N 1
ATOM 5387 C CA . LEU A 1 666 ? 10.291 7.489 16.855 1.00 91.75 666 LEU A CA 1
ATOM 5388 C C . LEU A 1 666 ? 11.209 7.109 15.683 1.00 91.75 666 LEU A C 1
ATOM 5390 O O . LEU A 1 666 ? 12.070 6.250 15.837 1.00 91.75 666 LEU A O 1
ATOM 5394 N N . PHE A 1 667 ? 11.093 7.783 14.535 1.00 90.12 667 PHE A N 1
ATOM 5395 C CA . PHE A 1 667 ? 11.962 7.524 13.384 1.00 90.12 667 PHE A CA 1
ATOM 5396 C C . PHE A 1 667 ? 13.425 7.909 13.634 1.00 90.12 667 PHE A C 1
ATOM 5398 O O . PHE A 1 667 ? 14.319 7.244 13.122 1.00 90.12 667 PHE A O 1
ATOM 5405 N N . LEU A 1 668 ? 13.689 8.944 14.435 1.00 88.38 668 LEU A N 1
ATOM 5406 C CA . LEU A 1 668 ? 15.039 9.392 14.799 1.00 88.38 668 LEU A CA 1
ATOM 5407 C C . LEU A 1 668 ? 15.583 8.766 16.096 1.00 88.38 668 LEU A C 1
ATOM 5409 O O . LEU A 1 668 ? 16.713 9.070 16.478 1.00 88.38 668 LEU A O 1
ATOM 5413 N N . ALA A 1 669 ? 14.814 7.911 16.775 1.00 87.94 669 ALA A N 1
ATOM 5414 C CA . ALA A 1 669 ? 15.262 7.212 17.977 1.00 87.94 669 ALA A CA 1
ATOM 5415 C C . ALA A 1 669 ?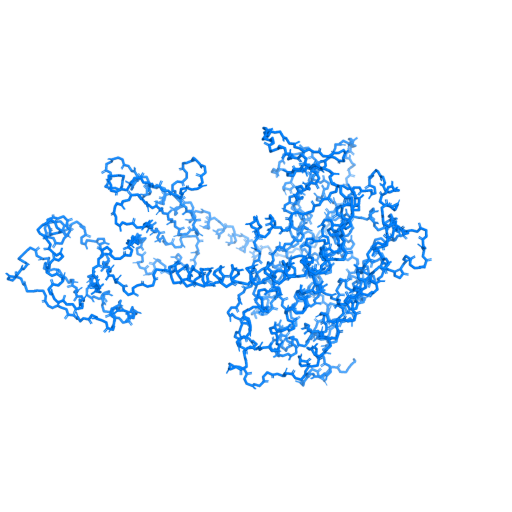 16.449 6.265 17.684 1.00 87.94 669 ALA A C 1
ATOM 5417 O O . ALA A 1 669 ? 16.684 5.895 16.525 1.00 87.94 669 ALA A O 1
ATOM 5418 N N . PRO A 1 670 ? 17.196 5.828 18.715 1.00 87.50 670 PRO A N 1
ATOM 5419 C CA . PRO A 1 670 ? 18.026 4.634 18.609 1.00 87.50 670 PRO A CA 1
ATOM 5420 C C . PRO A 1 670 ? 17.206 3.454 18.068 1.00 87.50 670 PRO A C 1
ATOM 5422 O O . PRO A 1 670 ? 16.017 3.321 18.351 1.00 87.50 670 PRO A O 1
ATOM 5425 N N . ALA A 1 671 ? 17.845 2.631 17.247 1.00 90.12 671 ALA A N 1
ATOM 5426 C CA . ALA A 1 671 ? 17.244 1.470 16.607 1.00 90.12 671 ALA A CA 1
ATOM 5427 C C . ALA A 1 671 ? 18.212 0.298 16.736 1.00 90.12 671 ALA A C 1
ATOM 5429 O O . ALA A 1 671 ? 19.432 0.506 16.742 1.00 90.12 671 ALA A O 1
ATOM 5430 N N . LYS A 1 672 ? 17.673 -0.915 16.822 1.00 90.56 672 LYS A N 1
ATOM 5431 C CA . LYS A 1 672 ? 18.477 -2.131 16.878 1.00 90.56 672 LYS A CA 1
ATOM 5432 C C . LYS A 1 672 ? 19.022 -2.421 15.481 1.00 90.56 672 LYS A C 1
ATOM 5434 O O . LYS A 1 672 ? 18.257 -2.446 14.515 1.00 90.56 672 LYS A O 1
ATOM 5439 N N . ARG A 1 673 ? 20.337 -2.629 15.377 1.00 87.50 673 ARG A N 1
ATOM 5440 C CA . ARG A 1 673 ? 20.952 -3.240 14.192 1.00 87.50 673 ARG A CA 1
ATOM 5441 C C . ARG A 1 673 ? 20.887 -4.743 14.361 1.00 87.50 673 ARG A C 1
ATOM 5443 O O . ARG A 1 673 ? 21.282 -5.252 15.403 1.00 87.50 673 ARG A O 1
ATOM 5450 N N . VAL A 1 674 ? 20.342 -5.394 13.356 1.00 85.88 674 VAL A N 1
ATOM 5451 C CA . VAL A 1 674 ? 19.970 -6.809 13.326 1.00 85.88 674 VAL A CA 1
ATOM 5452 C C . VAL A 1 674 ? 20.058 -7.252 11.861 1.00 85.88 674 VAL A C 1
ATOM 5454 O O . VAL A 1 674 ? 20.547 -6.477 11.042 1.00 85.88 674 VAL A O 1
ATOM 5457 N N . GLY A 1 675 ? 19.653 -8.468 11.510 1.00 76.44 675 GLY A N 1
ATOM 5458 C CA . GLY A 1 675 ? 19.758 -8.950 10.134 1.00 76.44 675 GLY A CA 1
ATOM 5459 C C . GLY A 1 675 ? 19.676 -10.467 10.034 1.00 76.44 675 GLY A C 1
ATOM 5460 O O . GLY A 1 675 ? 19.688 -11.181 11.039 1.00 76.44 675 GLY A O 1
ATOM 5461 N N . SER A 1 676 ? 19.590 -10.963 8.802 1.00 69.62 676 SER A N 1
ATOM 5462 C CA . SER A 1 676 ? 19.575 -12.400 8.526 1.00 69.62 676 SER A CA 1
ATOM 5463 C C . SER A 1 676 ? 20.978 -12.990 8.652 1.00 69.62 676 SER A C 1
ATOM 5465 O O . SER A 1 676 ? 21.901 -12.533 7.983 1.00 69.62 676 SER A O 1
ATOM 5467 N N . LEU A 1 677 ? 21.124 -14.061 9.438 1.00 59.22 677 LEU A N 1
ATOM 5468 C CA . LEU A 1 677 ? 22.388 -14.807 9.564 1.00 59.22 677 LEU A CA 1
ATOM 5469 C C . LEU A 1 677 ? 22.845 -15.423 8.225 1.00 59.22 677 LEU A C 1
ATOM 5471 O O . LEU A 1 677 ? 24.033 -15.656 8.029 1.00 59.22 677 LEU A O 1
ATOM 5475 N N . ASP A 1 678 ? 21.900 -15.645 7.307 1.00 62.81 678 ASP A N 1
ATOM 5476 C CA . ASP A 1 678 ? 22.116 -16.277 5.997 1.00 62.81 678 ASP A CA 1
ATOM 5477 C C . ASP A 1 678 ? 22.563 -15.297 4.882 1.00 62.81 678 ASP A C 1
ATOM 5479 O O . ASP A 1 678 ? 22.672 -15.686 3.716 1.00 62.81 678 ASP A O 1
ATOM 5483 N N . VAL A 1 679 ? 22.770 -14.011 5.201 1.00 58.50 679 VAL A N 1
ATOM 5484 C CA . VAL A 1 679 ? 23.190 -12.972 4.241 1.00 58.50 679 VAL A CA 1
ATOM 5485 C C . VAL A 1 679 ? 24.625 -12.534 4.554 1.00 58.50 679 VAL A C 1
ATOM 5487 O O . VAL A 1 679 ? 24.911 -11.973 5.612 1.00 58.50 679 VAL A O 1
ATOM 5490 N N . GLU A 1 680 ? 25.548 -12.805 3.628 1.00 47.97 680 GLU A N 1
ATOM 5491 C CA . GLU A 1 680 ? 26.966 -12.460 3.777 1.00 47.97 680 GLU A CA 1
ATOM 5492 C C . GLU A 1 680 ? 27.168 -10.937 3.813 1.00 47.97 680 GLU A C 1
ATOM 5494 O O . GLU A 1 680 ? 26.977 -10.253 2.814 1.00 47.97 680 GLU A O 1
ATOM 5499 N N . GLY A 1 681 ? 27.594 -10.406 4.962 1.00 50.88 681 GLY A N 1
ATOM 5500 C CA . GLY A 1 681 ? 27.941 -8.988 5.126 1.00 50.88 681 GLY A CA 1
ATOM 5501 C C . GLY A 1 681 ? 27.472 -8.366 6.443 1.00 50.88 681 GLY A C 1
ATOM 5502 O O . GLY A 1 681 ? 28.172 -7.512 6.984 1.00 50.88 681 GLY A O 1
ATOM 5503 N N . ASP A 1 682 ? 26.356 -8.838 7.010 1.00 43.84 682 ASP A N 1
ATOM 5504 C CA . ASP A 1 682 ? 25.788 -8.294 8.260 1.00 43.84 682 ASP A CA 1
ATOM 5505 C C . ASP A 1 682 ? 26.292 -8.991 9.542 1.00 43.84 682 ASP A C 1
ATOM 5507 O O . ASP A 1 682 ? 26.029 -8.529 10.655 1.00 43.84 682 ASP A O 1
ATOM 5511 N N . ALA A 1 683 ? 27.110 -10.043 9.418 1.00 38.16 683 ALA A N 1
ATOM 5512 C CA . ALA A 1 683 ? 27.715 -10.798 10.528 1.00 38.16 683 ALA A CA 1
ATOM 5513 C C . ALA A 1 683 ? 28.814 -10.033 11.319 1.00 38.16 683 ALA A C 1
ATOM 5515 O O . ALA A 1 683 ? 29.760 -10.635 11.827 1.00 38.16 683 ALA A O 1
ATOM 5516 N N . ALA A 1 684 ? 28.708 -8.704 11.426 1.00 36.41 684 ALA A N 1
ATOM 5517 C CA . ALA A 1 684 ? 29.704 -7.806 12.021 1.00 36.41 684 ALA A CA 1
ATOM 5518 C C . ALA A 1 684 ? 29.209 -7.021 13.256 1.00 36.41 684 ALA A C 1
ATOM 5520 O O . ALA A 1 684 ? 29.916 -6.135 13.738 1.00 36.41 684 ALA A O 1
ATOM 5521 N N . PHE A 1 685 ? 28.025 -7.337 13.795 1.00 44.06 685 PHE A N 1
ATOM 5522 C CA . PHE A 1 685 ? 27.506 -6.743 15.036 1.00 44.06 685 PHE A CA 1
ATOM 5523 C C . PHE A 1 685 ? 27.191 -7.822 16.081 1.00 44.06 685 PHE A C 1
ATOM 5525 O O . PHE A 1 685 ? 26.038 -8.162 16.332 1.00 44.06 685 PHE A O 1
ATOM 5532 N N . GLN A 1 686 ? 28.247 -8.365 16.695 1.00 30.47 686 GLN A N 1
ATOM 5533 C CA . GLN A 1 686 ? 28.121 -9.111 17.949 1.00 30.47 686 GLN A CA 1
ATOM 5534 C C . GLN A 1 686 ? 27.852 -8.126 19.100 1.00 30.47 686 GLN A C 1
ATOM 5536 O O . GLN A 1 686 ? 28.708 -7.287 19.367 1.00 30.47 686 GLN A O 1
ATOM 5541 N N . TYR A 1 687 ? 26.673 -8.276 19.720 1.00 33.81 687 TYR A N 1
ATOM 5542 C CA . TYR A 1 687 ? 26.215 -7.775 21.033 1.00 33.81 687 TYR A CA 1
ATOM 5543 C C . TYR A 1 687 ? 26.688 -6.385 21.506 1.00 33.81 687 TYR A C 1
ATOM 5545 O O . TYR A 1 687 ? 27.774 -6.289 22.119 1.00 33.81 687 TYR A O 1
#

Organism: Auxenochlorella protothecoides (NCBI:txid3075)

Foldseek 3Di:
DVVVVVLVVLLVVLLVLDVQLPDFDDDDDDDDDDDDDDDDDDDDDDDPDCVVVVVVVVVVVVLVVQLVVLLVVLVVVQVVVVCVCPDPVHCQVVQFVDKADVPDPPDCQWADPDSQKIKIKTHHGPQWPIKIKIWGGQSSSDPVSVVVCVVPVDHTDIDIDTHGDPPSDPFWKKKKFQQVLVVVCCVVPPCLVPQWDWDDDDCVLVVQAAPHRIIMIINDPVVVSVVPDPVCSVCPGGHVNCVVNVVRDGMDIDGPPDCPPVCVCVVVVVVVVVVVVVVVVVVVVVVVVVVVVVVVVVCVVDDDDDDDDDDDDDDDDDDDDFDADPQGFTAPDQQEGDDDDDGSLAAAQAEEDLVVVLLLQFCVNCVPQDCPLLLVLLVVLVVPPCPPVLDDDPVLLVLLVVQDDPRNVLVLVVLSRQLSNLLSLLVHLQVSLVSNCNRPVSSSSSSVSLSVLSCSRSVSSQVSSVSNSHGYDSVVCVPPHDYDYDYPLLCLLQLLLVLLLLLLLLVVLLVLCVVVVVLDSGCVSVSSVVNSVSSVSSNSSSLSVCVSRVVCADDDVVQLSNASSLLSVLLSQLLSQLVVQVNQVSSVHGSLVSSLSSSVSSQVVSLQAHQKYFPSVPPVLSVLSVLLNVLSVQLVVLSNDPDDPVVSVVSNVVSSVSNSVSSSCRSPDDIDGGHHPPDPPSVPDDD